Protein AF-0000000086746975 (afdb_homodimer)

Secondary structure (DSSP, 8-state):
--------TTS-HHHHHHHHH-SS-EEEEETTS-EEEE-HHHHHHTT--TT---TT--GGGSSSGGGGGHHHHHHHHHHHHHH-S-EEEEEEEEETTTTEEEEEEEEEEEEE-TTS-EEEEEEEEEE-EEB-TTHHHH-PPPEE-B-S-S-SSS-HHHHHHHHHHTTT--HHHHHHHHT--HHHHHHHHHHHHHHTT--TTS-HHHHHHHTTGGGB--GGG---EEEE--/--------TTS-HHHHHHHHH-SS-EEEEETTS-EEEE-HHHHHHTT--TT---TT--GGGSSSGGGGGHHHHHHHHHHHHHH-S-EEEEEEEEETTTTEEEEEEEEEEEEE-TTS-EEEEEEEEEE-EEB-TTHHHH-PPPEE-B-S-S-SSS-HHHHHHHHHHTTT--HHHHHHHHT--HHHHHHHHHHHHHHTT--TTS-HHHHHHHTTGGGB--GGG---EEEE--

Radius of gyration: 24.3 Å; Cα contacts (8 Å, |Δi|>4): 832; chains: 2; bounding box: 51×66×54 Å

InterPro domains:
  IPR000792 Transcription regulator LuxR, C-terminal [PF00196] (152-206)
  IPR013656 PAS fold 4 [PF08448] (19-130)
  IPR016032 Signal transduction response regulator, C-terminal effector [SSF46894] (146-208)
  IPR035965 PAS domain superfamily [SSF55785] (20-122)
  IPR036388 Winged helix-like DNA-binding domain superfamily [G3DSA:1.10.10.10] (149-213)

pLDDT: mean 91.15, std 11.17, range [26.03, 98.06]

Nearest PDB structures (foldseek):
  6ide-assembly1_B  TM=7.538E-01  e=2.450E-17  Vibrio cholerae
  6kju-assembly1_A  TM=5.391E-01  e=7.128E-18  Vibrio cholerae
  6kju-assembly1_B  TM=5.358E-01  e=2.304E-17  Vibrio cholerae
  9ce0-assembly1_B  TM=5.472E-01  e=8.676E-05  Escherichia coli
  9ce0-assembly1_A  TM=4.756E-01  e=4.399E-05  Escherichia coli

Organism: NCBI:txid471575

Solvent-accessible surface area (backbone atoms only — not comparable to full-atom values): 25030 Å² total; per-residue (Å²): 136,74,78,81,61,83,67,46,93,63,63,56,56,24,59,49,48,38,38,56,59,27,86,44,25,27,36,28,26,32,80,81,50,22,26,50,44,66,23,66,34,34,32,49,42,54,52,48,62,88,82,60,78,59,60,71,35,41,54,60,72,46,92,43,78,67,21,79,43,34,67,62,51,41,52,51,49,48,48,14,58,73,67,42,35,73,29,38,29,44,39,24,41,61,35,35,90,78,44,46,59,40,60,30,36,35,43,31,34,43,28,33,22,77,84,55,48,76,52,19,33,32,37,42,40,45,77,41,52,35,35,44,73,60,32,52,76,71,66,53,76,61,42,67,59,34,58,57,78,92,60,83,82,60,52,72,67,43,48,46,51,48,52,41,47,70,68,70,47,50,58,66,56,48,12,61,76,68,72,49,50,51,66,54,49,54,51,41,53,51,49,51,34,58,74,69,68,47,62,90,84,58,59,63,60,60,57,26,55,77,68,53,55,69,42,44,49,55,69,89,49,61,71,75,46,78,44,74,68,97,134,74,80,82,61,82,65,47,91,63,64,58,55,24,60,49,48,38,37,58,60,28,83,44,26,26,36,28,25,32,80,82,51,22,26,48,46,67,22,67,34,34,32,48,42,53,53,47,61,90,82,59,79,57,62,71,36,41,53,59,72,44,92,43,79,65,19,81,43,34,69,62,51,42,53,50,51,48,49,13,57,72,67,42,34,72,29,39,30,43,38,24,43,62,35,36,88,78,44,46,60,41,61,30,35,36,43,32,35,43,31,32,22,76,86,56,48,75,53,18,33,32,38,43,40,46,78,41,51,34,33,45,73,60,32,52,75,70,67,55,74,60,43,66,58,34,60,56,78,91,60,82,80,60,52,72,65,43,47,48,51,48,52,40,46,70,69,70,48,51,59,65,56,48,13,61,77,69,71,49,50,53,66,54,48,53,50,42,53,52,48,50,32,58,73,69,69,48,62,89,83,57,58,64,60,61,56,25,55,76,68,53,55,68,41,45,48,54,69,88,48,60,70,74,47,77,43,74,68,99

Structure (mmCIF, N/CA/C/O backbone):
data_AF-0000000086746975-model_v1
#
loop_
_entity.id
_entity.type
_entity.pdbx_description
1 polymer 'LuxR family transcriptional regulator'
#
loop_
_atom_site.group_PDB
_atom_site.id
_atom_site.type_symbol
_atom_site.label_atom_id
_atom_site.label_alt_id
_atom_site.label_comp_id
_atom_site.label_asym_id
_atom_site.label_entity_id
_atom_site.label_seq_id
_atom_site.pdbx_PDB_ins_code
_atom_site.Cartn_x
_atom_site.Cartn_y
_atom_site.Cartn_z
_atom_site.occupancy
_atom_site.B_iso_or_equiv
_atom_site.auth_seq_id
_atom_site.auth_comp_id
_atom_site.auth_asym_id
_atom_site.auth_atom_id
_atom_site.pdbx_PDB_model_num
ATOM 1 N N . MET A 1 1 ? -17.625 30.766 -1.623 1 26.3 1 MET A N 1
ATOM 2 C CA . MET A 1 1 ? -16.625 30.734 -0.556 1 26.3 1 MET A CA 1
ATOM 3 C C . MET A 1 1 ? -17.266 30.297 0.761 1 26.3 1 MET A C 1
ATOM 5 O O . MET A 1 1 ? -17.844 31.109 1.484 1 26.3 1 MET A O 1
ATOM 9 N N . LYS A 1 2 ? -17.984 29.156 0.628 1 32.47 2 LYS A N 1
ATOM 10 C CA . LYS A 1 2 ? -19.047 28.703 1.527 1 32.47 2 LYS A CA 1
ATOM 11 C C . LYS A 1 2 ? -18.562 28.688 2.977 1 32.47 2 LYS A C 1
ATOM 13 O O . LYS A 1 2 ? -17.359 28.656 3.234 1 32.47 2 LYS A O 1
ATOM 18 N N . ASN A 1 3 ? -19.422 28.797 3.986 1 31.81 3 ASN A N 1
ATOM 19 C CA . ASN A 1 3 ? -19.391 28.812 5.445 1 31.81 3 ASN A CA 1
ATOM 20 C C . ASN A 1 3 ? -18.531 27.688 6.008 1 31.81 3 ASN A C 1
ATOM 22 O O . ASN A 1 3 ? -18.891 26.516 5.895 1 31.81 3 ASN A O 1
ATOM 26 N N . ILE A 1 4 ? -17.234 27.75 5.727 1 40.19 4 ILE A N 1
ATOM 27 C CA . ILE A 1 4 ? -16.359 26.859 6.488 1 40.19 4 ILE A CA 1
ATOM 28 C C . ILE A 1 4 ? -16.844 26.781 7.934 1 40.19 4 ILE A C 1
ATOM 30 O O . ILE A 1 4 ? -16.516 27.656 8.75 1 40.19 4 ILE A O 1
ATOM 34 N N . ARG A 1 5 ? -18.094 26.594 8.102 1 37.19 5 ARG A N 1
ATOM 35 C CA . ARG A 1 5 ? -18.922 26.656 9.305 1 37.19 5 ARG A CA 1
ATOM 36 C C . ARG A 1 5 ? -18.141 26.125 10.516 1 37.19 5 ARG A C 1
ATOM 38 O O . ARG A 1 5 ? -18.031 26.812 11.531 1 37.19 5 ARG A O 1
ATOM 45 N N . ASN A 1 6 ? -18.391 24.797 11.078 1 37.97 6 ASN A N 1
ATOM 46 C CA . ASN A 1 6 ? -18.031 24.391 12.43 1 37.97 6 ASN A CA 1
ATOM 47 C C . ASN A 1 6 ? -16.547 24.078 12.547 1 37.97 6 ASN A C 1
ATOM 49 O O . ASN A 1 6 ? -16.078 23.047 12.062 1 37.97 6 ASN A O 1
ATOM 53 N N . LYS A 1 7 ? -15.633 25.094 12.336 1 48.47 7 LYS A N 1
ATOM 54 C CA . LYS A 1 7 ? -14.219 25.016 12.664 1 48.47 7 LYS A CA 1
ATOM 55 C C . LYS A 1 7 ? -13.992 24.297 13.992 1 48.47 7 LYS A C 1
ATOM 57 O O . LYS A 1 7 ? -14.359 24.812 15.047 1 48.47 7 LYS A O 1
ATOM 62 N N . PRO A 1 8 ? -13.992 22.969 13.898 1 54.09 8 PRO A N 1
ATOM 63 C CA . PRO A 1 8 ? -13.656 22.438 15.227 1 54.09 8 PRO A CA 1
ATOM 64 C C . PRO A 1 8 ? -12.438 23.125 15.836 1 54.09 8 PRO A C 1
ATOM 66 O O . PRO A 1 8 ? -11.516 23.516 15.117 1 54.09 8 PRO A O 1
ATOM 69 N N . ASN A 1 9 ? -12.523 23.75 16.984 1 58.53 9 ASN A N 1
ATOM 70 C CA . ASN A 1 9 ? -11.742 24.719 17.75 1 58.53 9 ASN A CA 1
ATOM 71 C C . ASN A 1 9 ? -10.258 24.344 17.781 1 58.53 9 ASN A C 1
ATOM 73 O O . ASN A 1 9 ? -9.398 25.203 17.953 1 58.53 9 ASN A O 1
ATOM 77 N N . ASN A 1 10 ? -9.875 23.062 17.281 1 80 10 ASN A N 1
ATOM 78 C CA . ASN A 1 10 ? -8.461 22.844 17.562 1 80 10 ASN A CA 1
ATOM 79 C C . ASN A 1 10 ? -7.707 22.344 16.328 1 80 10 ASN A C 1
ATOM 81 O O . ASN A 1 10 ? -6.535 21.969 16.422 1 80 10 ASN A O 1
ATOM 85 N N . ILE A 1 11 ? -8.43 22.391 15.125 1 84.44 11 ILE A N 1
ATOM 86 C CA . ILE A 1 11 ? -7.754 22.047 13.875 1 84.44 11 ILE A CA 1
ATOM 87 C C . ILE A 1 11 ? -7.453 23.328 13.086 1 84.44 11 ILE A C 1
ATOM 89 O O . ILE A 1 11 ? -8.352 24.141 12.852 1 84.44 11 ILE A O 1
ATOM 93 N N . THR A 1 12 ? -6.316 23.453 12.609 1 84.88 12 THR A N 1
ATOM 94 C CA . THR A 1 12 ? -5.914 24.656 11.891 1 84.88 12 THR A CA 1
ATOM 95 C C . THR A 1 12 ? -6.551 24.703 10.508 1 84.88 12 THR A C 1
ATOM 97 O O . THR A 1 12 ? -6.75 23.656 9.875 1 84.88 12 THR A O 1
ATOM 100 N N . PRO A 1 13 ? -6.809 25.906 10 1 85.56 13 PRO A N 1
ATOM 101 C CA . PRO A 1 13 ? -7.328 26.031 8.641 1 85.56 13 PRO A CA 1
ATOM 102 C C . PRO A 1 13 ? -6.422 25.375 7.598 1 85.56 13 PRO A C 1
ATOM 104 O O . PRO A 1 13 ? -6.906 24.906 6.562 1 85.56 13 PRO A O 1
ATOM 107 N N . GLN A 1 14 ? -5.223 25.359 7.887 1 85.75 14 GLN A N 1
ATOM 108 C CA . GLN A 1 14 ? -4.254 24.766 6.961 1 85.75 14 GLN A CA 1
ATOM 109 C C . GLN A 1 14 ? -4.582 23.312 6.672 1 85.75 14 GLN A C 1
ATOM 111 O O . GLN A 1 14 ? -4.578 22.891 5.512 1 85.75 14 GLN A O 1
ATOM 116 N N . LEU A 1 15 ? -4.852 22.547 7.66 1 88.31 15 LEU A N 1
ATOM 117 C CA . LEU A 1 15 ? -5.203 21.141 7.512 1 88.31 15 LEU A CA 1
ATOM 118 C C . LEU A 1 15 ? -6.535 20.984 6.793 1 88.31 15 LEU A C 1
ATOM 120 O O . LEU A 1 15 ? -6.664 20.172 5.879 1 88.31 15 LEU A O 1
ATOM 124 N N . ILE A 1 16 ? -7.418 21.828 7.141 1 89.81 16 ILE A N 1
ATOM 125 C CA . ILE A 1 16 ? -8.758 21.766 6.57 1 89.81 16 ILE A CA 1
ATOM 126 C C . ILE A 1 16 ? -8.695 22.047 5.07 1 89.81 16 ILE A C 1
ATOM 128 O O . ILE A 1 16 ? -9.312 21.344 4.273 1 89.81 16 ILE A O 1
ATOM 132 N N . TYR A 1 17 ? -7.969 23.016 4.691 1 88.75 17 TYR A N 1
ATOM 133 C CA . TYR A 1 17 ? -7.871 23.375 3.281 1 88.75 17 TYR A CA 1
ATOM 134 C C . TYR A 1 17 ? -7.262 22.234 2.467 1 88.75 17 TYR A C 1
ATOM 136 O O . TYR A 1 17 ? -7.668 22 1.329 1 88.75 17 TYR A O 1
ATOM 144 N N . THR A 1 18 ? -6.32 21.594 3.074 1 86.75 18 THR A N 1
ATOM 145 C CA . THR A 1 18 ? -5.672 20.469 2.395 1 86.75 18 THR A CA 1
ATOM 146 C C . THR A 1 18 ? -6.648 19.312 2.205 1 86.75 18 THR A C 1
ATOM 148 O O . THR A 1 18 ? -6.762 18.766 1.108 1 86.75 18 THR A O 1
ATOM 151 N N . TRP A 1 19 ? -7.418 19.031 3.217 1 92.31 19 TRP A N 1
ATOM 152 C CA . TRP A 1 19 ? -8.352 17.906 3.184 1 92.31 19 TRP A CA 1
ATOM 153 C C . TRP A 1 19 ? -9.508 18.188 2.238 1 92.31 19 TRP A C 1
ATOM 155 O O . TRP A 1 19 ? -9.953 17.297 1.51 1 92.31 19 TRP A O 1
ATOM 165 N N . GLU A 1 20 ? -9.953 19.375 2.215 1 92.12 20 GLU A N 1
ATOM 166 C CA . GLU A 1 20 ? -11.133 19.781 1.448 1 92.12 20 GLU A CA 1
ATOM 167 C C . GLU A 1 20 ? -10.898 19.609 -0.05 1 92.12 20 GLU A C 1
ATOM 169 O O . GLU A 1 20 ? -11.828 19.281 -0.794 1 92.12 20 GLU A O 1
ATOM 174 N N . ARG A 1 21 ? -9.75 19.75 -0.483 1 91.38 21 ARG A N 1
ATOM 175 C CA . ARG A 1 21 ? -9.438 19.734 -1.907 1 91.38 21 ARG A CA 1
ATOM 176 C C . ARG A 1 21 ? -9.102 18.328 -2.385 1 91.38 21 ARG A C 1
ATOM 178 O O . ARG A 1 21 ? -8.992 18.078 -3.588 1 91.38 21 ARG A O 1
ATOM 185 N N . SER A 1 22 ? -8.914 17.453 -1.477 1 95.12 22 SER A N 1
ATOM 186 C CA . SER A 1 22 ? -8.555 16.094 -1.831 1 95.12 22 SER A CA 1
ATOM 187 C C . SER A 1 22 ? -9.742 15.336 -2.414 1 95.12 22 SER A C 1
ATOM 189 O O . SER A 1 22 ? -10.867 15.445 -1.908 1 95.12 22 SER A O 1
ATOM 191 N N . ASP A 1 23 ? -9.477 14.539 -3.473 1 95.75 23 ASP A N 1
ATOM 192 C CA . ASP A 1 23 ? -10.5 13.648 -4.016 1 95.75 23 ASP A CA 1
ATOM 193 C C . ASP A 1 23 ? -10.602 12.367 -3.189 1 95.75 23 ASP A C 1
ATOM 195 O O . ASP A 1 23 ? -11.453 11.516 -3.457 1 95.75 23 ASP A O 1
ATOM 199 N N . GLU A 1 24 ? -9.781 12.25 -2.205 1 96.69 24 GLU A N 1
ATOM 200 C CA . GLU A 1 24 ? -9.781 11.086 -1.327 1 96.69 24 GLU A CA 1
ATOM 201 C C . GLU A 1 24 ? -10.312 11.438 0.058 1 96.69 24 GLU A C 1
ATOM 203 O O . GLU A 1 24 ? -10.18 12.578 0.51 1 96.69 24 GLU A O 1
ATOM 208 N N . PRO A 1 25 ? -10.977 10.539 0.696 1 97.31 25 PRO A N 1
ATOM 209 C CA . PRO A 1 25 ? -11.602 10.812 1.993 1 97.31 25 PRO A CA 1
ATOM 210 C C . PRO A 1 25 ? -10.578 11.109 3.088 1 97.31 25 PRO A C 1
ATOM 212 O O . PRO A 1 25 ? -9.617 10.359 3.264 1 97.31 25 PRO A O 1
ATOM 215 N N . TRP A 1 26 ? -10.82 12.172 3.75 1 97.44 26 TRP A N 1
ATOM 216 C CA . TRP A 1 26 ? -10.117 12.578 4.961 1 97.44 26 TRP A CA 1
ATOM 217 C C . TRP A 1 26 ? -11.102 12.875 6.09 1 97.44 26 TRP A C 1
ATOM 219 O O . TRP A 1 26 ? -12.219 13.336 5.844 1 97.44 26 TRP A O 1
ATOM 229 N N . GLY A 1 27 ? -10.664 12.703 7.281 1 96.75 27 GLY A N 1
ATOM 230 C CA . GLY A 1 27 ? -11.422 13.109 8.453 1 96.75 27 GLY A CA 1
ATOM 231 C C . GLY A 1 27 ? -10.586 13.195 9.711 1 96.75 27 GLY A C 1
ATOM 232 O O . GLY A 1 27 ? -9.375 12.945 9.672 1 96.75 27 GLY A O 1
ATOM 233 N N . ALA A 1 28 ? -11.188 13.633 10.734 1 97 28 ALA A N 1
ATOM 234 C CA . ALA A 1 28 ? -10.562 13.742 12.055 1 97 28 ALA A CA 1
ATOM 235 C C . ALA A 1 28 ? -11.547 13.391 13.164 1 97 28 ALA A C 1
ATOM 237 O O . ALA A 1 28 ? -12.742 13.672 13.047 1 97 28 ALA A O 1
ATOM 238 N N . LYS A 1 29 ? -11.062 12.781 14.125 1 97.25 29 LYS A N 1
ATOM 239 C CA . LYS A 1 29 ? -11.828 12.438 15.312 1 97.25 29 LYS A CA 1
ATOM 240 C C . LYS A 1 29 ? -11.117 12.883 16.578 1 97.25 29 LYS A C 1
ATOM 242 O O . LYS A 1 29 ? -9.883 12.992 16.609 1 97.25 29 LYS A O 1
ATOM 247 N N . ASP A 1 30 ? -11.883 13.078 17.594 1 96.69 30 ASP A N 1
ATOM 248 C CA . ASP A 1 30 ? -11.312 13.539 18.859 1 96.69 30 ASP A CA 1
ATOM 249 C C . ASP A 1 30 ? -10.82 12.367 19.703 1 96.69 30 ASP A C 1
ATOM 251 O O . ASP A 1 30 ? -10.734 11.234 19.203 1 96.69 30 ASP A O 1
ATOM 255 N N . LEU A 1 31 ? -10.43 12.633 20.969 1 96.94 31 LEU A N 1
ATOM 256 C CA . LEU A 1 31 ? -9.828 11.641 21.859 1 96.94 31 LEU A CA 1
ATOM 257 C C . LEU A 1 31 ? -10.82 10.547 22.203 1 96.94 31 LEU A C 1
ATOM 259 O O . LEU A 1 31 ? -10.438 9.469 22.656 1 96.94 31 LEU A O 1
ATOM 263 N N . GLN A 1 32 ? -12.086 10.812 22.031 1 96.44 32 GLN A N 1
ATOM 264 C CA . GLN A 1 32 ? -13.133 9.844 22.328 1 96.44 32 GLN A CA 1
ATOM 265 C C . GLN A 1 32 ? -13.641 9.188 21.047 1 96.44 32 GLN A C 1
ATOM 267 O O . GLN A 1 32 ? -14.688 8.523 21.062 1 96.44 32 GLN A O 1
ATOM 272 N N . SER A 1 33 ? -12.922 9.344 19.953 1 97 33 SER A N 1
ATOM 273 C CA . SER A 1 33 ? -13.234 8.75 18.656 1 97 33 SER A CA 1
ATOM 274 C C . SER A 1 33 ? -14.539 9.305 18.094 1 97 33 SER A C 1
ATOM 276 O O . SER A 1 33 ? -15.32 8.57 17.484 1 97 33 SER A O 1
ATOM 278 N N . ARG A 1 34 ? -14.828 10.555 18.406 1 97.31 34 ARG A N 1
ATOM 279 C CA . ARG A 1 34 ? -15.945 11.266 17.781 1 97.31 34 ARG A CA 1
ATOM 280 C C . ARG A 1 34 ? -15.461 12.203 16.688 1 97.31 34 ARG A C 1
ATOM 282 O O . ARG A 1 34 ? -14.422 12.852 16.828 1 97.31 34 ARG A O 1
ATOM 289 N N . PHE A 1 35 ? -16.234 12.32 15.672 1 97.25 35 PHE A N 1
ATOM 290 C CA . PHE A 1 35 ? -15.805 13.07 14.5 1 97.25 35 PHE A CA 1
ATOM 291 C C . PHE A 1 35 ? -15.695 14.555 14.812 1 97.25 35 PHE A C 1
ATOM 293 O O . PHE A 1 35 ? -16.594 15.133 15.438 1 97.25 35 PHE A O 1
ATOM 300 N N . ILE A 1 36 ? -14.625 15.133 14.375 1 95.5 36 ILE A N 1
ATOM 301 C CA . ILE A 1 36 ? -14.375 16.562 14.43 1 95.5 36 ILE A CA 1
ATOM 302 C C . ILE A 1 36 ? -14.586 17.172 13.047 1 95.5 36 ILE A C 1
ATOM 304 O O . ILE A 1 36 ? -15.047 18.312 12.93 1 95.5 36 ILE A O 1
ATOM 308 N N . TYR A 1 37 ? -14.211 16.406 12.086 1 94.88 37 TYR A N 1
ATOM 309 C CA . TYR A 1 37 ? -14.227 16.875 10.703 1 94.88 37 TYR A CA 1
ATOM 310 C C . TYR A 1 37 ? -14.242 15.688 9.734 1 94.88 37 TYR A C 1
ATOM 312 O O . TYR A 1 37 ? -13.703 14.625 10.039 1 94.88 37 TYR A O 1
ATOM 320 N N . ALA A 1 38 ? -14.852 15.914 8.578 1 96.62 38 ALA A N 1
ATOM 321 C CA . ALA A 1 38 ? -14.711 15.039 7.414 1 96.62 38 ALA A CA 1
ATOM 322 C C . ALA A 1 38 ? -14.883 15.82 6.113 1 96.62 38 ALA A C 1
ATOM 324 O O . ALA A 1 38 ? -15.703 16.734 6.035 1 96.62 38 ALA A O 1
ATOM 325 N N . ASN A 1 39 ? -14.133 15.469 5.102 1 95.69 39 ASN A N 1
ATOM 326 C CA . ASN A 1 39 ? -14.227 16.203 3.848 1 95.69 39 ASN A CA 1
ATOM 327 C C . ASN A 1 39 ? -15.32 15.641 2.943 1 95.69 39 ASN A C 1
ATOM 329 O O . ASN A 1 39 ? -15.883 14.586 3.229 1 95.69 39 ASN A O 1
ATOM 333 N N . PRO A 1 40 ? -15.617 16.328 1.83 1 95.44 40 PRO A N 1
ATOM 334 C CA . PRO A 1 40 ? -16.672 15.875 0.926 1 95.44 40 PRO A CA 1
ATOM 335 C C . PRO A 1 40 ? -16.438 14.469 0.381 1 95.44 40 PRO A C 1
ATOM 337 O O . PRO A 1 40 ? -17.391 13.703 0.219 1 95.44 40 PRO A O 1
ATOM 340 N N . ALA A 1 41 ? -15.234 14.133 0.117 1 96.38 41 ALA A N 1
ATOM 341 C CA . ALA A 1 41 ? -14.93 12.805 -0.408 1 96.38 41 ALA A CA 1
ATOM 342 C C . ALA A 1 41 ? -15.352 11.719 0.573 1 96.38 41 ALA A C 1
ATOM 344 O O . ALA A 1 41 ? -15.805 10.641 0.163 1 96.38 41 ALA A O 1
ATOM 345 N N . PHE A 1 42 ? -15.211 11.945 1.88 1 97.38 42 PHE A N 1
ATOM 346 C CA . PHE A 1 42 ? -15.648 10.992 2.895 1 97.38 42 PHE A CA 1
ATOM 347 C C . PHE A 1 42 ? -17.156 10.836 2.877 1 97.38 42 PHE A C 1
ATOM 349 O O . PHE A 1 42 ? -17.672 9.727 3.006 1 97.38 42 PHE A O 1
ATOM 356 N N . TYR A 1 43 ? -17.812 11.93 2.697 1 96.19 43 TYR A N 1
ATOM 357 C CA . TYR A 1 43 ? -19.266 11.891 2.59 1 96.19 43 TYR A CA 1
ATOM 358 C C . TYR A 1 43 ? -19.703 11.047 1.399 1 96.19 43 TYR A C 1
ATOM 360 O O . TYR A 1 43 ? -20.609 10.227 1.517 1 96.19 43 TYR A O 1
ATOM 368 N N . ARG A 1 44 ? -19.062 11.219 0.317 1 94.94 44 ARG A N 1
ATOM 369 C CA . ARG A 1 44 ? -19.375 10.445 -0.878 1 94.94 44 ARG A CA 1
ATOM 370 C C . ARG A 1 44 ? -19.109 8.961 -0.662 1 94.94 44 ARG A C 1
ATOM 372 O O . ARG A 1 44 ? -19.891 8.109 -1.07 1 94.94 44 ARG A O 1
ATOM 379 N N . LEU A 1 45 ? -17.984 8.727 0.007 1 95.62 45 LEU A N 1
ATOM 380 C CA . LEU A 1 45 ? -17.609 7.34 0.265 1 95.62 45 LEU A CA 1
ATOM 381 C C . LEU A 1 45 ? -18.688 6.617 1.055 1 95.62 45 LEU A C 1
ATOM 383 O O . LEU A 1 45 ? -19.047 5.48 0.736 1 95.62 45 LEU A O 1
ATOM 387 N N . LEU A 1 46 ? -19.25 7.258 2.035 1 95.31 46 LEU A N 1
ATOM 388 C CA . LEU A 1 46 ? -20.234 6.633 2.912 1 95.31 46 LEU A CA 1
ATOM 389 C C . LEU A 1 46 ? -21.656 6.914 2.428 1 95.31 46 LEU A C 1
ATOM 391 O O . LEU A 1 46 ? -22.625 6.523 3.078 1 95.31 46 LEU A O 1
ATOM 395 N N . ASN A 1 47 ? -21.734 7.613 1.293 1 94.06 47 ASN A N 1
ATOM 396 C CA . ASN A 1 47 ? -23.031 8 0.747 1 94.06 47 ASN A CA 1
ATOM 397 C C . ASN A 1 47 ? -23.875 8.766 1.772 1 94.06 47 ASN A C 1
ATOM 399 O O . ASN A 1 47 ? -25.047 8.461 1.965 1 94.06 47 ASN A O 1
ATOM 403 N N . LEU A 1 48 ? -23.25 9.68 2.451 1 94.31 48 LEU A N 1
ATOM 404 C CA . LEU A 1 48 ? -23.938 10.555 3.393 1 94.31 48 LEU A CA 1
ATOM 405 C C . LEU A 1 48 ? -24.531 11.758 2.676 1 94.31 48 LEU A C 1
ATOM 407 O O . LEU A 1 48 ? -23.938 12.281 1.729 1 94.31 48 LEU A O 1
ATOM 411 N N . PRO A 1 49 ? -25.688 12.242 3.201 1 91.75 49 PRO A N 1
ATOM 412 C CA . PRO A 1 49 ? -26.203 13.492 2.637 1 91.75 49 PRO A CA 1
ATOM 413 C C . PRO A 1 49 ? -25.234 14.664 2.836 1 91.75 49 PRO A C 1
ATOM 415 O O . PRO A 1 49 ? -24.562 14.742 3.859 1 91.75 49 PRO A O 1
ATOM 418 N N . GLU A 1 50 ? -25.25 15.578 1.89 1 87.5 50 GLU A N 1
ATOM 419 C CA . GLU A 1 50 ? -24.344 16.719 1.942 1 87.5 50 GLU A CA 1
ATOM 420 C C . GLU A 1 50 ? -24.609 17.578 3.174 1 87.5 50 GLU A C 1
ATOM 422 O O . GLU A 1 50 ? -23.688 18.172 3.729 1 87.5 50 GLU A O 1
ATOM 427 N N . ASP A 1 51 ? -25.812 17.594 3.619 1 91.19 51 ASP A N 1
ATOM 428 C CA . ASP A 1 51 ? -26.172 18.453 4.742 1 91.19 51 ASP A CA 1
ATOM 429 C C . ASP A 1 51 ? -26.094 17.688 6.062 1 91.19 51 ASP A C 1
ATOM 431 O O . ASP A 1 51 ? -26.438 18.234 7.121 1 91.19 51 ASP A O 1
ATOM 435 N N . PHE A 1 52 ? -25.672 16.516 5.992 1 94.62 52 PHE A N 1
ATOM 436 C CA . PHE A 1 52 ? -25.5 15.711 7.199 1 94.62 52 PHE A CA 1
ATOM 437 C C . PHE A 1 52 ? -24.391 16.281 8.07 1 94.62 52 PHE A C 1
ATOM 439 O O . PHE A 1 52 ? -23.266 16.516 7.598 1 94.62 52 PHE A O 1
ATOM 446 N N . ASP A 1 53 ? -24.656 16.562 9.344 1 95.75 53 ASP A N 1
ATOM 447 C CA . ASP A 1 53 ? -23.625 17.078 10.242 1 95.75 53 ASP A CA 1
ATOM 448 C C . ASP A 1 53 ? -22.969 15.93 11.023 1 95.75 53 ASP A C 1
ATOM 450 O O . ASP A 1 53 ? -23.547 15.414 11.984 1 95.75 53 ASP A O 1
ATOM 454 N N . ILE A 1 54 ? -21.797 15.617 10.695 1 96 54 ILE A N 1
ATOM 455 C CA . ILE A 1 54 ? -21.094 14.453 11.234 1 96 54 ILE A CA 1
ATOM 456 C C . ILE A 1 54 ? -20.406 14.82 12.539 1 96 54 ILE A C 1
ATOM 458 O O . ILE A 1 54 ? -20.016 13.945 13.312 1 96 54 ILE A O 1
ATOM 462 N N . THR A 1 55 ? -20.266 16.125 12.82 1 95.62 55 THR A N 1
ATOM 463 C CA . THR A 1 55 ? -19.469 16.609 13.945 1 95.62 55 THR A CA 1
ATOM 464 C C . THR A 1 55 ? -20.062 16.141 15.266 1 95.62 55 THR A C 1
ATOM 466 O O . THR A 1 55 ? -21.266 16.297 15.5 1 95.62 55 THR A O 1
ATOM 469 N N . GLY A 1 56 ? -19.219 15.547 16.094 1 96.06 56 GLY A N 1
ATOM 470 C CA . GLY A 1 56 ? -19.641 15.109 17.406 1 96.06 56 GLY A CA 1
ATOM 471 C C . GLY A 1 56 ? -20.156 13.688 17.438 1 96.06 56 GLY A C 1
ATOM 472 O O . GLY A 1 56 ? -20.375 13.117 18.5 1 96.06 56 GLY A O 1
ATOM 473 N N . LEU A 1 57 ? -20.281 13.062 16.312 1 96.94 57 LEU A N 1
ATOM 474 C CA . LEU A 1 57 ? -20.859 11.727 16.234 1 96.94 57 LEU A CA 1
ATOM 475 C C . LEU A 1 57 ? -19.766 10.656 16.297 1 96.94 57 LEU A C 1
ATOM 477 O O . LEU A 1 57 ? -18.641 10.906 15.891 1 96.94 57 LEU A O 1
ATOM 481 N N . SER A 1 58 ? -20.172 9.5 16.859 1 96.75 58 SER A N 1
ATOM 482 C CA . SER A 1 58 ? -19.359 8.297 16.703 1 96.75 58 SER A CA 1
ATOM 483 C C . SER A 1 58 ? -19.703 7.543 15.43 1 96.75 58 SER A C 1
ATOM 485 O O . SER A 1 58 ? -20.734 7.82 14.797 1 96.75 58 SER A O 1
ATOM 487 N N . VAL A 1 59 ? -18.828 6.637 15.133 1 96.12 59 VAL A N 1
ATOM 488 C CA . VAL A 1 59 ? -19.047 5.871 13.906 1 96.12 59 VAL A CA 1
ATOM 489 C C . VAL A 1 59 ? -20.359 5.109 14.008 1 96.12 59 VAL A C 1
ATOM 491 O O . VAL A 1 59 ? -21.078 4.945 13.016 1 96.12 59 VAL A O 1
ATOM 494 N N . SER A 1 60 ? -20.734 4.625 15.188 1 96.44 60 SER A N 1
ATOM 495 C CA . SER A 1 60 ? -21.938 3.824 15.391 1 96.44 60 SER A CA 1
ATOM 496 C C . SER A 1 60 ? -23.203 4.637 15.117 1 96.44 60 SER A C 1
ATOM 498 O O . SER A 1 60 ? -24.281 4.074 14.938 1 96.44 60 SER A O 1
ATOM 500 N N . GLU A 1 61 ? -23.047 5.914 15.078 1 97 61 GLU A N 1
ATOM 501 C CA . GLU A 1 61 ? -24.188 6.812 14.891 1 97 61 GLU A CA 1
ATOM 502 C C . GLU A 1 61 ? -24.344 7.195 13.422 1 97 61 GLU A C 1
ATOM 504 O O . GLU A 1 61 ? -25.281 7.91 13.055 1 97 61 GLU A O 1
ATOM 509 N N . LEU A 1 62 ? -23.469 6.805 12.57 1 96 62 LEU A N 1
ATOM 510 C CA . LEU A 1 62 ? -23.547 7.098 11.141 1 96 62 LEU A CA 1
ATOM 511 C C . LEU A 1 62 ? -24.547 6.18 10.453 1 96 62 LEU A C 1
ATOM 513 O O . LEU A 1 62 ? -24.656 4.996 10.797 1 96 62 LEU A O 1
ATOM 517 N N . PRO A 1 63 ? -25.281 6.68 9.5 1 93.31 63 PRO A N 1
ATOM 518 C CA . PRO A 1 63 ? -26.172 5.832 8.695 1 93.31 63 PRO A CA 1
ATOM 519 C C . PRO A 1 63 ? -25.422 5.059 7.617 1 93.31 63 PRO A C 1
ATOM 521 O O . PRO A 1 63 ? -25.656 5.27 6.422 1 93.31 63 PRO A O 1
ATOM 524 N N . SER A 1 64 ? -24.562 4.223 7.945 1 92.44 64 SER A N 1
ATOM 525 C CA . SER A 1 64 ? -23.688 3.438 7.074 1 92.44 64 SER A CA 1
ATOM 526 C C . SER A 1 64 ? -23.391 2.066 7.676 1 92.44 64 SER A C 1
ATOM 528 O O . SER A 1 64 ? -23.391 1.909 8.898 1 92.44 64 SER A O 1
ATOM 530 N N . PRO A 1 65 ? -23.109 1.104 6.844 1 90.81 65 PRO A N 1
ATOM 531 C CA . PRO A 1 65 ? -22.781 -0.23 7.344 1 90.81 65 PRO A CA 1
ATOM 532 C C . PRO A 1 65 ? -21.516 -0.235 8.203 1 90.81 65 PRO A C 1
ATOM 534 O O . PRO A 1 65 ? -21.328 -1.139 9.023 1 90.81 65 PRO A O 1
ATOM 537 N N . VAL A 1 66 ? -20.703 0.793 8.094 1 94.44 66 VAL A N 1
ATOM 538 C CA . VAL A 1 66 ? -19.469 0.827 8.852 1 94.44 66 VAL A CA 1
ATOM 539 C C . VAL A 1 66 ? -19.766 1.031 10.336 1 94.44 66 VAL A C 1
ATOM 541 O O . VAL A 1 66 ? -18.906 0.826 11.188 1 94.44 66 VAL A O 1
ATOM 544 N N . ALA A 1 67 ? -20.984 1.436 10.633 1 95.06 67 ALA A N 1
ATOM 545 C CA . ALA A 1 67 ? -21.406 1.682 12.008 1 95.06 67 ALA A CA 1
ATOM 546 C C . ALA A 1 67 ? -21.219 0.437 12.875 1 95.06 67 ALA A C 1
ATOM 548 O O . ALA A 1 67 ? -20.953 0.541 14.078 1 95.06 67 ALA A O 1
ATOM 549 N N . GLU A 1 68 ? -21.25 -0.72 12.227 1 94.81 68 GLU A N 1
ATOM 550 C CA . GLU A 1 68 ? -21.141 -1.993 12.93 1 94.81 68 GLU A CA 1
ATOM 551 C C . GLU A 1 68 ? -19.703 -2.238 13.406 1 94.81 68 GLU A C 1
ATOM 553 O O . GLU A 1 68 ? -19.453 -3.117 14.234 1 94.81 68 GLU A O 1
ATOM 558 N N . TYR A 1 69 ? -18.812 -1.444 13.008 1 95.56 69 TYR A N 1
ATOM 559 C CA . TYR A 1 69 ? -17.406 -1.702 13.297 1 95.56 69 TYR A CA 1
ATOM 560 C C . TYR A 1 69 ? -16.844 -0.645 14.234 1 95.56 69 TYR A C 1
ATOM 562 O O . TYR A 1 69 ? -15.633 -0.381 14.227 1 95.56 69 TYR A O 1
ATOM 570 N N . GLU A 1 70 ? -17.672 -0.031 14.992 1 95.69 70 GLU A N 1
ATOM 571 C CA . GLU A 1 70 ? -17.297 1.011 15.938 1 95.69 70 GLU A CA 1
ATOM 572 C C . GLU A 1 70 ? -16.219 0.511 16.906 1 95.69 70 GLU A C 1
ATOM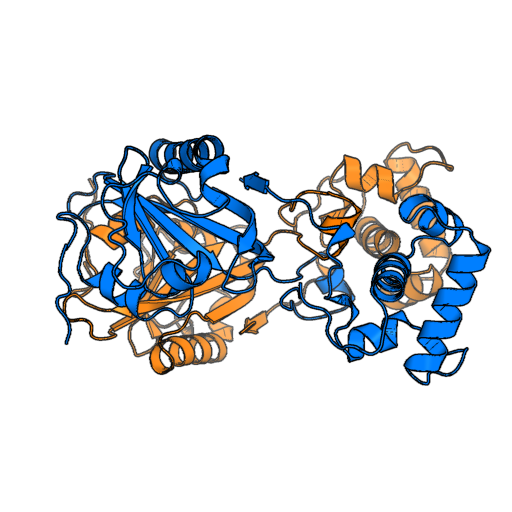 574 O O . GLU A 1 70 ? -15.258 1.226 17.203 1 95.69 70 GLU A O 1
ATOM 579 N N . ARG A 1 71 ? -16.406 -0.649 17.391 1 95.19 71 ARG A N 1
ATOM 580 C CA . ARG A 1 71 ? -15.461 -1.188 18.359 1 95.19 71 ARG A CA 1
ATOM 581 C C . ARG A 1 71 ? -14.062 -1.286 17.75 1 95.19 71 ARG A C 1
ATOM 583 O O . ARG A 1 71 ? -13.086 -0.852 18.359 1 95.19 71 ARG A O 1
ATOM 590 N N . GLU A 1 72 ? -13.945 -1.836 16.562 1 95.81 72 GLU A N 1
ATOM 591 C CA . GLU A 1 72 ? -12.664 -1.971 15.867 1 95.81 72 GLU A CA 1
ATOM 592 C C . GLU A 1 72 ? -12.047 -0.606 15.586 1 95.81 72 GLU A C 1
ATOM 594 O O . GLU A 1 72 ? -10.859 -0.393 15.852 1 95.81 72 GLU A O 1
ATOM 599 N N . PHE A 1 73 ? -12.867 0.296 15.141 1 96.88 73 PHE A N 1
ATOM 600 C CA . PHE A 1 73 ? -12.367 1.622 14.789 1 96.88 73 PHE A CA 1
ATOM 601 C C . PHE A 1 73 ? -11.883 2.361 16.031 1 96.88 73 PHE A C 1
ATOM 603 O O . PHE A 1 73 ? -10.844 3.025 16 1 96.88 73 PHE A O 1
ATOM 610 N N . ARG A 1 74 ? -12.625 2.217 17.047 1 97.06 74 ARG A N 1
ATOM 611 C CA . ARG A 1 74 ? -12.234 2.871 18.297 1 97.06 74 ARG A CA 1
ATOM 612 C C . ARG A 1 74 ? -10.922 2.311 18.828 1 97.06 74 ARG A C 1
ATOM 614 O O . ARG A 1 74 ? -10.062 3.064 19.281 1 97.06 74 ARG A O 1
ATOM 621 N N . ARG A 1 75 ? -10.781 1.05 18.797 1 97.62 75 ARG A N 1
ATOM 622 C CA . ARG A 1 75 ? -9.531 0.422 19.219 1 97.62 75 ARG A CA 1
ATOM 623 C C . ARG A 1 75 ? -8.352 0.951 18.422 1 97.62 75 ARG A C 1
ATOM 625 O O . ARG A 1 75 ? -7.305 1.27 18.969 1 97.62 75 ARG A O 1
ATOM 632 N N . GLN A 1 76 ? -8.5 1.017 17.125 1 97.81 76 GLN A N 1
ATOM 633 C CA . GLN A 1 76 ? -7.457 1.536 16.25 1 97.81 76 GLN A CA 1
ATOM 634 C C . GLN A 1 76 ? -7.145 2.994 16.578 1 97.81 76 GLN A C 1
ATOM 636 O O . GLN A 1 76 ? -5.973 3.379 16.641 1 97.81 76 GLN A O 1
ATOM 641 N N . ASP A 1 77 ? -8.234 3.781 16.734 1 98.06 77 ASP A N 1
ATOM 642 C CA . ASP A 1 77 ? -8.047 5.184 17.094 1 98.06 77 ASP A CA 1
ATOM 643 C C . ASP A 1 77 ? -7.242 5.316 18.375 1 98.06 77 ASP A C 1
ATOM 645 O O . ASP A 1 77 ? -6.293 6.102 18.453 1 98.06 77 ASP A O 1
ATOM 649 N N . GLN A 1 78 ? -7.625 4.547 19.344 1 97.81 78 GLN A N 1
ATOM 650 C CA . GLN A 1 78 ? -6.973 4.625 20.656 1 97.81 78 GLN A CA 1
ATOM 651 C C . GLN A 1 78 ? -5.516 4.176 20.562 1 97.81 78 GLN A C 1
ATOM 653 O O . GLN A 1 78 ? -4.656 4.715 21.266 1 97.81 78 GLN A O 1
ATOM 658 N N . LYS A 1 79 ? -5.281 3.223 19.812 1 97.94 79 LYS A N 1
ATOM 659 C CA . LYS A 1 79 ? -3.898 2.799 19.594 1 97.94 79 LYS A CA 1
ATOM 660 C C . LYS A 1 79 ? -3.051 3.938 19.047 1 97.94 79 LYS A C 1
ATOM 662 O O . LYS A 1 79 ? -1.925 4.16 19.484 1 97.94 79 LYS A O 1
ATOM 667 N N . VAL A 1 80 ? -3.574 4.668 18.062 1 98 80 VAL A N 1
ATOM 668 C CA . VAL A 1 80 ? -2.883 5.824 17.5 1 98 80 VAL A CA 1
ATOM 669 C C . VAL A 1 80 ? -2.623 6.855 18.594 1 98 80 VAL A C 1
ATOM 671 O O . VAL A 1 80 ? -1.506 7.359 18.734 1 98 80 VAL A O 1
ATOM 674 N N . ILE A 1 81 ? -3.631 7.125 19.359 1 96.88 81 ILE A N 1
ATOM 675 C CA . ILE A 1 81 ? -3.562 8.156 20.391 1 96.88 81 ILE A CA 1
ATOM 676 C C . ILE A 1 81 ? -2.525 7.762 21.438 1 96.88 81 ILE A C 1
ATOM 678 O O . ILE A 1 81 ? -1.725 8.594 21.875 1 96.88 81 ILE A O 1
ATOM 682 N N . GLN A 1 82 ? -2.484 6.52 21.812 1 96.56 82 GLN A N 1
ATOM 683 C CA . GLN A 1 82 ? -1.615 6.035 22.875 1 96.56 82 GLN A CA 1
ATOM 684 C C . GLN A 1 82 ? -0.17 5.922 22.406 1 96.56 82 GLN A C 1
ATOM 686 O O . GLN A 1 82 ? 0.76 6.246 23.141 1 96.56 82 GLN A O 1
ATOM 691 N N . THR A 1 83 ? 0.031 5.508 21.219 1 96.56 83 THR A N 1
ATOM 692 C CA . THR A 1 83 ? 1.381 5.23 20.734 1 96.56 83 THR A CA 1
ATOM 693 C C . THR A 1 83 ? 1.959 6.441 20.016 1 96.56 83 THR A C 1
ATOM 695 O O . THR A 1 83 ? 3.17 6.527 19.812 1 96.56 83 THR A O 1
ATOM 698 N N . MET A 1 84 ? 1.038 7.32 19.562 1 95.5 84 MET A N 1
ATOM 699 C CA . MET A 1 84 ? 1.396 8.477 18.75 1 95.5 84 MET A CA 1
ATOM 700 C C . MET A 1 84 ? 2.049 8.039 17.438 1 95.5 84 MET A C 1
ATOM 702 O O . MET A 1 84 ? 2.896 8.758 16.906 1 95.5 84 MET A O 1
ATOM 706 N N . GLN A 1 85 ? 1.709 6.789 16.984 1 96.25 85 GLN A N 1
ATOM 707 C CA . GLN A 1 85 ? 2.199 6.246 15.727 1 96.25 85 GLN A CA 1
ATOM 708 C C . GLN A 1 85 ? 1.045 5.938 14.781 1 96.25 85 GLN A C 1
ATOM 710 O O . GLN A 1 85 ? -0.094 5.758 15.219 1 96.25 85 GLN A O 1
ATOM 715 N N . ARG A 1 86 ? 1.354 5.852 13.492 1 96.06 86 ARG A N 1
ATOM 716 C CA . ARG A 1 86 ? 0.375 5.535 12.453 1 96.06 86 ARG A CA 1
ATOM 717 C C . ARG A 1 86 ? -0.18 4.125 12.641 1 96.06 86 ARG A C 1
ATOM 719 O O . ARG A 1 86 ? 0.569 3.193 12.938 1 96.06 86 ARG A O 1
ATOM 726 N N . VAL A 1 87 ? -1.415 4 12.484 1 96.94 87 VAL A N 1
ATOM 727 C CA . VAL A 1 87 ? -2.082 2.707 12.367 1 96.94 87 VAL A CA 1
ATOM 728 C C . VAL A 1 87 ? -2.764 2.596 11.008 1 96.94 87 VAL A C 1
ATOM 730 O O . VAL A 1 87 ? -3.455 3.52 10.578 1 96.94 87 VAL A O 1
ATOM 733 N N . THR A 1 88 ? -2.512 1.589 10.32 1 95.19 88 THR A N 1
ATOM 734 C CA . THR A 1 88 ? -3.131 1.31 9.031 1 95.19 88 THR A CA 1
ATOM 735 C C . THR A 1 88 ? -4.109 0.144 9.141 1 95.19 88 THR A C 1
ATOM 737 O O . THR A 1 88 ? -3.82 -0.854 9.805 1 95.19 88 THR A O 1
ATOM 740 N N . SER A 1 89 ? -5.223 0.242 8.531 1 95.06 89 SER A N 1
ATOM 741 C CA . SER A 1 89 ? -6.195 -0.848 8.484 1 95.06 89 SER A CA 1
ATOM 742 C C . SER A 1 89 ? -6.691 -1.092 7.062 1 95.06 89 SER A C 1
ATOM 744 O O . SER A 1 89 ? -6.648 -0.191 6.223 1 95.06 89 SER A O 1
ATOM 746 N N . LEU A 1 90 ? -7.027 -2.258 6.789 1 92.94 90 LEU A N 1
ATOM 747 C CA . LEU A 1 90 ? -7.758 -2.66 5.594 1 92.94 90 LEU A CA 1
ATOM 748 C C . LEU A 1 90 ? -9.266 -2.605 5.832 1 92.94 90 LEU A C 1
ATOM 750 O O . LEU A 1 90 ? -9.773 -3.27 6.738 1 92.94 90 LEU A O 1
ATOM 754 N N . GLU A 1 91 ? -9.906 -1.808 5.094 1 94 91 GLU A N 1
ATOM 755 C CA . GLU A 1 91 ? -11.336 -1.599 5.27 1 94 91 GLU A CA 1
ATOM 756 C C . GLU A 1 91 ? -12.125 -2.148 4.086 1 94 91 GLU A C 1
ATOM 758 O O . GLU A 1 91 ? -12.031 -1.627 2.973 1 94 91 GLU A O 1
ATOM 763 N N . THR A 1 92 ? -12.844 -3.211 4.305 1 94.06 92 THR A N 1
ATOM 764 C CA . THR A 1 92 ? -13.695 -3.799 3.281 1 94.06 92 THR A CA 1
ATOM 765 C C . THR A 1 92 ? -15.172 -3.674 3.67 1 94.06 92 THR A C 1
ATOM 767 O O . THR A 1 92 ? -15.617 -4.309 4.625 1 94.06 92 THR A O 1
ATOM 770 N N . HIS A 1 93 ? -15.875 -2.836 2.969 1 93.56 93 HIS A N 1
ATOM 771 C CA . HIS A 1 93 ? -17.266 -2.529 3.262 1 93.56 93 HIS A CA 1
ATOM 772 C C . HIS A 1 93 ? -18.047 -2.229 1.985 1 93.56 93 HIS A C 1
ATOM 774 O O . HIS A 1 93 ? -17.453 -1.931 0.946 1 93.56 93 HIS A O 1
ATOM 780 N N . PRO A 1 94 ? -19.375 -2.471 2.084 1 92.38 94 PRO A N 1
ATOM 781 C CA . PRO A 1 94 ? -20.188 -1.907 0.996 1 92.38 94 PRO A CA 1
ATOM 782 C C . PRO A 1 94 ? -20.188 -0.381 0.996 1 92.38 94 PRO A C 1
ATOM 784 O O . PRO A 1 94 ? -20.75 0.238 1.903 1 92.38 94 PRO A O 1
ATOM 787 N N . LEU A 1 95 ? -19.609 0.21 0.093 1 89.81 95 LEU A N 1
ATOM 788 C CA . LEU A 1 95 ? -19.406 1.654 0.104 1 89.81 95 LEU A CA 1
ATOM 789 C C . LEU A 1 95 ? -19.938 2.285 -1.18 1 89.81 95 LEU A C 1
ATOM 791 O O . LEU A 1 95 ? -20.125 1.594 -2.18 1 89.81 95 LEU A O 1
ATOM 795 N N . GLY A 1 96 ? -20.078 3.615 -1.116 1 86.62 96 GLY A N 1
ATOM 796 C CA . GLY A 1 96 ? -20.516 4.367 -2.279 1 86.62 96 GLY A CA 1
ATOM 797 C C . GLY A 1 96 ? -22.016 4.277 -2.523 1 86.62 96 GLY A C 1
ATOM 798 O O . GLY A 1 96 ? -22.75 3.686 -1.724 1 86.62 96 GLY A O 1
ATOM 799 N N . GLU A 1 97 ? -22.375 4.855 -3.666 1 84.06 97 GLU A N 1
ATOM 800 C CA . GLU A 1 97 ? -23.797 4.902 -4.016 1 84.06 97 GLU A CA 1
ATOM 801 C C . GLU A 1 97 ? -24.328 3.512 -4.332 1 84.06 97 GLU A C 1
ATOM 803 O O . GLU A 1 97 ? -25.453 3.172 -3.957 1 84.06 97 GLU A O 1
ATOM 808 N N . ASN A 1 98 ? -23.469 2.732 -4.891 1 85.56 98 ASN A N 1
ATOM 809 C CA . ASN A 1 98 ? -23.922 1.421 -5.336 1 85.56 98 ASN A CA 1
ATOM 810 C C . ASN A 1 98 ? -23.625 0.342 -4.301 1 85.56 98 ASN A C 1
ATOM 812 O O . ASN A 1 98 ? -23.906 -0.837 -4.527 1 85.56 98 ASN A O 1
ATOM 816 N N . ARG A 1 99 ? -23.078 0.737 -3.232 1 87.06 99 ARG A N 1
ATOM 817 C CA . ARG A 1 99 ? -22.797 -0.162 -2.119 1 87.06 99 ARG A CA 1
ATOM 818 C C . ARG A 1 99 ? -22 -1.382 -2.588 1 87.06 99 ARG A C 1
ATOM 820 O O . ARG A 1 99 ? -22.328 -2.516 -2.234 1 87.06 99 ARG A O 1
ATOM 827 N N . VAL A 1 100 ? -21.078 -1.129 -3.443 1 89.56 100 VAL A N 1
ATOM 828 C CA . VAL A 1 100 ? -20.172 -2.189 -3.893 1 89.56 100 VAL A CA 1
ATOM 829 C C . VAL A 1 100 ? -19.172 -2.512 -2.793 1 89.56 100 VAL A C 1
ATOM 831 O O . VAL A 1 100 ? -18.625 -1.606 -2.154 1 89.56 100 VAL A O 1
ATOM 834 N N . LYS A 1 101 ? -19.047 -3.818 -2.561 1 92.25 101 LYS A N 1
ATOM 835 C CA . LYS A 1 101 ? -17.984 -4.199 -1.628 1 92.25 101 LYS A CA 1
ATOM 836 C C . LYS A 1 101 ? -16.609 -3.871 -2.195 1 92.25 101 LYS A C 1
ATOM 838 O O . LYS A 1 101 ? -16.25 -4.336 -3.279 1 92.25 101 LYS A O 1
ATOM 843 N N . GLN A 1 102 ? -15.945 -3.039 -1.488 1 91.75 102 GLN A N 1
ATOM 844 C CA . GLN A 1 102 ? -14.609 -2.617 -1.916 1 91.75 102 GLN A CA 1
ATOM 845 C C . GLN A 1 102 ? -13.641 -2.574 -0.738 1 91.75 102 GLN A C 1
ATOM 847 O O . GLN A 1 102 ? -14.062 -2.43 0.412 1 91.75 102 GLN A O 1
ATOM 852 N N . THR A 1 103 ? -12.477 -2.744 -1.073 1 93.19 103 THR A N 1
ATOM 853 C CA . THR A 1 103 ? -11.422 -2.682 -0.067 1 93.19 103 THR A CA 1
ATOM 854 C C . THR A 1 103 ? -10.633 -1.384 -0.196 1 93.19 103 THR A C 1
ATOM 856 O O . THR A 1 103 ? -10.18 -1.034 -1.287 1 93.19 103 THR A O 1
ATOM 859 N N . TYR A 1 104 ? -10.508 -0.668 0.855 1 94.19 104 TYR A N 1
ATOM 860 C CA . TYR A 1 104 ? -9.695 0.534 0.966 1 94.19 104 TYR A CA 1
ATOM 861 C C . TYR A 1 104 ? -8.641 0.382 2.061 1 94.19 104 TYR A C 1
ATOM 863 O O . TYR A 1 104 ? -8.766 -0.481 2.934 1 94.19 104 TYR A O 1
ATOM 871 N N . LEU A 1 105 ? -7.617 1.15 1.972 1 94.12 105 LEU A N 1
ATOM 872 C CA . LEU A 1 105 ? -6.695 1.336 3.084 1 94.12 105 LEU A CA 1
ATOM 873 C C . LEU A 1 105 ? -7.027 2.604 3.863 1 94.12 105 LEU A C 1
ATOM 875 O O . LEU A 1 105 ? -7.395 3.621 3.273 1 94.12 105 LEU A O 1
ATOM 879 N N . CYS A 1 106 ? -6.906 2.523 5.109 1 96.88 106 CYS A N 1
ATOM 880 C CA . CYS A 1 106 ? -7.082 3.68 5.98 1 96.88 106 CYS A CA 1
ATOM 881 C C . CYS A 1 106 ? -5.844 3.904 6.84 1 96.88 106 CYS A C 1
ATOM 883 O O . CYS A 1 106 ? -5.492 3.053 7.66 1 96.88 106 CYS A O 1
ATOM 885 N N . ASN A 1 107 ? -5.199 5.023 6.629 1 96.69 107 ASN A N 1
ATOM 886 C CA . ASN A 1 107 ? -4.113 5.457 7.504 1 96.69 107 ASN A CA 1
ATOM 887 C C . ASN A 1 107 ? -4.605 6.43 8.57 1 96.69 107 ASN A C 1
ATOM 889 O O . ASN A 1 107 ? -5.266 7.422 8.25 1 96.69 107 ASN A O 1
ATOM 893 N N . LYS A 1 108 ? -4.32 6.066 9.789 1 97.75 108 LYS A N 1
ATOM 894 C CA . LYS A 1 108 ? -4.66 6.934 10.914 1 97.75 108 LYS A CA 1
ATOM 895 C C . LYS A 1 108 ? -3.406 7.516 11.555 1 97.75 108 LYS A C 1
ATOM 897 O O . LYS A 1 108 ? -2.43 6.797 11.789 1 97.75 108 LYS A O 1
ATOM 902 N N . TYR A 1 109 ? -3.428 8.797 11.758 1 96.75 109 TYR A N 1
ATOM 903 C CA . TYR A 1 109 ? -2.305 9.523 12.328 1 96.75 109 TYR A CA 1
ATOM 904 C C . TYR A 1 109 ? -2.73 10.289 13.578 1 96.75 109 TYR A C 1
ATOM 906 O O . TYR A 1 109 ? -3.879 10.719 13.688 1 96.75 109 TYR A O 1
ATOM 914 N N . PRO A 1 110 ? -1.776 10.445 14.523 1 96.38 110 PRO A N 1
ATOM 915 C CA . PRO A 1 110 ? -2.105 11.344 15.625 1 96.38 110 PRO A CA 1
ATOM 916 C C . PRO A 1 110 ? -2.316 12.789 15.172 1 96.38 110 PRO A C 1
ATOM 918 O O . PRO A 1 110 ? -1.68 13.234 14.211 1 96.38 110 PRO A O 1
ATOM 921 N N . LEU A 1 111 ? -3.189 13.406 15.758 1 94.5 111 LEU A N 1
ATOM 922 C CA . LEU A 1 111 ? -3.469 14.812 15.516 1 94.5 111 LEU A CA 1
ATOM 923 C C . LEU A 1 111 ? -3.174 15.648 16.75 1 94.5 111 LEU A C 1
ATOM 925 O O . LEU A 1 111 ? -3.766 15.43 17.812 1 94.5 111 LEU A O 1
ATOM 929 N N . CYS A 1 112 ? -2.279 16.594 16.641 1 92.44 112 CYS A N 1
ATOM 930 C CA . CYS A 1 112 ? -1.922 17.484 17.75 1 92.44 112 CYS A CA 1
ATOM 931 C C . CYS A 1 112 ? -2.514 18.875 17.547 1 92.44 112 CYS A C 1
ATOM 933 O O . CYS A 1 112 ? -2.969 19.203 16.453 1 92.44 112 CYS A O 1
ATOM 935 N N . ASP A 1 113 ? -2.557 19.594 18.609 1 88.88 113 ASP A N 1
ATOM 936 C CA . ASP A 1 113 ? -2.904 21 18.5 1 88.88 113 ASP A CA 1
ATOM 937 C C . ASP A 1 113 ? -1.652 21.875 18.453 1 88.88 113 ASP A C 1
ATOM 939 O O . ASP A 1 113 ? -0.545 21.375 18.25 1 88.88 113 ASP A O 1
ATOM 943 N N . GLU A 1 114 ? -1.833 23.219 18.469 1 85.88 114 GLU A N 1
ATOM 944 C CA . GLU A 1 114 ? -0.737 24.156 18.281 1 85.88 114 GLU A CA 1
ATOM 945 C C . GLU A 1 114 ? 0.223 24.141 19.469 1 85.88 114 GLU A C 1
ATOM 947 O O . GLU A 1 114 ? 1.338 24.656 19.375 1 85.88 114 GLU A O 1
ATOM 952 N N . ASN A 1 115 ? -0.193 23.516 20.578 1 87.56 115 ASN A N 1
ATOM 953 C CA . ASN A 1 115 ? 0.659 23.406 21.766 1 87.56 115 ASN A CA 1
ATOM 954 C C . ASN A 1 115 ? 1.362 22.047 21.812 1 87.56 115 ASN A C 1
ATOM 956 O O . ASN A 1 115 ? 2.17 21.797 22.703 1 87.56 115 ASN A O 1
ATOM 960 N N . GLY A 1 116 ? 1.029 21.172 20.906 1 88.44 116 GLY A N 1
ATOM 961 C CA . GLY A 1 116 ? 1.671 19.875 20.844 1 88.44 116 GLY A CA 1
ATOM 962 C C . GLY A 1 116 ? 0.891 18.797 21.562 1 88.44 116 GLY A C 1
ATOM 963 O O . GLY A 1 116 ? 1.319 17.641 21.609 1 88.44 116 GLY A O 1
ATOM 964 N N . ASP A 1 117 ? -0.23 19.156 22.125 1 92.31 117 ASP A N 1
ATOM 965 C CA . ASP A 1 117 ? -1.059 18.156 22.797 1 92.31 117 ASP A CA 1
ATOM 966 C C . ASP A 1 117 ? -1.862 17.344 21.781 1 92.31 117 ASP A C 1
ATOM 968 O O . ASP A 1 117 ? -2.381 17.891 20.812 1 92.31 117 ASP A O 1
ATOM 972 N N . CYS A 1 118 ? -1.902 16.062 22.078 1 94.56 118 CYS A N 1
ATOM 973 C CA . CYS A 1 118 ? -2.725 15.211 21.234 1 94.56 118 CYS A CA 1
ATOM 974 C C . CYS A 1 118 ? -4.207 15.508 21.422 1 94.56 118 CYS A C 1
ATOM 976 O O . CYS A 1 118 ? -4.695 15.5 22.562 1 94.56 118 CYS A O 1
ATOM 978 N N . ILE A 1 119 ? -4.922 15.75 20.359 1 94.25 119 ILE A N 1
ATOM 979 C CA . ILE A 1 119 ? -6.34 16.078 20.469 1 94.25 119 ILE A CA 1
ATOM 980 C C . ILE A 1 119 ? -7.176 14.992 19.781 1 94.25 119 ILE A C 1
ATOM 982 O O . ILE A 1 119 ? -8.406 15.086 19.734 1 94.25 119 ILE A O 1
ATOM 986 N N . GLY A 1 120 ? -6.543 13.984 19.203 1 96.5 120 GLY A N 1
ATOM 987 C CA . GLY A 1 120 ? -7.223 12.891 18.531 1 96.5 120 GLY A CA 1
ATOM 988 C C . GLY A 1 120 ? -6.434 12.328 17.359 1 96.5 120 GLY A C 1
ATOM 989 O O . GLY A 1 120 ? -5.215 12.156 17.453 1 96.5 120 GLY A O 1
ATOM 990 N N . ILE A 1 121 ? -7.191 11.961 16.328 1 97.12 121 ILE A N 1
ATOM 991 C CA . ILE A 1 121 ? -6.535 11.359 15.164 1 97.12 121 ILE A CA 1
ATOM 992 C C . ILE A 1 121 ? -7.074 11.992 13.883 1 97.12 121 ILE A C 1
ATOM 994 O O . ILE A 1 121 ? -8.156 12.57 13.883 1 97.12 121 ILE A O 1
ATOM 998 N N . THR A 1 122 ? -6.301 12.016 12.852 1 96.88 122 THR A N 1
ATOM 999 C CA . THR A 1 122 ? -6.75 12.211 11.477 1 96.88 122 THR A CA 1
ATOM 1000 C C . THR A 1 122 ? -6.594 10.922 10.68 1 96.88 122 THR A C 1
ATOM 1002 O O . THR A 1 122 ? -5.812 10.039 11.047 1 96.88 122 THR A O 1
ATOM 1005 N N . PHE A 1 123 ? -7.441 10.773 9.688 1 97.75 123 PHE A N 1
ATOM 1006 C CA . PHE A 1 123 ? -7.34 9.562 8.883 1 97.75 123 PHE A CA 1
ATOM 1007 C C . PHE A 1 123 ? -7.48 9.883 7.398 1 97.75 123 PHE A C 1
ATOM 1009 O O . PHE A 1 123 ? -8.102 10.883 7.027 1 97.75 123 PHE A O 1
ATOM 1016 N N . HIS A 1 124 ? -6.832 9.109 6.582 1 97.81 124 HIS A N 1
ATOM 1017 C CA . HIS A 1 124 ? -6.832 9.172 5.125 1 97.81 124 HIS A CA 1
ATOM 1018 C C . HIS A 1 124 ? -7.172 7.82 4.512 1 97.81 124 HIS A C 1
ATOM 1020 O O . HIS A 1 124 ? -6.543 6.812 4.84 1 97.81 124 HIS A O 1
ATOM 1026 N N . ILE A 1 125 ? -8.18 7.793 3.705 1 97 125 ILE A N 1
ATOM 1027 C CA . ILE A 1 125 ? -8.633 6.566 3.055 1 97 125 ILE A CA 1
ATOM 1028 C C . ILE A 1 125 ? -8.32 6.633 1.561 1 97 125 ILE A C 1
ATOM 1030 O O . ILE A 1 125 ? -8.523 7.668 0.922 1 97 125 ILE A O 1
ATOM 1034 N N . TYR A 1 126 ? -7.785 5.578 1.036 1 94.25 126 TYR A N 1
ATOM 1035 C CA . TYR A 1 126 ? -7.473 5.551 -0.389 1 94.25 126 TYR A CA 1
ATOM 1036 C C . TYR A 1 126 ? -7.57 4.133 -0.939 1 94.25 126 TYR A C 1
ATOM 1038 O O . TYR A 1 126 ? -7.602 3.164 -0.175 1 94.25 126 TYR A O 1
ATOM 1046 N N . LYS A 1 127 ? -7.633 4.008 -2.225 1 91.5 127 LYS A N 1
ATOM 1047 C CA . LYS A 1 127 ? -7.84 2.729 -2.895 1 91.5 127 LYS A CA 1
ATOM 1048 C C . LYS A 1 127 ? -6.602 1.845 -2.785 1 91.5 127 LYS A C 1
ATOM 1050 O O . LYS A 1 127 ? -5.473 2.338 -2.854 1 91.5 127 LYS A O 1
ATOM 1055 N N . THR A 1 128 ? -6.832 0.595 -2.674 1 88.12 128 THR A N 1
ATOM 1056 C CA . THR A 1 128 ? -5.754 -0.382 -2.568 1 88.12 128 THR A CA 1
ATOM 1057 C C . THR A 1 128 ? -5.148 -0.668 -3.939 1 88.12 128 THR A C 1
ATOM 1059 O O . THR A 1 128 ? -5.863 -0.72 -4.941 1 88.12 128 THR A O 1
ATOM 1062 N N . GLN A 1 129 ? -3.889 -0.833 -3.9 1 86.31 129 GLN A N 1
ATOM 1063 C CA . GLN A 1 129 ? -3.174 -1.188 -5.121 1 86.31 129 GLN A CA 1
ATOM 1064 C C . GLN A 1 129 ? -2.529 -2.566 -5 1 86.31 129 GLN A C 1
ATOM 1066 O O . GLN A 1 129 ? -2.135 -2.979 -3.908 1 86.31 129 GLN A O 1
ATOM 1071 N N . ASP A 1 130 ? -2.441 -3.242 -6.148 1 86.69 130 ASP A N 1
ATOM 1072 C CA . ASP A 1 130 ? -1.752 -4.527 -6.23 1 86.69 130 ASP A CA 1
ATOM 1073 C C . ASP A 1 130 ? -0.238 -4.34 -6.176 1 86.69 130 ASP A C 1
ATOM 1075 O O . ASP A 1 130 ? 0.353 -3.732 -7.07 1 86.69 130 ASP A O 1
ATOM 1079 N N . PHE A 1 131 ? 0.358 -4.703 -5.039 1 83.88 131 PHE A N 1
ATOM 1080 C CA . PHE A 1 131 ? 1.812 -4.656 -4.93 1 83.88 131 PHE A CA 1
ATOM 1081 C C . PHE A 1 131 ? 2.33 -5.84 -4.121 1 83.88 131 PHE A C 1
ATOM 1083 O O . PHE A 1 131 ? 2.062 -5.945 -2.922 1 83.88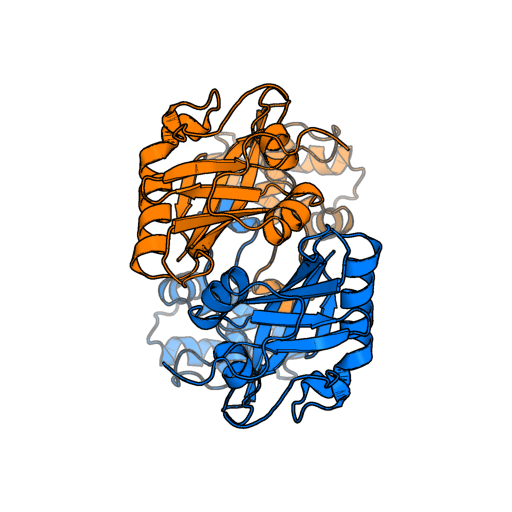 131 PHE A O 1
ATOM 1090 N N . SER A 1 132 ? 3.086 -6.602 -4.855 1 82.56 132 SER A N 1
ATOM 1091 C CA . SER A 1 132 ? 3.596 -7.801 -4.203 1 82.56 132 SER A CA 1
ATOM 1092 C C . SER A 1 132 ? 5.043 -8.078 -4.602 1 82.56 132 SER A C 1
ATOM 1094 O O . SER A 1 132 ? 5.637 -7.309 -5.359 1 82.56 132 SER A O 1
ATOM 1096 N N . VAL A 1 133 ? 5.543 -9.086 -4 1 84.25 133 VAL A N 1
ATOM 1097 C CA . VAL A 1 133 ? 6.898 -9.57 -4.242 1 84.25 133 VAL A CA 1
ATOM 1098 C C . VAL A 1 133 ? 7.094 -9.836 -5.734 1 84.25 133 VAL A C 1
ATOM 1100 O O . VAL A 1 133 ? 8.188 -9.656 -6.266 1 84.25 133 VAL A O 1
ATOM 1103 N N . SER A 1 134 ? 5.973 -10.203 -6.391 1 81.25 134 SER A N 1
ATOM 1104 C CA . SER A 1 134 ? 6.059 -10.539 -7.809 1 81.25 134 SER A CA 1
ATOM 1105 C C . SER A 1 134 ? 6.516 -9.336 -8.633 1 81.25 134 SER A C 1
ATOM 1107 O O . SER A 1 134 ? 7.043 -9.5 -9.734 1 81.25 134 SER A O 1
ATOM 1109 N N . TYR A 1 135 ? 6.395 -8.125 -8.148 1 86.25 135 TYR A N 1
ATOM 1110 C CA . TYR A 1 135 ? 6.875 -6.914 -8.805 1 86.25 135 TYR A CA 1
ATOM 1111 C C . TYR A 1 135 ? 8.359 -7.02 -9.133 1 86.25 135 TYR A C 1
ATOM 1113 O O . TYR A 1 135 ? 8.805 -6.562 -10.188 1 86.25 135 TYR A O 1
ATOM 1121 N N . TYR A 1 136 ? 9.078 -7.633 -8.344 1 89.94 136 TYR A N 1
ATOM 1122 C CA . TYR A 1 136 ? 10.531 -7.605 -8.438 1 89.94 136 TYR A CA 1
ATOM 1123 C C . TYR A 1 136 ? 11.031 -8.594 -9.484 1 89.94 136 TYR A C 1
ATOM 1125 O O . TYR A 1 136 ? 12.18 -8.516 -9.922 1 89.94 136 TYR A O 1
ATOM 1133 N N . TYR A 1 137 ? 10.141 -9.5 -9.812 1 87.81 137 TYR A N 1
ATOM 1134 C CA . TYR A 1 137 ? 10.5 -10.422 -10.883 1 87.81 137 TYR A CA 1
ATOM 1135 C C . TYR A 1 137 ? 9.789 -10.055 -12.18 1 87.81 137 TYR A C 1
ATOM 1137 O O . TYR A 1 137 ? 10.414 -9.984 -13.242 1 87.81 137 TYR A O 1
ATOM 1145 N N . GLU A 1 138 ? 8.477 -9.75 -12.094 1 84.38 138 GLU A N 1
ATOM 1146 C CA . GLU A 1 138 ? 7.641 -9.539 -13.273 1 84.38 138 GLU A CA 1
ATOM 1147 C C . GLU A 1 138 ? 7.719 -8.102 -13.758 1 84.38 138 GLU A C 1
ATOM 1149 O O . GLU A 1 138 ? 7.352 -7.801 -14.898 1 84.38 138 GLU A O 1
ATOM 1154 N N . LYS A 1 139 ? 8.141 -7.176 -12.883 1 83 139 LYS A N 1
ATOM 1155 C CA . LYS A 1 139 ? 8.289 -5.758 -13.18 1 83 139 LYS A CA 1
ATOM 1156 C C . LYS A 1 139 ? 6.965 -5.137 -13.602 1 83 139 LYS A C 1
ATOM 1158 O O . LYS A 1 139 ? 6.93 -4.242 -14.453 1 83 139 LYS A O 1
ATOM 1163 N N . THR A 1 140 ? 5.926 -5.742 -13.086 1 81.56 140 THR A N 1
ATOM 1164 C CA . THR A 1 140 ? 4.605 -5.164 -13.312 1 81.56 140 THR A CA 1
ATOM 1165 C C . THR A 1 140 ? 4.305 -4.078 -12.281 1 81.56 140 THR A C 1
ATOM 1167 O O . THR A 1 140 ? 4.375 -4.324 -11.078 1 81.56 140 THR A O 1
ATOM 1170 N N . LEU A 1 141 ? 3.941 -2.957 -12.789 1 83.19 141 LEU A N 1
ATOM 1171 C CA . LEU A 1 141 ? 3.684 -1.834 -11.891 1 83.19 141 LEU A CA 1
ATOM 1172 C C . LEU A 1 141 ? 2.418 -2.07 -11.07 1 83.19 141 LEU A C 1
ATOM 1174 O O . LEU A 1 141 ? 1.479 -2.713 -11.547 1 83.19 141 LEU A O 1
ATOM 1178 N N . PRO A 1 142 ? 2.441 -1.536 -9.805 1 84.75 142 PRO A N 1
ATOM 1179 C CA . PRO A 1 142 ? 1.228 -1.629 -8.984 1 84.75 142 PRO A CA 1
ATOM 1180 C C . PRO A 1 142 ? 0.016 -0.988 -9.664 1 84.75 142 PRO A C 1
ATOM 1182 O O . PRO A 1 142 ? 0.143 0.055 -10.305 1 84.75 142 PRO A O 1
ATOM 1185 N N . GLU A 1 143 ? -1.111 -1.676 -9.586 1 87.38 143 GLU A N 1
ATOM 1186 C CA . GLU A 1 143 ? -2.365 -1.173 -10.133 1 87.38 143 GLU A CA 1
ATOM 1187 C C . GLU A 1 143 ? -3.504 -1.302 -9.125 1 87.38 143 GLU A C 1
ATOM 1189 O O . GLU A 1 143 ? -3.469 -2.168 -8.25 1 87.38 143 GLU A O 1
ATOM 1194 N N . THR A 1 144 ? -4.453 -0.433 -9.289 1 90.06 144 THR A N 1
ATOM 1195 C CA . THR A 1 144 ? -5.598 -0.437 -8.383 1 90.06 144 THR A CA 1
ATOM 1196 C C . THR A 1 144 ? -6.449 -1.686 -8.594 1 90.06 144 THR A C 1
ATOM 1198 O O . THR A 1 144 ? -6.703 -2.086 -9.734 1 90.06 144 THR A O 1
ATOM 1201 N N . LEU A 1 145 ? -6.848 -2.285 -7.555 1 92.5 145 LEU A N 1
ATOM 1202 C CA . LEU A 1 145 ? -7.734 -3.439 -7.629 1 92.5 145 LEU A CA 1
ATOM 1203 C C . LEU A 1 145 ? -9.133 -3.02 -8.062 1 92.5 145 LEU A C 1
ATOM 1205 O O . LEU A 1 145 ? -9.578 -1.908 -7.758 1 92.5 145 LEU A O 1
ATOM 1209 N N . LYS A 1 146 ? -9.789 -3.896 -8.75 1 93.44 146 LYS A N 1
ATOM 1210 C CA . LYS A 1 146 ? -11.125 -3.629 -9.266 1 93.44 146 LYS A CA 1
ATOM 1211 C C . LYS A 1 146 ? -12.164 -4.527 -8.594 1 93.44 146 LYS A C 1
ATOM 1213 O O . LYS A 1 146 ? -11.953 -5.734 -8.469 1 93.44 146 LYS A O 1
ATOM 1218 N N . PHE A 1 147 ? -13.258 -3.914 -8.227 1 93.75 147 PHE A N 1
ATOM 1219 C CA . PHE A 1 147 ? -14.266 -4.664 -7.477 1 93.75 147 PHE A CA 1
ATOM 1220 C C . PHE A 1 147 ? -15.586 -4.707 -8.242 1 93.75 147 PHE A C 1
ATOM 1222 O O . PHE A 1 147 ? -16.594 -5.195 -7.719 1 93.75 147 PHE A O 1
ATOM 1229 N N . ILE A 1 148 ? -15.586 -4.098 -9.375 1 92.12 148 ILE A N 1
ATOM 1230 C CA . ILE A 1 148 ? -16.672 -4.188 -10.344 1 92.12 148 ILE A CA 1
ATOM 1231 C C . ILE A 1 148 ? -16.203 -4.926 -11.594 1 92.12 148 ILE A C 1
ATOM 1233 O O . ILE A 1 148 ? -15.086 -4.703 -12.062 1 92.12 148 ILE A O 1
ATOM 1237 N N . PRO A 1 149 ? -17.062 -5.844 -12.047 1 93.81 149 PRO A N 1
ATOM 1238 C CA . PRO A 1 149 ? -16.625 -6.559 -13.25 1 93.81 149 PRO A CA 1
ATOM 1239 C C . PRO A 1 149 ? -16.172 -5.621 -14.359 1 93.81 149 PRO A C 1
ATOM 1241 O O . PRO A 1 149 ? -16.828 -4.602 -14.617 1 93.81 149 PRO A O 1
ATOM 1244 N N . PRO A 1 150 ? -15.094 -5.988 -14.969 1 93.19 150 PRO A N 1
ATOM 1245 C CA . PRO A 1 150 ? -14.539 -5.117 -16 1 93.19 150 PRO A CA 1
ATOM 1246 C C . PRO A 1 150 ? -15.469 -4.973 -17.219 1 93.19 150 PRO A C 1
ATOM 1248 O O . PRO A 1 150 ? -15.391 -3.98 -17.938 1 93.19 150 PRO A O 1
ATOM 1251 N N . ASN A 1 151 ? -16.172 -5.992 -17.484 1 91.75 151 ASN A N 1
ATOM 1252 C CA . ASN A 1 151 ? -17.141 -5.98 -18.562 1 91.75 151 ASN A CA 1
ATOM 1253 C C . ASN A 1 151 ? -18.281 -6.969 -18.297 1 91.75 151 ASN A C 1
ATOM 1255 O O . ASN A 1 151 ? -18.281 -7.664 -17.281 1 91.75 151 ASN A O 1
ATOM 1259 N N . ASP A 1 152 ? -19.219 -6.93 -19.25 1 93.5 152 ASP A N 1
ATOM 1260 C CA . ASP A 1 152 ? -20.375 -7.809 -19.062 1 93.5 152 ASP A CA 1
ATOM 1261 C C . ASP A 1 152 ? -20.297 -9.016 -20 1 93.5 152 ASP A C 1
ATOM 1263 O O . ASP A 1 152 ? -21.312 -9.625 -20.312 1 93.5 152 ASP A O 1
ATOM 1267 N N . ILE A 1 153 ? -19.203 -9.297 -20.391 1 96.31 153 ILE A N 1
ATOM 1268 C CA . ILE A 1 153 ? -19.016 -10.391 -21.344 1 96.31 153 ILE A CA 1
ATOM 1269 C C . ILE A 1 153 ? -19.141 -11.727 -20.609 1 96.31 153 ILE A C 1
ATOM 1271 O O . ILE A 1 153 ? -19.844 -12.625 -21.062 1 96.31 153 ILE A O 1
ATOM 1275 N N . LEU A 1 154 ? -18.438 -11.836 -19.5 1 97.06 154 LEU A N 1
ATOM 1276 C CA . LEU A 1 154 ? -18.469 -13.062 -18.703 1 97.06 154 LEU A CA 1
ATOM 1277 C C . LEU A 1 154 ? -19.578 -13.008 -17.656 1 97.06 154 LEU A C 1
ATOM 1279 O O . LEU A 1 154 ? -19.922 -11.93 -17.172 1 97.06 154 LEU A O 1
ATOM 1283 N N . THR A 1 155 ? -20.141 -14.156 -17.359 1 96.25 155 THR A N 1
ATOM 1284 C CA . THR A 1 155 ? -21.078 -14.273 -16.25 1 96.25 155 THR A CA 1
ATOM 1285 C C . THR A 1 155 ? -20.344 -14.219 -14.922 1 96.25 155 THR A C 1
ATOM 1287 O O . THR A 1 155 ? -19.109 -14.289 -14.883 1 96.25 155 THR A O 1
ATOM 1290 N N . GLN A 1 156 ? -21.109 -14.109 -13.898 1 95.44 156 GLN A N 1
ATOM 1291 C CA . GLN A 1 156 ? -20.547 -14.062 -12.562 1 95.44 156 GLN A CA 1
ATOM 1292 C C . GLN A 1 156 ? -19.703 -15.305 -12.281 1 95.44 156 GLN A C 1
ATOM 1294 O O . GLN A 1 156 ? -18.562 -15.195 -11.812 1 95.44 156 GLN A O 1
ATOM 1299 N N . THR A 1 157 ? -20.234 -16.438 -12.586 1 96.5 157 THR A N 1
ATOM 1300 C CA . THR A 1 157 ? -19.547 -17.703 -12.32 1 96.5 157 THR A CA 1
ATOM 1301 C C . THR A 1 157 ? -18.266 -17.797 -13.156 1 96.5 157 THR A C 1
ATOM 1303 O O . THR A 1 157 ? -17.25 -18.281 -12.672 1 96.5 157 THR A O 1
ATOM 1306 N N . GLU A 1 158 ? -18.328 -17.359 -14.359 1 97.25 158 GLU A N 1
ATOM 1307 C CA . GLU A 1 158 ? -17.156 -17.391 -15.227 1 97.25 158 GLU A CA 1
ATOM 1308 C C . GLU A 1 158 ? -16.047 -16.484 -14.688 1 97.25 158 GLU A C 1
ATOM 1310 O O . GLU A 1 158 ? -14.867 -16.844 -14.758 1 97.25 158 GLU A O 1
ATOM 1315 N N . TRP A 1 159 ? -16.422 -15.359 -14.141 1 97.06 159 TRP A N 1
ATOM 1316 C CA . TRP A 1 159 ? -15.422 -14.492 -13.516 1 97.06 159 TRP A CA 1
ATOM 1317 C C . TRP A 1 159 ? -14.789 -15.172 -12.305 1 97.06 159 TRP A C 1
ATOM 1319 O O . TRP A 1 159 ? -13.594 -15.031 -12.062 1 97.06 159 TRP A O 1
ATOM 1329 N N . GLU A 1 160 ? -15.594 -15.859 -11.578 1 97.19 160 GLU A N 1
ATOM 1330 C CA . GLU A 1 160 ? -15.102 -16.562 -10.398 1 97.19 160 GLU A CA 1
ATOM 1331 C C . GLU A 1 160 ? -14.156 -17.703 -10.797 1 97.19 160 GLU A C 1
ATOM 1333 O O . GLU A 1 160 ? -13.102 -17.875 -10.18 1 97.19 160 GLU A O 1
ATOM 1338 N N . VAL A 1 161 ? -14.531 -18.422 -11.844 1 97.44 161 VAL A N 1
ATOM 1339 C CA . VAL A 1 161 ? -13.672 -19.484 -12.367 1 97.44 161 VAL A CA 1
ATOM 1340 C C . VAL A 1 161 ? -12.359 -18.891 -12.867 1 97.44 161 VAL A C 1
ATOM 1342 O O . VAL A 1 161 ? -11.281 -19.406 -12.57 1 97.44 161 VAL A O 1
ATOM 1345 N N . LEU A 1 162 ? -12.461 -17.828 -13.609 1 96.38 162 LEU A N 1
ATOM 1346 C CA . LEU A 1 162 ? -11.289 -17.156 -14.156 1 96.38 162 LEU A CA 1
ATOM 1347 C C . LEU A 1 162 ? -10.375 -16.672 -13.031 1 96.38 162 LEU A C 1
ATOM 1349 O O . LEU A 1 162 ? -9.156 -16.844 -13.102 1 96.38 162 LEU A O 1
ATOM 1353 N N . PHE A 1 163 ? -10.953 -16.047 -12.016 1 96.62 163 PHE A N 1
ATOM 1354 C CA . PHE A 1 163 ? -10.219 -15.547 -10.859 1 96.62 163 PHE A CA 1
ATOM 1355 C C . PHE A 1 163 ? -9.375 -16.656 -10.242 1 96.62 163 PHE A C 1
ATOM 1357 O O . PHE A 1 163 ? -8.18 -16.453 -9.984 1 96.62 163 PHE A O 1
ATOM 1364 N N . LEU A 1 164 ? -9.93 -17.812 -10.047 1 95.62 164 LEU A N 1
ATOM 1365 C CA . LEU A 1 164 ? -9.234 -18.953 -9.438 1 95.62 164 LEU A CA 1
ATOM 1366 C C . LEU A 1 164 ? -8.211 -19.547 -10.391 1 95.62 164 LEU A C 1
ATOM 1368 O O . LEU A 1 164 ? -7.102 -19.891 -9.977 1 95.62 164 LEU A O 1
ATOM 1372 N N . THR A 1 165 ? -8.562 -19.609 -11.648 1 94.06 165 THR A N 1
ATOM 1373 C CA . THR A 1 165 ? -7.66 -20.141 -12.664 1 94.06 165 THR A CA 1
ATOM 1374 C C . THR A 1 165 ? -6.383 -19.312 -12.75 1 94.06 165 THR A C 1
ATOM 1376 O O . THR A 1 165 ? -5.285 -19.859 -12.852 1 94.06 165 THR A O 1
ATOM 1379 N N . LEU A 1 166 ? -6.523 -18.031 -12.672 1 91.88 166 LEU A N 1
ATOM 1380 C CA . LEU A 1 166 ? -5.391 -17.109 -12.781 1 91.88 166 LEU A CA 1
ATOM 1381 C C . LEU A 1 166 ? -4.465 -17.25 -11.57 1 91.88 166 LEU A C 1
ATOM 1383 O O . LEU A 1 166 ? -3.33 -16.766 -11.602 1 91.88 166 LEU A O 1
ATOM 1387 N N . ARG A 1 167 ? -4.895 -17.875 -10.555 1 87.88 167 ARG A N 1
ATOM 1388 C CA . ARG A 1 167 ? -4.102 -18.109 -9.359 1 87.88 167 ARG A CA 1
ATOM 1389 C C . ARG A 1 167 ? -3.611 -19.547 -9.297 1 87.88 167 ARG A C 1
ATOM 1391 O O . ARG A 1 167 ? -3.258 -20.047 -8.227 1 87.88 167 ARG A O 1
ATOM 1398 N N . SER A 1 168 ? -3.75 -20.266 -10.375 1 86.5 168 SER A N 1
ATOM 1399 C CA . SER A 1 168 ? -3.225 -21.609 -10.594 1 86.5 168 SER A CA 1
ATOM 1400 C C . SER A 1 168 ? -3.938 -22.625 -9.711 1 86.5 168 SER A C 1
ATOM 1402 O O . SER A 1 168 ? -3.332 -23.609 -9.273 1 86.5 168 SER A O 1
ATOM 1404 N N . VAL A 1 169 ? -5.121 -22.328 -9.352 1 89.81 169 VAL A N 1
ATOM 1405 C CA . VAL A 1 169 ? -5.926 -23.328 -8.656 1 89.81 169 VAL A CA 1
ATOM 1406 C C . VAL A 1 169 ? -6.363 -24.406 -9.648 1 89.81 169 VAL A C 1
ATOM 1408 O O . VAL A 1 169 ? -6.812 -24.109 -10.75 1 89.81 169 VAL A O 1
ATOM 1411 N N . ASP A 1 170 ? -6.172 -25.625 -9.266 1 93.12 170 ASP A N 1
ATOM 1412 C CA . ASP A 1 170 ? -6.516 -26.688 -10.211 1 93.12 170 ASP A CA 1
ATOM 1413 C C . ASP A 1 170 ? -8.023 -26.891 -10.281 1 93.12 170 ASP A C 1
ATOM 1415 O O . ASP A 1 170 ? -8.766 -26.406 -9.422 1 93.12 170 ASP A O 1
ATOM 1419 N N . LYS A 1 171 ? -8.43 -27.625 -11.352 1 95.06 171 LYS A N 1
ATOM 1420 C CA . LYS A 1 171 ? -9.844 -27.766 -11.672 1 95.06 171 LYS A CA 1
ATOM 1421 C C . LYS A 1 171 ? -10.594 -28.469 -10.539 1 95.06 171 LYS A C 1
ATOM 1423 O O . LYS A 1 171 ? -11.758 -28.156 -10.273 1 95.06 171 LYS A O 1
ATOM 1428 N N . GLU A 1 172 ? -9.953 -29.375 -9.898 1 95.75 172 GLU A N 1
ATOM 1429 C CA . GLU A 1 172 ? -10.594 -30.094 -8.789 1 95.75 172 GLU A CA 1
ATOM 1430 C C . GLU A 1 172 ? -10.891 -29.156 -7.625 1 95.75 172 GLU A C 1
ATOM 1432 O O . GLU A 1 172 ? -11.992 -29.172 -7.082 1 95.75 172 GLU A O 1
ATOM 1437 N N . HIS A 1 173 ? -9.961 -28.359 -7.277 1 95.38 173 HIS A N 1
ATOM 1438 C CA . HIS A 1 173 ? -10.133 -27.438 -6.172 1 95.38 173 HIS A CA 1
ATOM 1439 C C . HIS A 1 173 ? -11.117 -26.328 -6.535 1 95.38 173 HIS A C 1
ATOM 1441 O O . HIS A 1 173 ? -11.867 -25.844 -5.684 1 95.38 173 HIS A O 1
ATOM 1447 N N . ILE A 1 174 ? -11.094 -25.875 -7.754 1 97.12 174 ILE A N 1
ATOM 1448 C CA . ILE A 1 174 ? -12.055 -24.875 -8.203 1 97.12 174 ILE A CA 1
ATOM 1449 C C . ILE A 1 174 ? -13.477 -25.422 -8.031 1 97.12 174 ILE A C 1
ATOM 1451 O O . ILE A 1 174 ? -14.359 -24.719 -7.535 1 97.12 174 ILE A O 1
ATOM 1455 N N . SER A 1 175 ? -13.641 -26.688 -8.523 1 97.5 175 SER A N 1
ATOM 1456 C CA . SER A 1 175 ? -14.961 -27.297 -8.414 1 97.5 175 SER A CA 1
ATOM 1457 C C . SER A 1 175 ? -15.438 -27.344 -6.969 1 97.5 175 SER A C 1
ATOM 1459 O O . SER A 1 175 ? -16.609 -27.109 -6.691 1 97.5 175 SER A O 1
ATOM 1461 N N . GLU A 1 176 ? -14.555 -27.609 -6.027 1 96.56 176 GLU A N 1
ATOM 1462 C CA . GLU A 1 176 ? -14.883 -27.625 -4.605 1 96.56 176 GLU A CA 1
ATOM 1463 C C . GLU A 1 176 ? -15.219 -26.234 -4.086 1 96.56 176 GLU A C 1
ATOM 1465 O O . GLU A 1 176 ? -16.219 -26.047 -3.396 1 96.56 176 GLU A O 1
ATOM 1470 N N . GLU A 1 177 ? -14.414 -25.266 -4.453 1 94.75 177 GLU A N 1
ATOM 1471 C CA . GLU A 1 177 ? -14.57 -23.891 -3.988 1 94.75 177 GLU A CA 1
ATOM 1472 C C . GLU A 1 177 ? -15.906 -23.297 -4.445 1 94.75 177 GLU A C 1
ATOM 1474 O O . GLU A 1 177 ? -16.547 -22.562 -3.701 1 94.75 177 GLU A O 1
ATOM 1479 N N . LEU A 1 178 ? -16.281 -23.656 -5.652 1 96.88 178 LEU A N 1
ATOM 1480 C CA . LEU A 1 178 ? -17.469 -23.047 -6.238 1 96.88 178 LEU A CA 1
ATOM 1481 C C . LEU A 1 178 ? -18.672 -23.984 -6.121 1 96.88 178 LEU A C 1
ATOM 1483 O O . LEU A 1 178 ? -19.781 -23.641 -6.531 1 96.88 178 LEU A O 1
ATOM 1487 N N . MET A 1 179 ? -18.406 -25.219 -5.621 1 96.38 179 MET A N 1
ATOM 1488 C CA . MET A 1 179 ? -19.453 -26.203 -5.426 1 96.38 179 MET A CA 1
ATOM 1489 C C . MET A 1 179 ? -20.125 -26.562 -6.75 1 96.38 179 MET A C 1
ATOM 1491 O O . MET A 1 179 ? -21.359 -26.516 -6.863 1 96.38 179 MET A O 1
ATOM 1495 N N . ILE A 1 180 ? -19.344 -26.797 -7.746 1 96.94 180 ILE A N 1
ATOM 1496 C CA . ILE A 1 180 ? -19.75 -27.297 -9.047 1 96.94 180 ILE A CA 1
ATOM 1497 C C . ILE A 1 180 ? -18.906 -28.5 -9.438 1 96.94 180 ILE A C 1
ATOM 1499 O O . ILE A 1 180 ? -17.938 -28.844 -8.742 1 96.94 180 ILE A O 1
ATOM 1503 N N . SER A 1 181 ? -19.234 -29.172 -10.539 1 96.56 181 SER A N 1
ATOM 1504 C CA . SER A 1 181 ? -18.469 -30.328 -10.969 1 96.56 181 SER A CA 1
ATOM 1505 C C . SER A 1 181 ? -17.219 -29.922 -11.719 1 96.56 181 SER A C 1
ATOM 1507 O O . SER A 1 181 ? -17.141 -28.812 -12.258 1 96.56 181 SER A O 1
ATOM 1509 N N . THR A 1 182 ? -16.266 -30.828 -11.758 1 97.06 182 THR A N 1
ATOM 1510 C CA . THR A 1 182 ? -15.062 -30.578 -12.531 1 97.06 182 THR A CA 1
ATOM 1511 C C . THR A 1 182 ? -15.391 -30.391 -14.008 1 97.06 182 THR A C 1
ATOM 1513 O O . THR A 1 182 ? -14.734 -29.609 -14.703 1 97.06 182 THR A O 1
ATOM 1516 N N . GLU A 1 183 ? -16.375 -31.094 -14.414 1 97.25 183 GLU A N 1
ATOM 1517 C CA . GLU A 1 183 ? -16.844 -30.953 -15.797 1 97.25 183 GLU A CA 1
ATOM 1518 C C . GLU A 1 183 ? -17.359 -29.531 -16.047 1 97.25 183 GLU A C 1
ATOM 1520 O O . GLU A 1 183 ? -17.094 -28.953 -17.094 1 97.25 183 GLU A O 1
ATOM 1525 N N . ASP A 1 184 ? -18.078 -29.016 -15.156 1 97.81 184 ASP A N 1
ATOM 1526 C CA . ASP A 1 184 ? -18.594 -27.656 -15.25 1 97.81 184 ASP A CA 1
ATOM 1527 C C . ASP A 1 184 ? -17.438 -26.641 -15.328 1 97.81 184 ASP A C 1
ATOM 1529 O O . ASP A 1 184 ? -17.531 -25.656 -16.078 1 97.81 184 ASP A O 1
ATOM 1533 N N . VAL A 1 185 ? -16.422 -26.859 -14.547 1 97.88 185 VAL A N 1
ATOM 1534 C CA . VAL A 1 185 ? -15.273 -25.969 -14.586 1 97.88 185 VAL A CA 1
ATOM 1535 C C . VAL A 1 185 ? -14.688 -25.922 -15.992 1 97.88 185 VAL A C 1
ATOM 1537 O O . VAL A 1 185 ? -14.422 -24.844 -16.531 1 97.88 185 VAL A O 1
ATOM 1540 N N . VAL A 1 186 ? -14.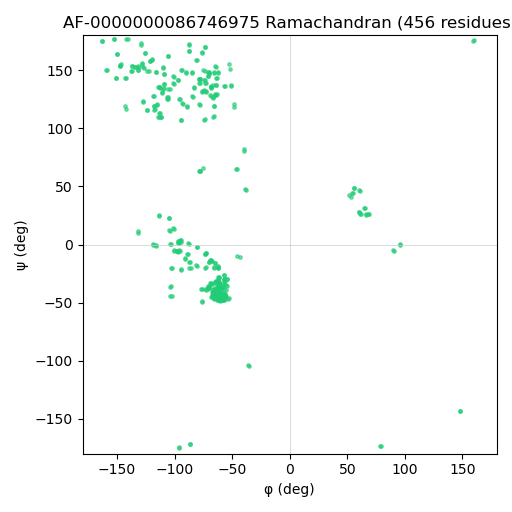523 -27.109 -16.578 1 96.69 186 VAL A N 1
ATOM 1541 C CA . VAL A 1 186 ? -13.969 -27.219 -17.922 1 96.69 186 VAL A CA 1
ATOM 1542 C C . VAL A 1 186 ? -14.867 -26.469 -18.922 1 96.69 186 VAL A C 1
ATOM 1544 O O . VAL A 1 186 ? -14.383 -25.734 -19.766 1 96.69 186 VAL A O 1
ATOM 1547 N N . ASN A 1 187 ? -16.094 -26.656 -18.766 1 97.31 187 ASN A N 1
ATOM 1548 C CA . ASN A 1 187 ? -17.062 -26 -19.641 1 97.31 187 ASN A CA 1
ATOM 1549 C C . ASN A 1 187 ? -16.984 -24.484 -19.531 1 97.31 187 ASN A C 1
ATOM 1551 O O . ASN A 1 187 ? -17.062 -23.766 -20.531 1 97.31 187 ASN A O 1
ATOM 1555 N N . HIS A 1 188 ? -16.812 -23.984 -18.297 1 97.62 188 HIS A N 1
ATOM 1556 C CA . HIS A 1 188 ? -16.719 -22.547 -18.109 1 97.62 188 HIS A CA 1
ATOM 1557 C C . HIS A 1 188 ? -15.438 -21.984 -18.719 1 97.62 188 HIS A C 1
ATOM 1559 O O . HIS A 1 188 ? -15.445 -20.906 -19.312 1 97.62 188 HIS A O 1
ATOM 1565 N N . ILE A 1 189 ? -14.398 -22.703 -18.594 1 96.38 189 ILE A N 1
ATOM 1566 C CA . ILE A 1 189 ? -13.133 -22.281 -19.188 1 96.38 189 ILE A CA 1
ATOM 1567 C C . ILE A 1 189 ? -13.266 -22.203 -20.703 1 96.38 189 ILE A C 1
ATOM 1569 O O . ILE A 1 189 ? -12.82 -21.234 -21.328 1 96.38 189 ILE A O 1
ATOM 1573 N N . GLN A 1 190 ? -13.906 -23.188 -21.25 1 96.06 190 GLN A N 1
ATOM 1574 C CA . GLN A 1 190 ? -14.141 -23.172 -22.703 1 96.06 190 GLN A CA 1
ATOM 1575 C C . GLN A 1 190 ? -15.016 -22 -23.109 1 96.06 190 GLN A C 1
ATOM 1577 O O . GLN A 1 190 ? -14.758 -21.359 -24.125 1 96.06 190 GLN A O 1
ATOM 1582 N N . SER A 1 191 ? -16.031 -21.797 -22.359 1 96.94 191 SER A N 1
ATOM 1583 C CA . SER A 1 191 ? -16.922 -20.656 -22.609 1 96.94 191 SER A CA 1
ATOM 1584 C C . SER A 1 191 ? -16.156 -19.344 -22.578 1 96.94 191 SER A C 1
ATOM 1586 O O . SER A 1 191 ? -16.406 -18.453 -23.391 1 96.94 191 SER A O 1
ATOM 1588 N N . ILE A 1 192 ? -15.211 -19.156 -21.609 1 96.88 192 ILE A N 1
ATOM 1589 C CA . ILE A 1 192 ? -14.398 -17.953 -21.469 1 96.88 192 ILE A CA 1
ATOM 1590 C C . ILE A 1 192 ? -13.57 -17.75 -22.734 1 96.88 192 ILE A C 1
ATOM 1592 O O . ILE A 1 192 ? -13.539 -16.641 -23.281 1 96.88 192 ILE A O 1
ATOM 1596 N N . TYR A 1 193 ? -12.969 -18.828 -23.203 1 96.62 193 TYR A N 1
ATOM 1597 C CA . TYR A 1 193 ? -12.18 -18.734 -24.422 1 96.62 193 TYR A CA 1
ATOM 1598 C C . TYR A 1 193 ? -13.047 -18.297 -25.594 1 96.62 193 TYR A C 1
ATOM 1600 O O . TYR A 1 193 ? -12.648 -17.422 -26.375 1 96.62 193 TYR A O 1
ATOM 1608 N N . GLN A 1 194 ? -14.172 -18.828 -25.703 1 96.5 194 GLN A N 1
ATOM 1609 C CA . GLN A 1 194 ? -15.086 -18.516 -26.797 1 96.5 194 GLN A CA 1
ATOM 1610 C C . GLN A 1 194 ? -15.562 -17.062 -26.719 1 96.5 194 GLN A C 1
ATOM 1612 O O . GLN A 1 194 ? -15.516 -16.344 -27.719 1 96.5 194 GLN A O 1
ATOM 1617 N N . LYS A 1 195 ? -15.93 -16.688 -25.578 1 96.62 195 LYS A N 1
ATOM 1618 C CA . LYS A 1 195 ? -16.5 -15.359 -25.406 1 96.62 195 LYS A CA 1
ATOM 1619 C C . LYS A 1 195 ? -15.453 -14.273 -25.625 1 96.62 195 LYS A C 1
ATOM 1621 O O . LYS A 1 195 ? -15.773 -13.188 -26.109 1 96.62 195 LYS A O 1
ATOM 1626 N N . PHE A 1 196 ? -14.211 -14.523 -25.25 1 95.62 196 PHE A N 1
ATOM 1627 C CA . PHE A 1 196 ? -13.133 -13.57 -25.484 1 95.62 196 PHE A CA 1
ATOM 1628 C C . PHE A 1 196 ? -12.5 -13.781 -26.859 1 95.62 196 PHE A C 1
ATOM 1630 O O . PHE A 1 196 ? -11.539 -13.102 -27.219 1 95.62 196 PHE A O 1
ATOM 1637 N N . ASN A 1 197 ? -13.008 -14.727 -27.562 1 95.38 197 ASN A N 1
ATOM 1638 C CA . ASN A 1 197 ? -12.508 -15.062 -28.891 1 95.38 197 ASN A CA 1
ATOM 1639 C C . ASN A 1 197 ? -11.016 -15.383 -28.875 1 95.38 197 ASN A C 1
ATOM 1641 O O . ASN A 1 197 ? -10.25 -14.82 -29.656 1 95.38 197 ASN A O 1
ATOM 1645 N N . LEU A 1 198 ? -10.664 -16.219 -27.969 1 95.06 198 LEU A N 1
ATOM 1646 C CA . LEU A 1 198 ? -9.266 -16.594 -27.828 1 95.06 198 LEU A CA 1
ATOM 1647 C C . LEU A 1 198 ? -9.008 -17.969 -28.453 1 95.06 198 LEU A C 1
ATOM 1649 O O . LEU A 1 198 ? -9.836 -18.875 -28.344 1 95.06 198 LEU A O 1
ATOM 1653 N N . PRO A 1 199 ? -7.902 -18.094 -29.141 1 92.62 199 PRO A N 1
ATOM 1654 C CA . PRO A 1 199 ? -7.523 -19.438 -29.562 1 92.62 199 PRO A CA 1
ATOM 1655 C C . PRO A 1 199 ? -7.211 -20.359 -28.391 1 92.62 199 PRO A C 1
ATOM 1657 O O . PRO A 1 199 ? -6.77 -19.906 -27.328 1 92.62 199 PRO A O 1
ATOM 1660 N N . LYS A 1 200 ? -7.371 -21.625 -28.531 1 84.69 200 LYS A N 1
ATOM 1661 C CA . LYS A 1 200 ? -7.242 -22.609 -27.469 1 84.69 200 LYS A CA 1
ATOM 1662 C C . LYS A 1 200 ? -5.832 -22.609 -26.875 1 84.69 200 LYS A C 1
ATOM 1664 O O . LYS A 1 200 ? -5.641 -22.922 -25.703 1 84.69 200 LYS A O 1
ATOM 1669 N N . HIS A 1 201 ? -4.844 -22.25 -27.641 1 83.69 201 HIS A N 1
ATOM 1670 C CA . HIS A 1 201 ? -3.463 -22.344 -27.188 1 83.69 201 HIS A CA 1
ATOM 1671 C C . HIS A 1 201 ? -3.033 -21.062 -26.469 1 83.69 201 HIS A C 1
ATOM 1673 O O . HIS A 1 201 ? -1.97 -21.016 -25.844 1 83.69 201 HIS A O 1
ATOM 1679 N N . LYS A 1 202 ? -3.91 -20.078 -26.547 1 85.75 202 LYS A N 1
ATOM 1680 C CA . LYS A 1 202 ? -3.553 -18.828 -25.891 1 85.75 202 LYS A CA 1
ATOM 1681 C C . LYS A 1 202 ? -3.525 -18.969 -24.375 1 85.75 202 LYS A C 1
ATOM 1683 O O . LYS A 1 202 ? -4.414 -19.594 -23.797 1 85.75 202 LYS A O 1
ATOM 1688 N N . GLU A 1 203 ? -2.516 -18.406 -23.781 1 88.44 203 GLU A N 1
ATOM 1689 C CA . GLU A 1 203 ? -2.451 -18.438 -22.328 1 88.44 203 GLU A CA 1
ATOM 1690 C C . GLU A 1 203 ? -3.395 -17.406 -21.703 1 88.44 203 GLU A C 1
ATOM 1692 O O . GLU A 1 203 ? -3.248 -16.203 -21.938 1 88.44 203 GLU A O 1
ATOM 1697 N N . LEU A 1 204 ? -4.301 -17.828 -20.938 1 91.06 204 LEU A N 1
ATOM 1698 C CA . LEU A 1 204 ? -5.312 -16.984 -20.312 1 91.06 204 LEU A CA 1
ATOM 1699 C C . LEU A 1 204 ? -4.664 -15.93 -19.422 1 91.06 204 LEU A C 1
ATOM 1701 O O . LEU A 1 204 ? -5.121 -14.781 -19.391 1 91.06 204 LEU A O 1
ATOM 1705 N N . THR A 1 205 ? -3.619 -16.266 -18.75 1 88.75 205 THR A N 1
ATOM 1706 C CA . THR A 1 205 ? -2.941 -15.367 -17.828 1 88.75 205 THR A CA 1
ATOM 1707 C C . THR A 1 205 ? -2.406 -14.141 -18.547 1 88.75 205 THR A C 1
ATOM 1709 O O . THR A 1 205 ? -2.619 -13.008 -18.109 1 88.75 205 THR A O 1
ATOM 1712 N N . ASP A 1 206 ? -1.754 -14.359 -19.641 1 88.06 206 ASP A N 1
ATOM 1713 C CA . ASP A 1 206 ? -1.187 -13.258 -20.406 1 88.06 206 ASP A CA 1
ATOM 1714 C C . ASP A 1 206 ? -2.283 -12.328 -20.922 1 88.06 206 ASP A C 1
ATOM 1716 O O . ASP A 1 206 ? -2.158 -11.109 -20.828 1 88.06 206 ASP A O 1
ATOM 1720 N N . PHE A 1 207 ? -3.268 -12.961 -21.484 1 92.75 207 PHE A N 1
ATOM 1721 C CA . PHE A 1 207 ? -4.398 -12.195 -22 1 92.75 207 PHE A CA 1
ATOM 1722 C C . PHE A 1 207 ? -5.016 -11.328 -20.906 1 92.75 207 PHE A C 1
ATOM 1724 O O . PHE A 1 207 ? -5.309 -10.156 -21.141 1 92.75 207 PHE A O 1
ATOM 1731 N N . CYS A 1 208 ? -5.195 -11.875 -19.719 1 93.12 208 CYS A N 1
ATOM 1732 C CA . CYS A 1 208 ? -5.859 -11.172 -18.625 1 93.12 208 CYS A CA 1
ATOM 1733 C C . CYS A 1 208 ? -4.98 -10.055 -18.078 1 93.12 208 CYS A C 1
ATOM 1735 O O . CYS A 1 208 ? -5.484 -9 -17.672 1 93.12 208 CYS A O 1
ATOM 1737 N N . LYS A 1 209 ? -3.74 -10.273 -18.047 1 89 209 LYS A N 1
ATOM 1738 C CA . LYS A 1 209 ? -2.818 -9.227 -17.625 1 89 209 LYS A CA 1
ATOM 1739 C C . LYS A 1 209 ? -2.838 -8.047 -18.578 1 89 209 LYS A C 1
ATOM 1741 O O . LYS A 1 209 ? -2.881 -6.891 -18.156 1 89 209 LYS A O 1
ATOM 1746 N N . GLU A 1 210 ? -2.832 -8.336 -19.859 1 89.12 210 GLU A N 1
ATOM 1747 C CA . GLU A 1 210 ? -2.854 -7.305 -20.891 1 89.12 210 GLU A CA 1
ATOM 1748 C C . GLU A 1 210 ? -4.117 -6.453 -20.797 1 89.12 210 GLU A C 1
ATOM 1750 O O . GLU A 1 210 ? -4.086 -5.258 -21.078 1 89.12 210 GLU A O 1
ATOM 1755 N N . ASN A 1 211 ? -5.148 -7.082 -20.375 1 92.31 211 ASN A N 1
ATOM 1756 C CA . ASN A 1 211 ? -6.434 -6.391 -20.312 1 92.31 211 ASN A CA 1
ATOM 1757 C C . ASN A 1 211 ? -6.793 -6.008 -18.891 1 92.31 211 ASN A C 1
ATOM 1759 O O . ASN A 1 211 ? -7.891 -5.504 -18.625 1 92.31 211 ASN A O 1
ATOM 1763 N N . LYS A 1 212 ? -5.957 -6.301 -17.922 1 90.81 212 LYS A N 1
ATOM 1764 C CA . LYS A 1 212 ? -6.086 -5.98 -16.5 1 90.81 212 LYS A CA 1
ATOM 1765 C C . LYS A 1 212 ? -7.258 -6.723 -15.875 1 90.81 212 LYS A C 1
ATOM 1767 O O . LYS A 1 212 ? -7.914 -6.203 -14.969 1 90.81 212 LYS A O 1
ATOM 1772 N N . PHE A 1 213 ? -7.621 -7.859 -16.453 1 93.88 213 PHE A N 1
ATOM 1773 C CA . PHE A 1 213 ? -8.688 -8.68 -15.891 1 93.88 213 PHE A CA 1
ATOM 1774 C C . PHE A 1 213 ? -8.211 -9.391 -14.633 1 93.88 213 PHE A C 1
ATOM 1776 O O . PHE A 1 213 ? -9.023 -9.844 -13.828 1 93.88 213 PHE A O 1
ATOM 1783 N N . ASP A 1 214 ? -6.891 -9.484 -14.523 1 91.62 214 ASP A N 1
ATOM 1784 C CA . ASP A 1 214 ? -6.309 -10.188 -13.383 1 91.62 214 ASP A CA 1
ATOM 1785 C C . ASP A 1 214 ? -6.449 -9.367 -12.102 1 91.62 214 ASP A C 1
ATOM 1787 O O . ASP A 1 214 ? -6.238 -9.883 -11 1 91.62 214 ASP A O 1
ATOM 1791 N N . LEU A 1 215 ? -6.922 -8.117 -12.203 1 92.44 215 LEU A N 1
ATOM 1792 C CA . LEU A 1 215 ? -7.023 -7.215 -11.062 1 92.44 215 LEU A CA 1
ATOM 1793 C C . LEU A 1 215 ? -8.438 -7.207 -10.492 1 92.44 215 LEU A C 1
ATOM 1795 O O . LEU A 1 215 ? -8.695 -6.602 -9.445 1 92.44 215 LEU A O 1
ATOM 1799 N N . TYR A 1 216 ? -9.367 -7.895 -11.156 1 95 216 TYR A N 1
ATOM 1800 C CA . TYR A 1 216 ? -10.75 -7.93 -10.703 1 95 216 TYR A CA 1
ATOM 1801 C C . TYR A 1 216 ? -10.945 -8.984 -9.617 1 95 216 TYR A C 1
ATOM 1803 O O . TYR A 1 216 ? -10.461 -10.109 -9.742 1 95 216 TYR A O 1
ATOM 1811 N N . ILE A 1 217 ? -11.656 -8.609 -8.586 1 94.75 217 ILE A N 1
ATOM 1812 C CA . ILE A 1 217 ? -11.992 -9.5 -7.48 1 94.75 217 ILE A CA 1
ATOM 1813 C C . ILE A 1 217 ? -13.492 -9.758 -7.461 1 94.75 217 ILE A C 1
ATOM 1815 O O . ILE A 1 217 ? -14.281 -8.859 -7.164 1 94.75 217 ILE A O 1
ATOM 1819 N N . PRO A 1 218 ? -13.891 -10.984 -7.727 1 95 218 PRO A N 1
ATOM 1820 C CA . PRO A 1 218 ? -15.32 -11.297 -7.633 1 95 218 PRO A CA 1
ATOM 1821 C C . PRO A 1 218 ? -15.859 -11.188 -6.207 1 95 218 PRO A C 1
ATOM 1823 O O . PRO A 1 218 ? -15.164 -11.547 -5.254 1 95 218 PRO A O 1
ATOM 1826 N N . GLU A 1 219 ? -17.078 -10.812 -6.086 1 92.94 219 GLU A N 1
ATOM 1827 C CA . GLU A 1 219 ? -17.719 -10.523 -4.809 1 92.94 219 GLU A CA 1
ATOM 1828 C C . GLU A 1 219 ? -17.656 -11.727 -3.873 1 92.94 219 GLU A C 1
ATOM 1830 O O . GLU A 1 219 ? -17.531 -11.57 -2.656 1 92.94 219 GLU A O 1
ATOM 1835 N N . ARG A 1 220 ? -17.719 -12.875 -4.41 1 92.81 220 ARG A N 1
ATOM 1836 C CA . ARG A 1 220 ? -17.734 -14.109 -3.629 1 92.81 220 ARG A CA 1
ATOM 1837 C C . ARG A 1 220 ? -16.516 -14.203 -2.725 1 92.81 220 ARG A C 1
ATOM 1839 O O . ARG A 1 220 ? -16.578 -14.805 -1.649 1 92.81 220 ARG A O 1
ATOM 1846 N N . PHE A 1 221 ? -15.461 -13.656 -3.154 1 94.25 221 PHE A N 1
ATOM 1847 C CA . PHE A 1 221 ? -14.203 -13.836 -2.439 1 94.25 221 PHE A CA 1
ATOM 1848 C C . PHE A 1 221 ? -13.93 -12.656 -1.519 1 94.25 22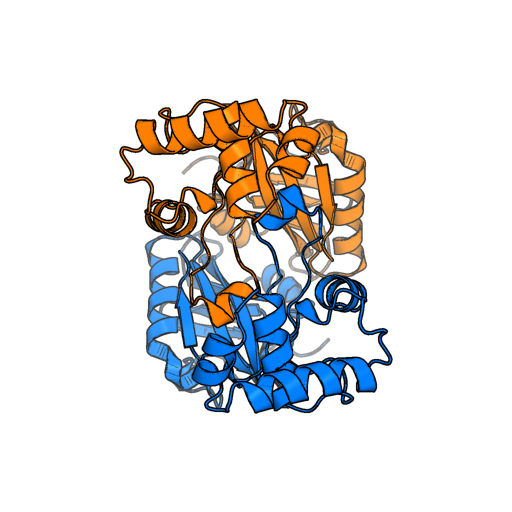1 PHE A C 1
ATOM 1850 O O . PHE A 1 221 ? -12.883 -12.594 -0.874 1 94.25 221 PHE A O 1
ATOM 1857 N N . ILE A 1 222 ? -14.805 -11.711 -1.475 1 93 222 ILE A N 1
ATOM 1858 C CA . ILE A 1 222 ? -14.633 -10.5 -0.688 1 93 222 ILE A CA 1
ATOM 1859 C C . ILE A 1 222 ? -15.266 -10.68 0.688 1 93 222 ILE A C 1
ATOM 1861 O O . ILE A 1 222 ? -16.453 -10.984 0.792 1 93 222 ILE A O 1
ATOM 1865 N N . THR A 1 223 ? -14.516 -10.547 1.729 1 89.19 223 THR A N 1
ATOM 1866 C CA . THR A 1 223 ? -15 -10.617 3.104 1 89.19 223 THR A CA 1
ATOM 1867 C C . THR A 1 223 ? -15.039 -9.234 3.734 1 89.19 223 THR A C 1
ATOM 1869 O O . THR A 1 223 ? -14.031 -8.523 3.748 1 89.19 223 THR A O 1
ATOM 1872 N N . ILE A 1 224 ? -16.188 -8.891 4.234 1 90.94 224 ILE A N 1
ATOM 1873 C CA . ILE A 1 224 ? -16.375 -7.582 4.848 1 90.94 224 ILE A CA 1
ATOM 1874 C C . ILE A 1 224 ? -15.703 -7.543 6.215 1 90.94 224 ILE A C 1
ATOM 1876 O O . ILE A 1 224 ? -15.758 -8.516 6.969 1 90.94 224 ILE A O 1
ATOM 1880 N N . GLY A 1 225 ? -15.094 -6.391 6.508 1 90.31 225 GLY A N 1
ATOM 1881 C CA . GLY A 1 225 ? -14.5 -6.242 7.824 1 90.31 225 GLY A CA 1
ATOM 1882 C C . GLY A 1 225 ? -13.453 -5.145 7.883 1 90.31 225 GLY A C 1
ATOM 1883 O O . GLY A 1 225 ? -13.25 -4.418 6.906 1 90.31 225 GLY A O 1
ATOM 1884 N N . SER A 1 226 ? -12.938 -4.898 9.062 1 90.06 226 SER A N 1
ATOM 1885 C CA . SER A 1 226 ? -11.828 -3.998 9.359 1 90.06 226 SER A CA 1
ATOM 1886 C C . SER A 1 226 ? -10.648 -4.754 9.953 1 90.06 226 SER A C 1
ATOM 1888 O O . SER A 1 226 ? -10.758 -5.324 11.047 1 90.06 226 SER A O 1
ATOM 1890 N N . ILE A 1 227 ? -9.578 -4.754 9.25 1 89 227 ILE A N 1
ATOM 1891 C CA . ILE A 1 227 ? -8.398 -5.488 9.695 1 89 227 ILE A CA 1
ATOM 1892 C C . ILE A 1 227 ? -7.246 -4.52 9.93 1 89 227 ILE A C 1
ATOM 1894 O O . ILE A 1 227 ? -6.805 -3.838 9 1 89 227 ILE A O 1
ATOM 1898 N N . GLU A 1 228 ? -6.758 -4.457 11.117 1 91.31 228 GLU A N 1
ATOM 1899 C CA . GLU A 1 228 ? -5.598 -3.643 11.453 1 91.31 228 GLU A CA 1
ATOM 1900 C C . GLU A 1 228 ? -4.305 -4.297 10.977 1 91.31 228 GLU A C 1
ATOM 1902 O O . GLU A 1 228 ? -4.078 -5.484 11.211 1 91.31 228 GLU A O 1
ATOM 1907 N N . LEU A 1 229 ? -3.443 -3.566 10.32 1 88.25 229 LEU A N 1
ATOM 1908 C CA . LEU A 1 229 ? -2.266 -4.152 9.688 1 88.25 229 LEU A CA 1
ATOM 1909 C C . LEU A 1 229 ? -1.015 -3.889 10.523 1 88.25 229 LEU A C 1
ATOM 1911 O O . LEU A 1 229 ? 0.031 -4.5 10.289 1 88.25 229 LEU A O 1
ATOM 1915 N N . ASN A 1 230 ? -0.986 -2.93 11.398 1 85.25 230 ASN A N 1
ATOM 1916 C CA . ASN A 1 230 ? 0.15 -2.635 12.266 1 85.25 230 ASN A CA 1
ATOM 1917 C C . ASN A 1 230 ? -0.303 -2.084 13.617 1 85.25 230 ASN A C 1
ATOM 1919 O O . ASN A 1 230 ? -1.421 -1.581 13.742 1 85.25 230 ASN A O 1
ATOM 1923 N N . MET B 1 1 ? 13.305 20.484 25.578 1 26.03 1 MET B N 1
ATOM 1924 C CA . MET B 1 1 ? 12.242 21.109 24.781 1 26.03 1 MET B CA 1
ATOM 1925 C C . MET B 1 1 ? 12.82 21.922 23.625 1 26.03 1 MET B C 1
ATOM 1927 O O . MET B 1 1 ? 13.227 23.078 23.828 1 26.03 1 MET B O 1
ATOM 1931 N N . LYS B 1 2 ? 13.695 21.234 22.859 1 32.81 2 LYS B N 1
ATOM 1932 C CA . LYS B 1 2 ? 14.727 21.781 22 1 32.81 2 LYS B CA 1
ATOM 1933 C C . LYS B 1 2 ? 14.148 22.828 21.047 1 32.81 2 LYS B C 1
ATOM 1935 O O . LYS B 1 2 ? 12.945 22.828 20.781 1 32.81 2 LYS B O 1
ATOM 1940 N N . ASN B 1 3 ? 14.906 23.828 20.609 1 31.77 3 ASN B N 1
ATOM 1941 C CA . ASN B 1 3 ? 14.773 24.984 19.703 1 31.77 3 ASN B CA 1
ATOM 1942 C C . ASN B 1 3 ? 14.094 24.578 18.391 1 31.77 3 ASN B C 1
ATOM 1944 O O . ASN B 1 3 ? 14.664 23.844 17.594 1 31.77 3 ASN B O 1
ATOM 1948 N N . ILE B 1 4 ? 12.836 24.188 18.516 1 40.25 4 ILE B N 1
ATOM 1949 C CA . ILE B 1 4 ? 12.086 24.094 17.266 1 40.25 4 ILE B CA 1
ATOM 1950 C C . ILE B 1 4 ? 12.469 25.25 16.344 1 40.25 4 ILE B C 1
ATOM 1952 O O . ILE B 1 4 ? 11.938 26.359 16.469 1 40.25 4 ILE B O 1
ATOM 1956 N N . ARG B 1 5 ? 13.734 25.469 16.188 1 36.59 5 ARG B N 1
ATOM 1957 C CA . ARG B 1 5 ? 14.438 26.562 15.531 1 36.59 5 ARG B CA 1
ATOM 1958 C C . ARG B 1 5 ? 13.664 27.047 14.305 1 36.59 5 ARG B C 1
ATOM 1960 O O . ARG B 1 5 ? 13.352 28.234 14.188 1 36.59 5 ARG B O 1
ATOM 1967 N N . ASN B 1 6 ? 14.086 26.719 12.961 1 37.91 6 ASN B N 1
ATOM 1968 C CA . ASN B 1 6 ? 13.695 27.469 11.773 1 37.91 6 ASN B CA 1
ATOM 1969 C C . ASN B 1 6 ? 12.258 27.172 11.367 1 37.91 6 ASN B C 1
ATOM 1971 O O . ASN B 1 6 ? 11.961 26.094 10.867 1 37.91 6 ASN B O 1
ATOM 1975 N N . LYS B 1 7 ? 11.242 27.547 12.188 1 48.38 7 LYS B N 1
ATOM 1976 C CA . LYS B 1 7 ? 9.82 27.562 11.844 1 48.38 7 LYS B CA 1
ATOM 1977 C C . LYS B 1 7 ? 9.617 28.062 10.414 1 48.38 7 LYS B C 1
ATOM 1979 O O . LYS B 1 7 ? 9.844 29.234 10.109 1 48.38 7 LYS B O 1
ATOM 1984 N N . PRO B 1 8 ? 9.836 27.141 9.484 1 53.78 8 PRO B N 1
ATOM 1985 C CA . PRO B 1 8 ? 9.492 27.75 8.195 1 53.78 8 PRO B CA 1
ATOM 1986 C C . PRO B 1 8 ? 8.141 28.453 8.227 1 53.78 8 PRO B C 1
ATOM 1988 O O . PRO B 1 8 ? 7.223 28.016 8.93 1 53.78 8 PRO B O 1
ATOM 1991 N N . ASN B 1 9 ? 8.07 29.75 8.008 1 58.56 9 ASN B N 1
ATOM 1992 C CA . ASN B 1 9 ? 7.109 30.828 8.211 1 58.56 9 ASN B CA 1
ATOM 1993 C C . ASN B 1 9 ? 5.695 30.406 7.828 1 58.56 9 ASN B C 1
ATOM 1995 O O . ASN B 1 9 ? 4.719 30.922 8.375 1 58.56 9 ASN B O 1
ATOM 1999 N N . ASN B 1 10 ? 5.516 29.172 7.121 1 79.44 10 ASN B N 1
ATOM 2000 C CA . ASN B 1 10 ? 4.121 29.062 6.703 1 79.44 10 ASN B CA 1
ATOM 2001 C C . ASN B 1 10 ? 3.531 27.703 7.055 1 79.44 10 ASN B C 1
ATOM 2003 O O . ASN B 1 10 ? 2.43 27.375 6.621 1 79.44 10 ASN B O 1
ATOM 2007 N N . ILE B 1 11 ? 4.316 26.906 7.93 1 84.56 11 ILE B N 1
ATOM 2008 C CA . ILE B 1 11 ? 3.777 25.641 8.414 1 84.56 11 ILE B CA 1
ATOM 2009 C C . ILE B 1 11 ? 3.361 25.781 9.875 1 84.56 11 ILE B C 1
ATOM 2011 O O . ILE B 1 11 ? 4.148 26.234 10.711 1 84.56 11 ILE B O 1
ATOM 2015 N N . THR B 1 12 ? 2.254 25.328 10.211 1 85.12 12 THR B N 1
ATOM 2016 C CA . THR B 1 12 ? 1.743 25.484 11.57 1 85.12 12 THR B CA 1
ATOM 2017 C C . THR B 1 12 ? 2.453 24.531 12.523 1 85.12 12 THR B C 1
ATOM 2019 O O . THR B 1 12 ? 2.836 23.422 12.133 1 85.12 12 THR B O 1
ATOM 2022 N N . PRO B 1 13 ? 2.572 24.922 13.797 1 85.56 13 PRO B N 1
ATOM 2023 C CA . PRO B 1 13 ? 3.154 24.031 14.797 1 85.56 13 PRO B CA 1
ATOM 2024 C C . PRO B 1 13 ? 2.416 22.688 14.891 1 85.56 13 PRO B C 1
ATOM 2026 O O . PRO B 1 13 ? 3.023 21.672 15.219 1 85.56 13 PRO B O 1
ATOM 2029 N N . GLN B 1 14 ? 1.21 22.734 14.609 1 85.88 14 GLN B N 1
ATOM 2030 C CA . GLN B 1 14 ? 0.393 21.531 14.68 1 85.88 14 GLN B CA 1
ATOM 2031 C C . GLN B 1 14 ? 0.939 20.438 13.766 1 85.88 14 GLN B C 1
ATOM 2033 O O . GLN B 1 14 ? 1.07 19.281 14.18 1 85.88 14 GLN B O 1
ATOM 2038 N N . LEU B 1 15 ? 1.237 20.766 12.57 1 88.25 15 LEU B N 1
ATOM 2039 C CA . LEU B 1 15 ? 1.786 19.812 11.602 1 88.25 15 LEU B CA 1
ATOM 2040 C C . LEU B 1 15 ? 3.174 19.344 12.031 1 88.25 15 LEU B C 1
ATOM 2042 O O . LEU B 1 15 ? 3.471 18.156 11.984 1 88.25 15 LEU B O 1
ATOM 2046 N N . ILE B 1 16 ? 3.914 20.266 12.516 1 89.81 16 ILE B N 1
ATOM 2047 C CA . ILE B 1 16 ? 5.285 19.969 12.914 1 89.81 16 ILE B CA 1
ATOM 2048 C C . ILE B 1 16 ? 5.285 18.984 14.078 1 89.81 16 ILE B C 1
ATOM 2050 O O . ILE B 1 16 ? 6.043 18.016 14.078 1 89.81 16 ILE B O 1
ATOM 2054 N N . TYR B 1 17 ? 4.461 19.188 15.023 1 88.81 17 TYR B N 1
ATOM 2055 C CA . TYR B 1 17 ? 4.406 18.312 16.188 1 88.81 17 TYR B CA 1
ATOM 2056 C C . TYR B 1 17 ? 4.008 16.891 15.797 1 88.81 17 TYR B C 1
ATOM 2058 O O . TYR B 1 17 ? 4.516 15.922 16.359 1 88.81 17 TYR B O 1
ATOM 2066 N N . THR B 1 18 ? 3.129 16.828 14.844 1 86.69 18 THR B N 1
ATOM 2067 C CA . THR B 1 18 ? 2.684 15.523 14.367 1 86.69 18 THR B CA 1
ATOM 2068 C C . THR B 1 18 ? 3.82 14.789 13.664 1 86.69 18 THR B C 1
ATOM 2070 O O . THR B 1 18 ? 4.078 13.609 13.945 1 86.69 18 THR B O 1
ATOM 2073 N N . TRP B 1 19 ? 4.559 15.492 12.844 1 92.31 19 TRP B N 1
ATOM 2074 C CA . TRP B 1 19 ? 5.633 14.891 12.062 1 92.31 19 TRP B CA 1
ATOM 2075 C C . TRP B 1 19 ? 6.805 14.5 12.953 1 92.31 19 TRP B C 1
ATOM 2077 O O . TRP B 1 19 ? 7.414 13.445 12.766 1 92.31 19 TRP B O 1
ATOM 2087 N N . GLU B 1 20 ? 7.078 15.289 13.922 1 92.06 20 GLU B N 1
ATOM 2088 C CA . GLU B 1 20 ? 8.234 15.109 14.789 1 92.06 20 GLU B CA 1
ATOM 2089 C C . GLU B 1 20 ? 8.133 13.812 15.594 1 92.06 20 GLU B C 1
ATOM 2091 O O . GLU B 1 20 ? 9.148 13.18 15.883 1 92.06 20 GLU B O 1
ATOM 2096 N N . ARG B 1 21 ? 7.016 13.406 15.906 1 91.5 21 ARG B N 1
ATOM 2097 C CA . ARG B 1 21 ? 6.801 12.266 16.781 1 91.5 21 ARG B CA 1
ATOM 2098 C C . ARG B 1 21 ? 6.695 10.969 15.984 1 91.5 21 ARG B C 1
ATOM 2100 O O . ARG B 1 21 ? 6.695 9.875 16.547 1 91.5 21 ARG B O 1
ATOM 2107 N N . SER B 1 22 ? 6.562 11.102 14.719 1 95.12 22 SER B N 1
ATOM 2108 C CA . SER B 1 22 ? 6.418 9.93 13.867 1 95.12 22 SER B CA 1
ATOM 2109 C C . SER B 1 22 ? 7.734 9.172 13.734 1 95.12 22 SER B C 1
ATOM 2111 O O . SER B 1 22 ? 8.797 9.781 13.578 1 95.12 22 SER B O 1
ATOM 2113 N N . ASP B 1 23 ? 7.652 7.828 13.781 1 95.75 23 ASP B N 1
ATOM 2114 C CA . ASP B 1 23 ? 8.82 6.992 13.5 1 95.75 23 ASP B CA 1
ATOM 2115 C C . ASP B 1 23 ? 9.047 6.844 12 1 95.75 23 ASP B C 1
ATOM 2117 O O . ASP B 1 23 ? 10.016 6.223 11.57 1 95.75 23 ASP B O 1
ATOM 2121 N N . GLU B 1 24 ? 8.18 7.422 11.234 1 96.69 24 GLU B N 1
ATOM 2122 C CA . GLU B 1 24 ? 8.289 7.371 9.781 1 96.69 24 GLU B CA 1
ATOM 2123 C C . GLU B 1 24 ? 8.672 8.734 9.203 1 96.69 24 GLU B C 1
ATOM 2125 O O . GLU B 1 24 ? 8.352 9.773 9.781 1 96.69 24 GLU B O 1
ATOM 2130 N N . PRO B 1 25 ? 9.414 8.758 8.148 1 97.38 25 PRO B N 1
ATOM 2131 C CA . PRO B 1 25 ? 9.914 10.008 7.57 1 97.38 25 PRO B CA 1
ATOM 2132 C C . PRO B 1 25 ? 8.797 10.898 7.035 1 97.38 25 PRO B C 1
ATOM 2134 O O . PRO B 1 25 ? 7.941 10.43 6.277 1 97.38 25 PRO B O 1
ATOM 2137 N N . TRP B 1 26 ? 8.836 12.086 7.457 1 97.44 26 TRP B N 1
ATOM 2138 C CA . TRP B 1 26 ? 8.008 13.172 6.953 1 97.44 26 TRP B CA 1
ATOM 2139 C C . TRP B 1 26 ? 8.867 14.359 6.531 1 97.44 26 TRP B C 1
ATOM 2141 O O . TRP B 1 26 ? 9.922 14.609 7.117 1 97.44 26 TRP B O 1
ATOM 2151 N N . GLY B 1 27 ? 8.383 15.102 5.609 1 96.75 27 GLY B N 1
ATOM 2152 C CA . GLY B 1 27 ? 9.008 16.359 5.227 1 96.75 27 GLY B CA 1
ATOM 2153 C C . GLY B 1 27 ? 8.078 17.266 4.438 1 96.75 27 GLY B C 1
ATOM 2154 O O . GLY B 1 27 ? 6.922 16.922 4.195 1 96.75 27 GLY B O 1
ATOM 2155 N N . ALA B 1 28 ? 8.547 18.422 4.16 1 96.94 28 ALA B N 1
ATOM 2156 C CA . ALA B 1 28 ? 7.828 19.406 3.369 1 96.94 28 ALA B CA 1
ATOM 2157 C C . ALA B 1 28 ? 8.781 20.188 2.463 1 96.94 28 ALA B C 1
ATOM 2159 O O . ALA B 1 28 ? 9.93 20.438 2.832 1 96.94 28 ALA B O 1
ATOM 2160 N N . LYS B 1 29 ? 8.32 20.469 1.349 1 97.25 29 LYS B N 1
ATOM 2161 C CA . LYS B 1 29 ? 9.055 21.281 0.378 1 97.25 29 LYS B CA 1
ATOM 2162 C C . LYS B 1 29 ? 8.195 22.438 -0.125 1 97.25 29 LYS B C 1
ATOM 2164 O O . LYS B 1 29 ? 6.969 22.359 -0.13 1 97.25 29 LYS B O 1
ATOM 2169 N N . ASP B 1 30 ? 8.852 23.453 -0.575 1 96.62 30 ASP B N 1
ATOM 2170 C CA . ASP B 1 30 ? 8.141 24.625 -1.062 1 96.62 30 ASP B CA 1
ATOM 2171 C C . ASP B 1 30 ? 7.766 24.469 -2.533 1 96.62 30 ASP B C 1
ATOM 2173 O O . ASP B 1 30 ? 7.871 23.375 -3.094 1 96.62 30 ASP B O 1
ATOM 2177 N N . LEU B 1 31 ? 7.254 25.562 -3.154 1 96.94 31 LEU B N 1
ATOM 2178 C CA . LEU B 1 31 ? 6.738 25.547 -4.52 1 96.94 31 LEU B CA 1
ATOM 2179 C C . LEU B 1 31 ? 7.852 25.266 -5.52 1 96.94 31 LEU B C 1
ATOM 2181 O O . LEU B 1 31 ? 7.586 24.891 -6.664 1 96.94 31 LEU B O 1
ATOM 2185 N N . GLN B 1 32 ? 9.078 25.484 -5.133 1 96.44 32 GLN B N 1
ATOM 2186 C CA . GLN B 1 32 ? 10.227 25.234 -5.996 1 96.44 32 GLN B CA 1
ATOM 2187 C C . GLN B 1 32 ? 10.906 23.922 -5.66 1 96.44 32 GLN B C 1
ATOM 2189 O O . GLN B 1 32 ? 12.031 23.656 -6.098 1 96.44 32 GLN B O 1
ATOM 2194 N N . SER B 1 33 ? 10.234 23.078 -4.867 1 97.06 33 SER B N 1
ATOM 2195 C CA . SER B 1 33 ? 10.711 21.75 -4.473 1 97.06 33 SER B CA 1
ATOM 2196 C C . SER B 1 33 ? 11.969 21.844 -3.613 1 97.06 33 SER B C 1
ATOM 2198 O O . SER B 1 33 ? 12.875 21.016 -3.738 1 97.06 33 SER B O 1
ATOM 2200 N N . ARG B 1 34 ? 12.07 22.906 -2.842 1 97.31 34 ARG B N 1
ATOM 2201 C CA . ARG B 1 34 ? 13.117 23.031 -1.831 1 97.31 34 ARG B CA 1
ATOM 2202 C C . ARG B 1 34 ? 12.578 22.703 -0.443 1 97.31 34 ARG B C 1
ATOM 2204 O O . ARG B 1 34 ? 11.453 23.078 -0.105 1 97.31 34 ARG B O 1
ATOM 2211 N N . PHE B 1 35 ? 13.398 22.094 0.348 1 97.25 35 PHE B N 1
ATOM 2212 C CA . PHE B 1 35 ? 12.945 21.594 1.643 1 97.25 35 PHE B CA 1
ATOM 2213 C C . PHE B 1 35 ? 12.609 22.766 2.576 1 97.25 35 PHE B C 1
ATOM 2215 O O . PHE B 1 35 ? 13.375 23.719 2.678 1 97.25 35 PHE B O 1
ATOM 2222 N N . ILE B 1 36 ? 11.508 22.625 3.23 1 95.44 36 ILE B N 1
ATOM 2223 C CA . ILE B 1 36 ? 11.055 23.531 4.285 1 95.44 36 ILE B CA 1
ATOM 2224 C C . ILE B 1 36 ? 11.273 22.875 5.648 1 95.44 36 ILE B C 1
ATOM 2226 O O . ILE B 1 36 ? 11.562 23.562 6.633 1 95.44 36 ILE B O 1
ATOM 2230 N N . TYR B 1 37 ? 11.062 21.609 5.637 1 94.88 37 TYR B N 1
ATOM 2231 C CA . TYR B 1 37 ? 11.102 20.828 6.875 1 94.88 37 TYR B CA 1
ATOM 2232 C C . TYR B 1 37 ? 11.344 19.359 6.586 1 94.88 37 TYR B C 1
ATOM 2234 O O . TYR B 1 37 ? 10.953 18.859 5.527 1 94.88 37 TYR B O 1
ATOM 2242 N N . ALA B 1 38 ? 11.992 18.688 7.535 1 96.69 38 ALA B N 1
ATOM 2243 C CA . ALA B 1 38 ? 12.055 17.234 7.594 1 96.69 38 ALA B CA 1
ATOM 2244 C C . ALA B 1 38 ? 12.195 16.75 9.031 1 96.69 38 ALA B C 1
ATOM 2246 O O . ALA B 1 38 ? 12.891 17.359 9.836 1 96.69 38 ALA B O 1
ATOM 2247 N N . ASN B 1 39 ? 11.57 15.648 9.352 1 95.75 39 ASN B N 1
ATOM 2248 C CA . ASN B 1 39 ? 11.641 15.156 10.719 1 95.75 39 ASN B CA 1
ATOM 2249 C C . ASN B 1 39 ? 12.859 14.258 10.93 1 95.75 39 ASN B C 1
ATOM 2251 O O . ASN B 1 39 ? 13.547 13.898 9.977 1 95.75 39 ASN B O 1
ATOM 2255 N N . PRO B 1 40 ? 13.133 13.859 12.172 1 95.5 40 PRO B N 1
ATOM 2256 C CA . PRO B 1 40 ? 14.305 13.031 12.477 1 95.5 40 PRO B CA 1
ATOM 2257 C C . PRO B 1 40 ? 14.297 11.703 11.719 1 95.5 40 PRO B C 1
ATOM 2259 O O . PRO B 1 40 ? 15.352 11.227 11.289 1 95.5 40 PRO B O 1
ATOM 2262 N N . ALA B 1 41 ? 13.164 11.125 11.562 1 96.5 41 ALA B N 1
ATOM 2263 C CA . ALA B 1 41 ? 13.078 9.852 10.852 1 96.5 41 ALA B CA 1
ATOM 2264 C C . ALA B 1 41 ? 13.586 9.984 9.414 1 96.5 41 ALA B C 1
ATOM 2266 O O . ALA B 1 41 ? 14.195 9.062 8.883 1 96.5 41 ALA B O 1
ATOM 2267 N N . PHE B 1 42 ? 13.328 11.117 8.766 1 97.38 42 PHE B N 1
ATOM 2268 C CA . PHE B 1 42 ? 13.82 11.359 7.414 1 97.38 42 PHE B CA 1
ATOM 2269 C C . PHE B 1 42 ? 15.344 11.461 7.402 1 97.38 42 PHE B C 1
ATOM 2271 O O . PHE B 1 42 ? 16 10.938 6.5 1 97.38 42 PHE B O 1
ATOM 2278 N N . TYR B 1 43 ? 15.852 12.094 8.391 1 96.25 43 TYR B N 1
ATOM 2279 C CA . TYR B 1 43 ? 17.297 12.188 8.531 1 96.25 43 TYR B CA 1
ATOM 2280 C C . TYR B 1 43 ? 17.922 10.805 8.664 1 96.25 43 TYR B C 1
ATOM 2282 O O . TYR B 1 43 ? 18.938 10.508 8.023 1 96.25 43 TYR B O 1
ATOM 2290 N N . ARG B 1 44 ? 17.328 9.992 9.445 1 95 44 ARG B N 1
ATOM 2291 C CA . ARG B 1 44 ? 17.828 8.633 9.633 1 95 44 ARG B CA 1
ATOM 2292 C C . ARG B 1 44 ? 17.75 7.832 8.336 1 95 44 ARG B C 1
ATOM 2294 O O . ARG B 1 44 ? 18.672 7.098 7.992 1 95 44 ARG B O 1
ATOM 2301 N N . LEU B 1 45 ? 16.641 8.039 7.652 1 95.62 45 LEU B N 1
ATOM 2302 C CA . LEU B 1 45 ? 16.438 7.324 6.395 1 95.62 45 LEU B CA 1
ATOM 2303 C C . LEU B 1 45 ? 17.562 7.629 5.414 1 95.62 45 LEU B C 1
ATOM 2305 O O . LEU B 1 45 ? 18.094 6.719 4.766 1 95.62 45 LEU B O 1
ATOM 2309 N N . LEU B 1 46 ? 17.969 8.859 5.324 1 95.38 46 LEU B N 1
ATOM 2310 C CA . LEU B 1 46 ? 18.969 9.273 4.348 1 95.38 46 LEU B CA 1
ATOM 2311 C C . LEU B 1 46 ? 20.359 9.273 4.969 1 95.38 46 LEU B C 1
ATOM 2313 O O . LEU B 1 46 ? 21.344 9.656 4.316 1 95.38 46 LEU B O 1
ATOM 2317 N N . ASN B 1 47 ? 20.438 8.844 6.23 1 94.12 47 ASN B N 1
ATOM 2318 C CA . ASN B 1 47 ? 21.688 8.852 6.965 1 94.12 47 ASN B CA 1
ATOM 2319 C C . ASN B 1 47 ? 22.344 10.227 6.957 1 94.12 47 ASN B C 1
ATOM 2321 O O . ASN B 1 47 ? 23.547 10.352 6.684 1 94.12 47 ASN B O 1
ATOM 2325 N N . LEU B 1 48 ? 21.562 11.242 7.176 1 94.44 48 LEU B N 1
ATOM 2326 C CA . LEU B 1 48 ? 22.062 12.602 7.301 1 94.44 48 LEU B CA 1
ATOM 2327 C C . LEU B 1 48 ? 22.516 12.891 8.727 1 94.44 48 LEU B C 1
ATOM 2329 O O . LEU B 1 48 ? 21.922 12.406 9.688 1 94.44 48 LEU B O 1
ATOM 2333 N N . PRO B 1 49 ? 23.547 13.766 8.844 1 91.75 49 PRO B N 1
ATOM 2334 C CA . PRO B 1 49 ? 23.922 14.18 10.195 1 91.75 49 PRO B CA 1
ATOM 2335 C C . PRO B 1 49 ? 22.797 14.93 10.906 1 91.75 49 PRO B C 1
ATOM 2337 O O . PRO B 1 49 ? 22.031 15.672 10.266 1 91.75 49 PRO B O 1
ATOM 2340 N N . GLU B 1 50 ? 22.734 14.766 12.211 1 87.81 50 GLU B N 1
ATOM 2341 C CA . GLU B 1 50 ? 21.656 15.391 12.984 1 87.81 50 GLU B CA 1
ATOM 2342 C C . GLU B 1 50 ? 21.719 16.906 12.891 1 87.81 50 GLU B C 1
ATOM 2344 O O . GLU B 1 50 ? 20.688 17.578 12.93 1 87.81 50 GLU B O 1
ATOM 2349 N N . ASP B 1 51 ? 22.875 17.422 12.695 1 91.38 51 ASP B N 1
ATOM 2350 C CA . ASP B 1 51 ? 23.047 18.875 12.664 1 91.38 51 ASP B CA 1
ATOM 2351 C C . ASP B 1 51 ? 23 19.406 11.234 1 91.38 51 ASP B C 1
ATOM 2353 O O . ASP B 1 51 ? 23.188 20.609 11 1 91.38 51 ASP B O 1
ATOM 2357 N N . PHE B 1 52 ? 22.75 18.562 10.344 1 94.69 52 PHE B N 1
ATOM 2358 C CA . PHE B 1 52 ? 22.625 18.984 8.953 1 94.69 52 PHE B CA 1
ATOM 2359 C C . PHE B 1 52 ? 21.406 19.859 8.758 1 94.69 52 PHE B C 1
ATOM 2361 O O . PHE B 1 52 ? 20.297 19.484 9.141 1 94.69 52 PHE B O 1
ATOM 2368 N N . ASP B 1 53 ? 21.547 21.047 8.18 1 95.75 53 ASP B N 1
ATOM 2369 C CA . ASP B 1 53 ? 20.406 21.922 7.922 1 95.75 53 ASP B CA 1
ATOM 2370 C C . ASP B 1 53 ? 19.875 21.719 6.508 1 95.75 53 ASP B C 1
ATOM 2372 O O . ASP B 1 53 ? 20.453 22.203 5.539 1 95.75 53 ASP B O 1
ATOM 2376 N N . ILE B 1 54 ? 18.766 21.109 6.406 1 96 54 ILE B N 1
ATOM 2377 C CA . ILE B 1 54 ? 18.203 20.688 5.125 1 96 54 ILE B CA 1
ATOM 2378 C C . ILE B 1 54 ? 17.375 21.828 4.535 1 96 54 ILE B C 1
ATOM 2380 O O . ILE B 1 54 ? 17.062 21.828 3.342 1 96 54 ILE B O 1
ATOM 2384 N N . THR B 1 55 ? 17.031 22.828 5.344 1 95.62 55 THR B N 1
ATOM 2385 C CA . THR B 1 55 ? 16.109 23.891 4.945 1 95.62 55 THR B CA 1
ATOM 2386 C C . THR B 1 55 ? 16.688 24.703 3.787 1 95.62 55 THR B C 1
ATOM 2388 O O . THR B 1 55 ? 17.828 25.141 3.84 1 95.62 55 THR B O 1
ATOM 2391 N N . GLY B 1 56 ? 15.859 24.844 2.764 1 96 56 GLY B N 1
ATOM 2392 C CA . GLY B 1 56 ? 16.25 25.656 1.615 1 96 56 GLY B CA 1
ATOM 2393 C C . GLY B 1 56 ? 16.969 24.859 0.543 1 96 56 GLY B C 1
ATOM 2394 O O . GLY B 1 56 ? 17.188 25.344 -0.562 1 96 56 GLY B O 1
ATOM 2395 N N . LEU B 1 57 ? 17.25 23.609 0.773 1 96.94 57 LEU B N 1
ATOM 2396 C CA . LEU B 1 57 ? 18.016 22.797 -0.168 1 96.94 57 LEU B CA 1
ATOM 2397 C C . LEU B 1 57 ? 17.078 22.016 -1.096 1 96.94 57 LEU B C 1
ATOM 2399 O O . LEU B 1 57 ? 15.953 21.703 -0.724 1 96.94 57 LEU B O 1
ATOM 2403 N N . SER B 1 58 ? 17.594 21.781 -2.312 1 96.75 58 SER B N 1
ATOM 2404 C CA . SER B 1 58 ? 16.969 20.812 -3.199 1 96.75 58 SER B CA 1
ATOM 2405 C C . SER B 1 58 ? 17.5 19.406 -2.949 1 96.75 58 SER B C 1
ATOM 2407 O O . SER B 1 58 ? 18.516 19.234 -2.266 1 96.75 58 SER B O 1
ATOM 2409 N N . VAL B 1 59 ? 16.781 18.484 -3.506 1 96.06 59 VAL B N 1
ATOM 2410 C CA . VAL B 1 59 ? 17.172 17.109 -3.303 1 96.06 59 VAL B CA 1
ATOM 2411 C C . VAL B 1 59 ? 18.578 16.891 -3.867 1 96.06 59 VAL B C 1
ATOM 2413 O O . VAL B 1 59 ? 19.359 16.109 -3.312 1 96.06 59 VAL B O 1
ATOM 2416 N N . SER B 1 60 ? 18.938 17.547 -4.973 1 96.44 60 SER B N 1
ATOM 2417 C CA . SER B 1 60 ? 20.219 17.359 -5.637 1 96.44 60 SER B CA 1
ATOM 2418 C C . SER B 1 60 ? 21.375 17.828 -4.754 1 96.44 60 SER B C 1
ATOM 2420 O O . SER B 1 60 ? 22.531 17.484 -5.004 1 96.44 60 SER B O 1
ATOM 2422 N N . GLU B 1 61 ? 21.062 18.578 -3.762 1 96.94 61 GLU B N 1
ATOM 2423 C CA . GLU B 1 61 ? 22.062 19.141 -2.875 1 96.94 61 GLU B CA 1
ATOM 2424 C C . GLU B 1 61 ? 22.266 18.281 -1.637 1 96.94 61 GLU B C 1
ATOM 2426 O O . GLU B 1 61 ? 23.125 18.578 -0.795 1 96.94 61 GLU B O 1
ATOM 2431 N N . LEU B 1 62 ? 21.5 17.266 -1.452 1 96.06 62 LEU B N 1
ATOM 2432 C CA . LEU B 1 62 ? 21.641 16.359 -0.313 1 96.06 62 LEU B CA 1
ATOM 2433 C C . LEU B 1 62 ? 22.797 15.391 -0.519 1 96.06 62 LEU B C 1
ATOM 2435 O O . LEU B 1 62 ? 23.031 14.922 -1.636 1 96.06 62 LEU B O 1
ATOM 2439 N N . PRO B 1 63 ? 23.531 15.07 0.516 1 93.38 63 PRO B N 1
ATOM 2440 C CA . PRO B 1 63 ? 24.562 14.039 0.435 1 93.38 63 PRO B CA 1
ATOM 2441 C C . PRO B 1 63 ? 23.984 12.625 0.477 1 93.38 63 PRO B C 1
ATOM 2443 O O . PRO B 1 63 ? 24.281 11.867 1.41 1 93.38 63 PRO B O 1
ATOM 2446 N N . SER B 1 64 ? 23.234 12.242 -0.43 1 92.5 64 SER B N 1
ATOM 2447 C CA . SER B 1 64 ? 22.547 10.961 -0.539 1 92.5 64 SER B CA 1
ATOM 2448 C C . SER B 1 64 ? 22.406 10.531 -1.994 1 92.5 64 SER B C 1
ATOM 2450 O O . SER B 1 64 ? 22.344 11.367 -2.895 1 92.5 64 SER B O 1
ATOM 2452 N N . PRO B 1 65 ? 22.312 9.25 -2.227 1 90.75 65 PRO B N 1
ATOM 2453 C CA . PRO B 1 65 ? 22.125 8.758 -3.594 1 90.75 65 PRO B CA 1
ATOM 2454 C C . PRO B 1 65 ? 20.828 9.242 -4.23 1 90.75 65 PRO B C 1
ATOM 2456 O O . PRO B 1 65 ? 20.719 9.281 -5.461 1 90.75 65 PRO B O 1
ATOM 2459 N N . VAL B 1 66 ? 19.891 9.68 -3.418 1 94.44 66 VAL B N 1
ATOM 2460 C CA . VAL B 1 66 ? 18.609 10.117 -3.963 1 94.44 66 VAL B CA 1
ATOM 2461 C C . VAL B 1 66 ? 18.797 11.43 -4.723 1 94.44 66 VAL B C 1
ATOM 2463 O O . VAL B 1 66 ? 17.906 11.844 -5.48 1 94.44 66 VAL B O 1
ATOM 2466 N N . ALA B 1 67 ? 19.906 12.078 -4.516 1 95.12 67 ALA B N 1
ATOM 2467 C CA . ALA B 1 67 ? 20.203 13.352 -5.168 1 95.12 67 ALA B CA 1
ATOM 2468 C C . ALA B 1 67 ? 20.141 13.211 -6.688 1 95.12 67 ALA B C 1
ATOM 2470 O O . ALA B 1 67 ? 19.797 14.172 -7.387 1 95.12 67 ALA B O 1
ATOM 2471 N N . GLU B 1 68 ? 20.375 12 -7.176 1 94.81 68 GLU B N 1
ATOM 2472 C CA . GLU B 1 68 ? 20.391 11.734 -8.609 1 94.81 68 GLU B CA 1
ATOM 2473 C C . GLU B 1 68 ? 18.969 11.75 -9.195 1 94.81 68 GLU B C 1
ATOM 2475 O O . GLU B 1 68 ? 18.797 11.812 -10.414 1 94.81 68 GLU B O 1
ATOM 2480 N N . TYR B 1 69 ? 18 11.82 -8.375 1 95.56 69 TYR B N 1
ATOM 2481 C CA . TYR B 1 69 ? 16.625 11.688 -8.852 1 95.56 69 TYR B CA 1
ATOM 2482 C C . TYR B 1 69 ? 15.867 12.992 -8.672 1 95.56 69 TYR B C 1
ATOM 2484 O O . TYR B 1 69 ? 14.641 12.992 -8.539 1 95.56 69 TYR B O 1
ATOM 2492 N N . GLU B 1 70 ? 16.562 14.078 -8.641 1 95.69 70 GLU B N 1
ATOM 2493 C CA . GLU B 1 70 ? 15.977 15.406 -8.461 1 95.69 70 GLU B CA 1
ATOM 2494 C C . GLU B 1 70 ? 14.922 15.688 -9.531 1 95.69 70 GLU B C 1
ATOM 2496 O O . GLU B 1 70 ? 13.852 16.219 -9.234 1 95.69 70 GLU B O 1
ATOM 2501 N N . ARG B 1 71 ? 15.242 15.367 -10.727 1 95.19 71 ARG B N 1
ATOM 2502 C CA . ARG B 1 71 ? 14.312 15.641 -11.82 1 95.19 71 ARG B CA 1
ATOM 2503 C C . ARG B 1 71 ? 12.984 14.922 -11.602 1 95.19 71 ARG B C 1
ATOM 2505 O O . ARG B 1 71 ? 11.922 15.531 -11.727 1 95.19 71 ARG B O 1
ATOM 2512 N N . GLU B 1 72 ? 13.023 13.641 -11.266 1 95.75 72 GLU B N 1
ATOM 2513 C CA . GLU B 1 72 ? 11.828 12.852 -11.016 1 95.75 72 GLU B CA 1
ATOM 2514 C C . GLU B 1 72 ? 11.039 13.398 -9.828 1 95.75 72 GLU B C 1
ATOM 2516 O O . GLU B 1 72 ? 9.82 13.57 -9.914 1 95.75 72 GLU B O 1
ATOM 2521 N N . PHE B 1 73 ? 11.75 13.734 -8.797 1 96.88 73 PHE B N 1
ATOM 2522 C CA . PHE B 1 73 ? 11.094 14.219 -7.586 1 96.88 73 PHE B CA 1
ATOM 2523 C C . PHE B 1 73 ? 10.438 15.57 -7.836 1 96.88 73 PHE B C 1
ATOM 2525 O O . PHE B 1 73 ? 9.328 15.82 -7.379 1 96.88 73 PHE B O 1
ATOM 2532 N N . ARG B 1 74 ? 11.125 16.375 -8.539 1 97.06 74 ARG B N 1
ATOM 2533 C CA . ARG B 1 74 ? 10.57 17.688 -8.844 1 97.06 74 ARG B CA 1
ATOM 2534 C C . ARG B 1 74 ? 9.312 17.562 -9.703 1 97.06 74 ARG B C 1
ATOM 2536 O O . ARG B 1 74 ? 8.328 18.266 -9.477 1 97.06 74 ARG B O 1
ATOM 2543 N N . ARG B 1 75 ? 9.352 16.734 -10.672 1 97.62 75 ARG B N 1
ATOM 2544 C CA . ARG B 1 75 ? 8.18 16.5 -11.508 1 97.62 75 ARG B CA 1
ATOM 2545 C C . ARG B 1 75 ? 6.988 16.031 -10.664 1 97.62 75 ARG B C 1
ATOM 2547 O O . ARG B 1 75 ? 5.871 16.516 -10.844 1 97.62 75 ARG B O 1
ATOM 2554 N N . GLN B 1 76 ? 7.211 15.109 -9.781 1 97.75 76 GLN B N 1
ATOM 2555 C CA . GLN B 1 76 ? 6.164 14.609 -8.898 1 97.75 76 GLN B CA 1
ATOM 2556 C C . GLN B 1 76 ? 5.629 15.727 -8 1 97.75 76 GLN B C 1
ATOM 2558 O O . GLN B 1 76 ? 4.418 15.859 -7.828 1 97.75 76 GLN B O 1
ATOM 2563 N N . ASP B 1 77 ? 6.586 16.484 -7.43 1 98.06 77 ASP B N 1
ATOM 2564 C CA . ASP B 1 77 ? 6.184 17.609 -6.586 1 98.06 77 ASP B CA 1
ATOM 2565 C C . ASP B 1 77 ? 5.289 18.578 -7.355 1 98.06 77 ASP B C 1
ATOM 2567 O O . ASP B 1 77 ? 4.238 19 -6.859 1 98.06 77 ASP B O 1
ATOM 2571 N N . GLN B 1 78 ? 5.707 18.906 -8.539 1 97.81 78 GLN B N 1
ATOM 2572 C CA . GLN B 1 78 ? 4.965 19.859 -9.352 1 97.81 78 GLN B CA 1
ATOM 2573 C C . GLN B 1 78 ? 3.592 19.312 -9.734 1 97.81 78 GLN B C 1
ATOM 2575 O O . GLN B 1 78 ? 2.621 20.078 -9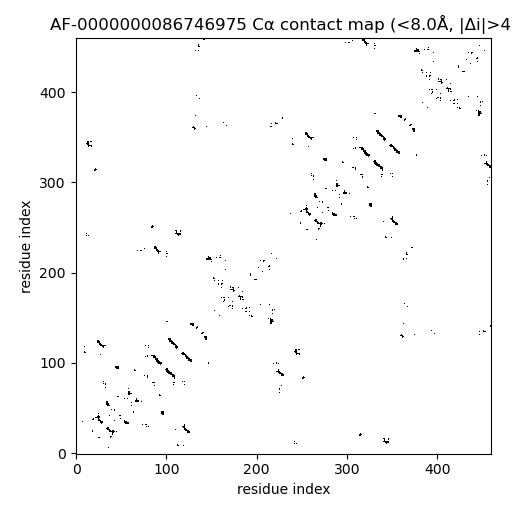.82 1 97.81 78 GLN B O 1
ATOM 2580 N N . LYS B 1 79 ? 3.537 18.109 -10 1 97.94 79 LYS B N 1
ATOM 2581 C CA . LYS B 1 79 ? 2.242 17.484 -10.281 1 97.94 79 LYS B CA 1
ATOM 2582 C C . LYS B 1 79 ? 1.287 17.656 -9.109 1 97.94 79 LYS B C 1
ATOM 2584 O O . LYS B 1 79 ? 0.113 17.984 -9.297 1 97.94 79 LYS B O 1
ATOM 2589 N N . VAL B 1 80 ? 1.77 17.438 -7.891 1 98 80 VAL B N 1
ATOM 2590 C CA . VAL B 1 80 ? 0.963 17.625 -6.691 1 98 80 VAL B CA 1
ATOM 2591 C C . VAL B 1 80 ? 0.493 19.078 -6.609 1 98 80 VAL B C 1
ATOM 2593 O O . VAL B 1 80 ? -0.689 19.344 -6.379 1 98 80 VAL B O 1
ATOM 2596 N N . ILE B 1 81 ? 1.409 19.969 -6.816 1 96.88 81 ILE B N 1
ATOM 2597 C CA . ILE B 1 81 ? 1.133 21.391 -6.684 1 96.88 81 ILE B CA 1
ATOM 2598 C C . ILE B 1 81 ? 0.093 21.812 -7.723 1 96.88 81 ILE B C 1
ATOM 2600 O O . ILE B 1 81 ? -0.837 22.562 -7.406 1 96.88 81 ILE B O 1
ATOM 2604 N N . GLN B 1 82 ? 0.194 21.312 -8.914 1 96.56 82 GLN B N 1
ATOM 2605 C CA . GLN B 1 82 ? -0.669 21.719 -10.016 1 96.56 82 GLN B CA 1
ATOM 2606 C C . GLN B 1 82 ? -2.051 21.078 -9.891 1 96.56 82 GLN B C 1
ATOM 2608 O O . GLN B 1 82 ? -3.064 21.719 -10.18 1 96.56 82 GLN B O 1
ATOM 2613 N N . THR B 1 83 ? -2.111 19.891 -9.477 1 96.56 83 THR B N 1
ATOM 2614 C CA . THR B 1 83 ? -3.375 19.156 -9.477 1 96.56 83 THR B CA 1
ATOM 2615 C C . THR B 1 83 ? -4.066 19.281 -8.117 1 96.56 83 THR B C 1
ATOM 2617 O O . THR B 1 83 ? -5.262 19.016 -8 1 96.56 83 THR B O 1
ATOM 2620 N N . MET B 1 84 ? -3.25 19.594 -7.105 1 95.44 84 MET B N 1
ATOM 2621 C CA . MET B 1 84 ? -3.707 19.641 -5.719 1 95.44 84 MET B CA 1
ATOM 2622 C C . MET B 1 84 ? -4.207 18.281 -5.266 1 95.44 84 MET B C 1
ATOM 2624 O O . MET B 1 84 ? -5.113 18.188 -4.434 1 95.44 84 MET B O 1
ATOM 2628 N N . GLN B 1 85 ? -3.666 17.203 -5.914 1 96.25 85 GLN B N 1
ATOM 2629 C CA . GLN B 1 85 ? -3.992 15.82 -5.562 1 96.25 85 GLN B CA 1
ATOM 2630 C C . GLN B 1 85 ? -2.746 15.055 -5.125 1 96.25 85 GLN B C 1
ATOM 2632 O O . GLN B 1 85 ? -1.624 15.438 -5.465 1 96.25 85 GLN B O 1
ATOM 2637 N N . ARG B 1 86 ? -2.963 13.969 -4.391 1 96.12 86 ARG B N 1
ATOM 2638 C CA . ARG B 1 86 ? -1.882 13.109 -3.914 1 96.12 86 ARG B CA 1
ATOM 2639 C C . ARG B 1 86 ? -1.154 12.453 -5.078 1 96.12 86 ARG B C 1
ATOM 2641 O O . ARG B 1 86 ? -1.786 11.992 -6.035 1 96.12 86 ARG B O 1
ATOM 2648 N N . VAL B 1 87 ? 0.1 12.422 -5.008 1 96.88 87 VAL B N 1
ATOM 2649 C CA . VAL B 1 87 ? 0.942 11.625 -5.887 1 96.88 87 VAL B CA 1
ATOM 2650 C C . VAL B 1 87 ? 1.722 10.594 -5.062 1 96.88 87 VAL B C 1
ATOM 2652 O O . VAL B 1 87 ? 2.309 10.938 -4.035 1 96.88 87 VAL B O 1
ATOM 2655 N N . THR B 1 88 ? 1.654 9.398 -5.422 1 95.19 88 THR B N 1
ATOM 2656 C CA . THR B 1 88 ? 2.391 8.32 -4.777 1 95.19 88 THR B CA 1
ATOM 2657 C C . THR B 1 88 ? 3.51 7.812 -5.68 1 95.19 88 THR B C 1
ATOM 2659 O O . THR B 1 88 ? 3.32 7.66 -6.887 1 95.19 88 THR B O 1
ATOM 2662 N N . SER B 1 89 ? 4.641 7.555 -5.145 1 94.94 89 SER B N 1
ATOM 2663 C CA . SER B 1 89 ? 5.754 6.973 -5.891 1 94.94 89 SER B CA 1
ATOM 2664 C C . SER B 1 89 ? 6.367 5.797 -5.145 1 94.94 89 SER B C 1
ATOM 2666 O O . SER B 1 89 ? 6.254 5.703 -3.92 1 94.94 89 SER B O 1
ATOM 2668 N N . LEU B 1 90 ? 6.879 4.902 -5.836 1 92.88 90 LEU B N 1
ATOM 2669 C CA . LEU B 1 90 ? 7.734 3.83 -5.34 1 92.88 90 LEU B CA 1
ATOM 2670 C C . LEU B 1 90 ? 9.195 4.254 -5.352 1 92.88 90 LEU B C 1
ATOM 2672 O O . LEU B 1 90 ? 9.742 4.602 -6.402 1 92.88 90 LEU B O 1
ATOM 2676 N N . GLU B 1 91 ? 9.766 4.273 -4.227 1 94 91 GLU B N 1
ATOM 2677 C CA . GLU B 1 91 ? 11.148 4.734 -4.082 1 94 91 GLU B CA 1
ATOM 2678 C C . GLU B 1 91 ? 12.078 3.586 -3.701 1 94 91 GLU B C 1
ATOM 2680 O O . GLU B 1 91 ? 11.977 3.037 -2.602 1 94 91 GLU B O 1
ATOM 2685 N N . THR B 1 92 ? 12.922 3.188 -4.605 1 94.06 92 THR B N 1
ATOM 2686 C CA . THR B 1 92 ? 13.914 2.15 -4.348 1 94.06 92 THR B CA 1
ATOM 2687 C C . THR B 1 92 ? 15.328 2.725 -4.406 1 94.06 92 THR B C 1
ATOM 2689 O O . THR B 1 92 ? 15.797 3.119 -5.473 1 94.06 92 THR B O 1
ATOM 2692 N N . HIS B 1 93 ? 15.953 2.811 -3.266 1 93.62 93 HIS B N 1
ATOM 2693 C CA . HIS B 1 93 ? 17.281 3.418 -3.125 1 93.62 93 HIS B CA 1
ATOM 2694 C C . HIS B 1 93 ? 18.078 2.727 -2.033 1 93.62 93 HIS B C 1
ATOM 2696 O O . HIS B 1 93 ? 17.531 2.029 -1.185 1 93.62 93 HIS B O 1
ATOM 2702 N N . PRO B 1 94 ? 19.422 2.844 -2.197 1 92.5 94 PRO B N 1
ATOM 2703 C CA . PRO B 1 94 ? 20.219 2.465 -1.021 1 92.5 94 PRO B CA 1
ATOM 2704 C C . PRO B 1 94 ? 20.016 3.418 0.154 1 92.5 94 PRO B C 1
ATOM 2706 O O . PRO B 1 94 ? 20.453 4.57 0.099 1 92.5 94 PRO B O 1
ATOM 2709 N N . LEU B 1 95 ? 19.406 3.012 1.143 1 90 95 LEU B N 1
ATOM 2710 C CA . LEU B 1 95 ? 19.016 3.898 2.234 1 90 95 LEU B CA 1
ATOM 2711 C C . LEU B 1 95 ? 19.516 3.373 3.57 1 90 95 LEU B C 1
ATOM 2713 O O . LEU B 1 95 ? 19.875 2.195 3.686 1 90 95 LEU B O 1
ATOM 2717 N N . GLY B 1 96 ? 19.484 4.27 4.57 1 86.56 96 GLY B N 1
ATOM 2718 C CA . GLY B 1 96 ? 19.891 3.9 5.918 1 86.56 96 GLY B CA 1
ATOM 2719 C C . GLY B 1 96 ? 21.391 3.863 6.105 1 86.56 96 GLY B C 1
ATOM 2720 O O . GLY B 1 96 ? 22.141 4.211 5.191 1 86.56 96 GLY B O 1
ATOM 2721 N N . GLU B 1 97 ? 21.734 3.391 7.293 1 84.44 97 GLU B N 1
ATOM 2722 C CA . GLU B 1 97 ? 23.156 3.352 7.648 1 84.44 97 GLU B CA 1
ATOM 2723 C C . GLU B 1 97 ? 23.906 2.314 6.812 1 84.44 97 GLU B C 1
ATOM 2725 O O . GLU B 1 97 ? 25.031 2.551 6.395 1 84.44 97 GLU B O 1
ATOM 2730 N N . ASN B 1 98 ? 23.203 1.278 6.504 1 85.62 98 ASN B N 1
ATOM 2731 C CA . ASN B 1 98 ? 23.875 0.184 5.805 1 85.62 98 ASN B CA 1
ATOM 2732 C C . ASN B 1 98 ? 23.656 0.272 4.297 1 85.62 98 ASN B C 1
ATOM 2734 O O . ASN B 1 98 ? 24.109 -0.596 3.551 1 85.62 98 ASN B O 1
ATOM 2738 N N . ARG B 1 99 ? 23 1.271 3.902 1 87.56 99 ARG B N 1
ATOM 2739 C CA . ARG B 1 99 ? 22.766 1.53 2.484 1 87.56 99 ARG B CA 1
ATOM 2740 C C . ARG B 1 99 ? 22.203 0.3 1.787 1 87.56 99 ARG B C 1
ATOM 2742 O O . ARG B 1 99 ? 22.672 -0.086 0.714 1 87.56 99 ARG B O 1
ATOM 2749 N N . VAL B 1 100 ? 21.281 -0.348 2.453 1 89.5 100 VAL B N 1
ATOM 2750 C CA . VAL B 1 100 ? 20.562 -1.477 1.858 1 89.5 100 VAL B CA 1
ATOM 2751 C C . VAL B 1 100 ? 19.547 -0.968 0.848 1 89.5 100 VAL B C 1
ATOM 2753 O O . VAL B 1 100 ? 18.844 0.011 1.107 1 89.5 100 VAL B O 1
ATOM 2756 N N . LYS B 1 101 ? 19.578 -1.622 -0.324 1 92.31 101 LYS B N 1
ATOM 2757 C CA . LYS B 1 101 ? 18.531 -1.283 -1.276 1 92.31 101 LYS B CA 1
ATOM 2758 C C . LYS B 1 101 ? 17.156 -1.7 -0.751 1 92.31 101 LYS B C 1
ATOM 2760 O O . LYS B 1 101 ? 16.938 -2.873 -0.444 1 92.31 101 LYS B O 1
ATOM 2765 N N . GLN B 1 102 ? 16.344 -0.721 -0.598 1 91.81 102 GLN B N 1
ATOM 2766 C CA . GLN B 1 102 ? 15 -0.968 -0.088 1 91.81 102 GLN B CA 1
ATOM 2767 C C . GLN B 1 102 ? 13.961 -0.17 -0.87 1 91.81 102 GLN B C 1
ATOM 2769 O O . GLN B 1 102 ? 14.281 0.862 -1.463 1 91.81 102 GLN B O 1
ATOM 2774 N N . THR B 1 103 ? 12.844 -0.706 -0.856 1 93.25 103 THR B N 1
ATOM 2775 C CA . THR B 1 103 ? 11.727 -0.037 -1.516 1 93.25 103 THR B CA 1
ATOM 2776 C C . THR B 1 103 ? 10.773 0.564 -0.487 1 93.25 103 THR B C 1
ATOM 2778 O O . THR B 1 103 ? 10.352 -0.117 0.45 1 93.25 103 THR B O 1
ATOM 2781 N N . TYR B 1 104 ? 10.484 1.808 -0.613 1 94.19 104 TYR B N 1
ATOM 2782 C CA . TYR B 1 104 ? 9.508 2.531 0.188 1 94.19 104 TYR B CA 1
ATOM 2783 C C . TYR B 1 104 ? 8.422 3.135 -0.694 1 94.19 104 TYR B C 1
ATOM 2785 O O . TYR B 1 104 ? 8.609 3.279 -1.905 1 94.19 104 TYR B O 1
ATOM 2793 N N . LEU B 1 105 ? 7.309 3.406 -0.112 1 94.19 105 LEU B N 1
ATOM 2794 C CA . LEU B 1 105 ? 6.297 4.25 -0.736 1 94.19 105 LEU B CA 1
ATOM 2795 C C . LEU B 1 105 ? 6.402 5.688 -0.234 1 94.19 105 LEU B C 1
ATOM 2797 O O . LEU B 1 105 ? 6.664 5.918 0.95 1 94.19 105 LEU B O 1
ATOM 2801 N N . CYS B 1 106 ? 6.211 6.574 -1.097 1 96.88 106 CYS B N 1
ATOM 2802 C CA . CYS B 1 106 ? 6.164 7.992 -0.747 1 96.88 106 CYS B CA 1
ATOM 2803 C C . CYS B 1 106 ? 4.859 8.625 -1.206 1 96.88 106 CYS B C 1
ATOM 2805 O O . CYS B 1 106 ? 4.574 8.68 -2.404 1 96.88 106 CYS B O 1
ATOM 2807 N N . ASN B 1 107 ? 4.078 9.07 -0.247 1 96.75 107 ASN B N 1
ATOM 2808 C CA . ASN B 1 107 ? 2.891 9.867 -0.543 1 96.75 107 ASN B CA 1
ATOM 2809 C C . ASN B 1 107 ? 3.176 11.359 -0.438 1 96.75 107 ASN B C 1
ATOM 2811 O O . ASN B 1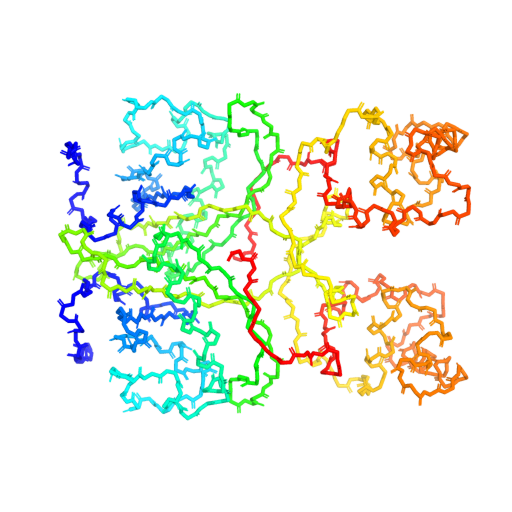 107 ? 3.703 11.828 0.574 1 96.75 107 ASN B O 1
ATOM 2815 N N . LYS B 1 108 ? 2.869 12.039 -1.513 1 97.75 108 LYS B N 1
ATOM 2816 C CA . LYS B 1 108 ? 3.012 13.492 -1.539 1 97.75 108 LYS B CA 1
ATOM 2817 C C . LYS B 1 108 ? 1.649 14.18 -1.581 1 97.75 108 LYS B C 1
ATOM 2819 O O . LYS B 1 108 ? 0.77 13.781 -2.346 1 97.75 108 LYS B O 1
ATOM 2824 N N . TYR B 1 109 ? 1.479 15.125 -0.71 1 96.75 109 TYR B N 1
ATOM 2825 C CA . TYR B 1 109 ? 0.229 15.867 -0.587 1 96.75 109 TYR B CA 1
ATOM 2826 C C . TYR B 1 109 ? 0.462 17.359 -0.769 1 96.75 109 TYR B C 1
ATOM 2828 O O . TYR B 1 109 ? 1.529 17.875 -0.427 1 96.75 109 TYR B O 1
ATOM 2836 N N . PRO B 1 110 ? -0.565 18.062 -1.313 1 96.44 110 PRO B N 1
ATOM 2837 C CA . PRO B 1 110 ? -0.437 19.516 -1.299 1 96.44 110 PRO B CA 1
ATOM 2838 C C . PRO B 1 110 ? -0.398 20.094 0.116 1 96.44 110 PRO B C 1
ATOM 2840 O O . PRO B 1 110 ? -1.028 19.547 1.025 1 96.44 110 PRO B O 1
ATOM 2843 N N . LEU B 1 111 ? 0.342 21.047 0.278 1 94.5 111 LEU B N 1
ATOM 2844 C CA . LEU B 1 111 ? 0.441 21.766 1.539 1 94.5 111 LEU B CA 1
ATOM 2845 C C . LEU B 1 111 ? -0.047 23.203 1.38 1 94.5 111 LEU B C 1
ATOM 2847 O O . LEU B 1 111 ? 0.498 23.969 0.575 1 94.5 111 LEU B O 1
ATOM 2851 N N . CYS B 1 112 ? -1.06 23.594 2.125 1 92.25 112 CYS B N 1
ATOM 2852 C CA . CYS B 1 112 ? -1.608 24.938 2.082 1 92.25 112 CYS B CA 1
ATOM 2853 C C . CYS B 1 112 ? -1.2 25.734 3.318 1 92.25 112 CYS B C 1
ATOM 2855 O O . CYS B 1 112 ? -0.715 25.156 4.297 1 92.25 112 CYS B O 1
ATOM 2857 N N . ASP B 1 113 ? -1.325 27 3.191 1 88.75 113 ASP B N 1
ATOM 2858 C CA . ASP B 1 113 ? -1.169 27.859 4.371 1 88.75 113 ASP B CA 1
ATOM 2859 C C . ASP B 1 113 ? -2.523 28.188 4.992 1 88.75 113 ASP B C 1
ATOM 2861 O O . ASP B 1 113 ? -3.535 27.562 4.656 1 88.75 113 ASP B O 1
ATOM 2865 N N . GLU B 1 114 ? -2.537 29.047 6.027 1 85.81 114 GLU B N 1
ATOM 2866 C CA . GLU B 1 114 ? -3.738 29.344 6.801 1 85.81 114 GLU B CA 1
ATOM 2867 C C . GLU B 1 114 ? -4.762 30.109 5.969 1 85.81 114 GLU B C 1
ATOM 2869 O O . GLU B 1 114 ? -5.93 30.219 6.352 1 85.81 114 GLU B O 1
ATOM 2874 N N . ASN B 1 115 ? -4.332 30.641 4.809 1 87.44 115 ASN B N 1
ATOM 2875 C CA . ASN B 1 115 ? -5.238 31.359 3.912 1 87.44 115 ASN B CA 1
ATOM 2876 C C . ASN B 1 115 ? -5.75 30.453 2.795 1 87.44 115 ASN B C 1
ATOM 2878 O O . ASN B 1 115 ? -6.57 30.875 1.978 1 87.44 115 ASN B O 1
ATOM 2882 N N . GLY B 1 116 ? -5.234 29.266 2.719 1 88.38 116 GLY B N 1
ATOM 2883 C CA . GLY B 1 116 ? -5.688 28.312 1.715 1 88.38 116 GLY B CA 1
ATOM 2884 C C . GLY B 1 116 ? -4.816 28.297 0.472 1 88.38 116 GLY B C 1
ATOM 2885 O O . GLY B 1 116 ? -5.082 27.562 -0.471 1 88.38 116 GLY B O 1
ATOM 2886 N N . ASP B 1 117 ? -3.801 29.125 0.464 1 92.25 117 ASP B N 1
ATOM 2887 C CA . ASP B 1 117 ? -2.889 29.125 -0.676 1 92.25 117 ASP B CA 1
ATOM 2888 C C . ASP B 1 117 ? -1.915 27.953 -0.61 1 92.25 117 ASP B C 1
ATOM 2890 O O . ASP B 1 117 ? -1.416 27.609 0.464 1 92.25 117 ASP B O 1
ATOM 2894 N N . CYS B 1 118 ? -1.716 27.391 -1.773 1 94.56 118 CYS B N 1
ATOM 2895 C CA . CYS B 1 118 ? -0.73 26.312 -1.835 1 94.56 118 CYS B CA 1
ATOM 2896 C C . CYS B 1 118 ? 0.68 26.859 -1.64 1 94.56 118 CYS B C 1
ATOM 2898 O O . CYS B 1 118 ? 1.09 27.797 -2.326 1 94.56 118 CYS B O 1
ATOM 2900 N N . ILE B 1 119 ? 1.434 26.281 -0.721 1 94.19 119 ILE B N 1
ATOM 2901 C CA . ILE B 1 119 ? 2.781 26.766 -0.449 1 94.19 119 ILE B CA 1
ATOM 2902 C C . ILE B 1 119 ? 3.801 25.688 -0.794 1 94.19 119 ILE B C 1
ATOM 2904 O O . ILE B 1 119 ? 5.004 25.875 -0.611 1 94.19 119 ILE B O 1
ATOM 2908 N N . GLY B 1 120 ? 3.35 24.531 -1.246 1 96.44 120 GLY B N 1
ATOM 2909 C CA . GLY B 1 120 ? 4.219 23.422 -1.612 1 96.44 120 GLY B CA 1
ATOM 2910 C C . GLY B 1 120 ? 3.592 22.062 -1.361 1 96.44 120 GLY B C 1
ATOM 2911 O O . GLY B 1 120 ? 2.406 21.859 -1.635 1 96.44 120 GLY B O 1
ATOM 2912 N N . ILE B 1 121 ? 4.465 21.141 -0.934 1 97.12 121 ILE B N 1
ATOM 2913 C CA . ILE B 1 121 ? 3.977 19.781 -0.706 1 97.12 121 ILE B CA 1
ATOM 2914 C C . ILE B 1 121 ? 4.504 19.266 0.63 1 97.12 121 ILE B C 1
ATOM 2916 O O . ILE B 1 121 ? 5.496 19.766 1.152 1 97.12 121 ILE B O 1
ATOM 2920 N N . THR B 1 122 ? 3.803 18.375 1.256 1 96.88 122 THR B N 1
ATOM 2921 C CA . THR B 1 122 ? 4.309 17.5 2.303 1 96.88 122 THR B CA 1
ATOM 2922 C C . THR B 1 122 ? 4.387 16.062 1.809 1 96.88 122 THR B C 1
ATOM 2924 O O . THR B 1 122 ? 3.713 15.688 0.842 1 96.88 122 THR B O 1
ATOM 2927 N N . PHE B 1 123 ? 5.301 15.312 2.387 1 97.81 123 PHE B N 1
ATOM 2928 C CA . PHE B 1 123 ? 5.418 13.922 1.953 1 97.81 123 PHE B CA 1
ATOM 2929 C C . PHE B 1 123 ? 5.609 13 3.148 1 97.81 123 PHE B C 1
ATOM 2931 O O . PHE B 1 123 ? 6.113 13.422 4.191 1 97.81 123 PHE B O 1
ATOM 2938 N N . HIS B 1 124 ? 5.125 11.797 3.033 1 97.81 124 HIS B N 1
ATOM 2939 C CA . HIS B 1 124 ? 5.211 10.719 4.008 1 97.81 124 HIS B CA 1
ATOM 2940 C C . HIS B 1 124 ? 5.773 9.445 3.379 1 97.81 124 HIS B C 1
ATOM 2942 O O . HIS B 1 124 ? 5.27 8.984 2.352 1 97.81 124 HIS B O 1
ATOM 2948 N N . ILE B 1 125 ? 6.832 8.961 3.936 1 97.06 125 ILE B N 1
ATOM 2949 C CA . ILE B 1 125 ? 7.488 7.754 3.436 1 97.06 125 ILE B CA 1
ATOM 2950 C C . ILE B 1 125 ? 7.266 6.602 4.41 1 97.06 125 ILE B C 1
ATOM 2952 O O . ILE B 1 125 ? 7.363 6.781 5.625 1 97.06 125 ILE B O 1
ATOM 2956 N N . TYR B 1 126 ? 6.922 5.469 3.9 1 94.31 126 TYR B N 1
ATOM 2957 C CA . TYR B 1 126 ? 6.707 4.309 4.762 1 94.31 126 TYR B CA 1
ATOM 2958 C C . TYR B 1 126 ? 7.027 3.014 4.027 1 94.31 126 TYR B C 1
ATOM 2960 O O . TYR B 1 126 ? 7.145 3.004 2.799 1 94.31 126 TYR B O 1
ATOM 2968 N N . LYS B 1 127 ? 7.191 1.957 4.746 1 91.56 127 LYS B N 1
ATOM 2969 C CA . LYS B 1 127 ? 7.617 0.671 4.199 1 91.56 127 LYS B CA 1
ATOM 2970 C C . LYS B 1 127 ? 6.508 0.032 3.369 1 91.56 127 LYS B C 1
ATOM 2972 O O . LYS B 1 127 ? 5.332 0.131 3.717 1 91.56 127 LYS B O 1
ATOM 2977 N N . THR B 1 128 ? 6.898 -0.635 2.355 1 88.25 128 THR B N 1
ATOM 2978 C CA . THR B 1 128 ? 5.961 -1.312 1.465 1 88.25 128 THR B CA 1
ATOM 2979 C C . THR B 1 128 ? 5.492 -2.631 2.074 1 88.25 128 THR B C 1
ATOM 2981 O O . THR B 1 128 ? 6.273 -3.336 2.717 1 88.25 128 THR B O 1
ATOM 2984 N N . GLN B 1 129 ? 4.273 -2.881 1.841 1 86.81 129 GLN B N 1
ATOM 2985 C CA . GLN B 1 129 ? 3.697 -4.145 2.295 1 86.81 129 GLN B CA 1
ATOM 2986 C C . GLN B 1 129 ? 3.25 -5 1.115 1 86.81 129 GLN B C 1
ATOM 2988 O O . GLN B 1 129 ? 2.844 -4.477 0.078 1 86.81 129 GLN B O 1
ATOM 2993 N N . ASP B 1 130 ? 3.344 -6.316 1.328 1 87.31 130 ASP B N 1
ATOM 2994 C CA . ASP B 1 130 ? 2.854 -7.281 0.347 1 87.31 130 ASP B CA 1
ATOM 2995 C C . ASP B 1 130 ? 1.326 -7.332 0.345 1 87.31 130 ASP B C 1
ATOM 2997 O O . ASP B 1 130 ? 0.712 -7.703 1.348 1 87.31 130 ASP B O 1
ATOM 3001 N N . PHE B 1 131 ? 0.72 -6.793 -0.709 1 84.62 131 PHE B N 1
ATOM 3002 C CA . PHE B 1 131 ? -0.729 -6.875 -0.846 1 84.62 131 PHE B CA 1
ATOM 3003 C C . PHE B 1 131 ? -1.125 -7.066 -2.307 1 84.62 131 PHE B C 1
ATOM 3005 O O . PHE B 1 131 ? -0.86 -6.199 -3.143 1 84.62 131 PHE B O 1
ATOM 3012 N N . SER B 1 132 ? -1.77 -8.18 -2.477 1 83.06 132 SER B N 1
ATOM 3013 C CA . SER B 1 132 ? -2.16 -8.492 -3.848 1 83.06 132 SER B CA 1
ATOM 3014 C C . SER B 1 132 ? -3.533 -9.156 -3.893 1 83.06 132 SER B C 1
ATOM 3016 O O . SER B 1 132 ? -4.176 -9.328 -2.857 1 83.06 132 SER B O 1
ATOM 3018 N N . VAL B 1 133 ? -3.936 -9.391 -5.082 1 84.81 133 VAL B N 1
ATOM 3019 C CA . VAL B 1 133 ? -5.199 -10.062 -5.379 1 84.81 133 VAL B CA 1
ATOM 3020 C C . VAL B 1 133 ? -5.258 -11.398 -4.648 1 84.81 133 VAL B C 1
ATOM 3022 O O . VAL B 1 133 ? -6.332 -11.844 -4.234 1 84.81 133 VAL B O 1
ATOM 3025 N N . SER B 1 134 ? -4.059 -11.984 -4.449 1 81.75 134 SER B N 1
ATOM 3026 C CA . SER B 1 134 ? -4.004 -13.297 -3.809 1 81.75 134 SER B CA 1
ATOM 3027 C C . SER B 1 134 ? -4.566 -13.242 -2.393 1 81.75 134 SER B C 1
ATOM 3029 O O . SER B 1 134 ? -4.996 -14.266 -1.852 1 81.75 134 SER B O 1
ATOM 3031 N N . TYR B 1 135 ? -4.641 -12.102 -1.755 1 86.56 135 TYR B N 1
ATOM 3032 C CA . TYR B 1 135 ? -5.23 -11.914 -0.434 1 86.56 135 TYR B CA 1
ATOM 3033 C C . TYR B 1 135 ? -6.66 -12.438 -0.397 1 86.56 135 TYR B C 1
ATOM 3035 O O . TYR B 1 135 ? -7.086 -13.023 0.597 1 86.56 135 TYR B O 1
ATOM 3043 N N . TYR B 1 136 ? -7.348 -12.305 -1.401 1 90.12 136 TYR B N 1
ATOM 3044 C CA . TYR B 1 136 ? -8.781 -12.562 -1.405 1 90.12 136 TYR B CA 1
ATOM 3045 C C . TYR B 1 136 ? -9.07 -14.055 -1.527 1 90.12 136 TYR B C 1
ATOM 3047 O O . TYR B 1 136 ? -10.188 -14.5 -1.261 1 90.12 136 TYR B O 1
ATOM 3055 N N . TYR B 1 137 ? -8.055 -14.75 -1.975 1 88 137 TYR B N 1
ATOM 3056 C CA . TYR B 1 137 ? -8.203 -16.203 -2.02 1 88 137 TYR B CA 1
ATOM 3057 C C . TYR B 1 137 ? -7.465 -16.859 -0.863 1 88 137 TYR B C 1
ATOM 3059 O O . TYR B 1 137 ? -8.023 -17.719 -0.168 1 88 137 TYR B O 1
ATOM 3067 N N . GLU B 1 138 ? -6.219 -16.406 -0.601 1 84.38 138 GLU B N 1
ATOM 3068 C CA . GLU B 1 138 ? -5.344 -17.078 0.36 1 84.38 138 GLU B CA 1
ATOM 3069 C C . GLU B 1 138 ? -5.578 -16.562 1.774 1 84.38 138 GLU B C 1
ATOM 3071 O O . GLU B 1 138 ? -5.184 -17.188 2.752 1 84.38 138 GLU B O 1
ATOM 3076 N N . LYS B 1 139 ? -6.176 -15.367 1.898 1 83.12 139 LYS B N 1
ATOM 3077 C CA . LYS B 1 139 ? -6.5 -14.719 3.17 1 83.12 139 LYS B CA 1
ATOM 3078 C C . LYS B 1 139 ? -5.238 -14.477 3.996 1 83.12 139 LYS B C 1
ATOM 3080 O O . LYS B 1 139 ? -5.273 -14.555 5.227 1 83.12 139 LYS B O 1
ATOM 3085 N N . THR B 1 140 ? -4.16 -14.328 3.268 1 81.62 140 THR B N 1
ATOM 3086 C CA . THR B 1 140 ? -2.916 -13.969 3.938 1 81.62 140 THR B CA 1
ATOM 3087 C C . THR B 1 140 ? -2.832 -12.453 4.137 1 81.62 140 THR B C 1
ATOM 3089 O O . THR B 1 140 ? -2.939 -11.688 3.178 1 81.62 140 THR B O 1
ATOM 3092 N N . LEU B 1 141 ? -2.6 -12.086 5.336 1 83.38 141 LEU B N 1
ATOM 3093 C CA . LEU B 1 141 ? -2.559 -10.664 5.648 1 83.38 141 LEU B CA 1
ATOM 3094 C C . LEU B 1 141 ? -1.326 -10 5.035 1 83.38 141 LEU B C 1
ATOM 3096 O O . LEU B 1 141 ? -0.277 -10.641 4.906 1 83.38 141 LEU B O 1
ATOM 3100 N N . PRO B 1 142 ? -1.515 -8.703 4.633 1 85.19 142 PRO B N 1
ATOM 3101 C CA . PRO B 1 142 ? -0.354 -7.965 4.129 1 85.19 142 PRO B CA 1
ATOM 3102 C C . PRO B 1 142 ? 0.796 -7.918 5.133 1 85.19 142 PRO B C 1
ATOM 3104 O O . PRO B 1 142 ? 0.565 -7.781 6.336 1 85.19 142 PRO B O 1
ATOM 3107 N N . GLU B 1 143 ? 2 -8.141 4.641 1 87.62 143 GLU B N 1
ATOM 3108 C CA . GLU B 1 143 ? 3.205 -8.078 5.461 1 87.62 143 GLU B CA 1
ATOM 3109 C C . GLU B 1 143 ? 4.285 -7.23 4.797 1 87.62 143 GLU B C 1
ATOM 3111 O O . GLU B 1 143 ? 4.316 -7.102 3.57 1 87.62 143 GLU B O 1
ATOM 3116 N N . THR B 1 144 ? 5.109 -6.684 5.637 1 90.38 144 THR B N 1
ATOM 3117 C CA . THR B 1 144 ? 6.184 -5.832 5.133 1 90.38 144 THR B CA 1
ATOM 3118 C C . THR B 1 144 ? 7.207 -6.656 4.355 1 90.38 144 THR B C 1
ATOM 3120 O O . THR B 1 144 ? 7.59 -7.746 4.785 1 90.38 144 THR B O 1
ATOM 3123 N N . LEU B 1 145 ? 7.617 -6.184 3.254 1 92.62 145 LEU B N 1
ATOM 3124 C CA . LEU B 1 145 ? 8.664 -6.836 2.469 1 92.62 145 LEU B CA 1
ATOM 3125 C C . LEU B 1 145 ? 10.016 -6.715 3.158 1 92.62 145 LEU B C 1
ATOM 3127 O O . LEU B 1 145 ? 10.281 -5.73 3.855 1 92.62 145 LEU B O 1
ATOM 3131 N N . LYS B 1 146 ? 10.828 -7.691 2.963 1 93.56 146 LYS B N 1
ATOM 3132 C CA . LYS B 1 146 ? 12.148 -7.734 3.58 1 93.56 146 LYS B CA 1
ATOM 3133 C C . LYS B 1 146 ? 13.25 -7.641 2.527 1 93.56 146 LYS B C 1
ATOM 3135 O O . LYS B 1 146 ? 13.195 -8.32 1.501 1 93.56 146 LYS B O 1
ATOM 3140 N N . PHE B 1 147 ? 14.227 -6.816 2.84 1 93.81 147 PHE B N 1
ATOM 3141 C CA . PHE B 1 147 ? 15.273 -6.578 1.852 1 93.81 147 PHE B CA 1
ATOM 3142 C C . PHE B 1 147 ? 16.641 -7.008 2.385 1 93.81 147 PHE B C 1
ATOM 3144 O O . PHE B 1 147 ? 17.656 -6.789 1.736 1 93.81 147 PHE B O 1
ATOM 3151 N N . ILE B 1 148 ? 16.625 -7.5 3.572 1 92.19 148 ILE B N 1
ATOM 3152 C CA . ILE B 1 148 ? 17.781 -8.141 4.188 1 92.19 148 ILE B CA 1
ATOM 3153 C C . ILE B 1 148 ? 17.5 -9.633 4.379 1 92.19 148 ILE B C 1
ATOM 3155 O O . ILE B 1 148 ? 16.406 -10.016 4.777 1 92.19 148 ILE B O 1
ATOM 3159 N N . PRO B 1 149 ? 18.516 -10.438 4.02 1 93.81 149 PRO B N 1
ATOM 3160 C CA . PRO B 1 149 ? 18.266 -11.867 4.207 1 93.81 149 PRO B CA 1
ATOM 3161 C C . PRO B 1 149 ? 17.766 -12.203 5.609 1 93.81 149 PRO B C 1
ATOM 3163 O O . PRO B 1 149 ? 18.281 -11.672 6.598 1 93.81 149 PRO B O 1
ATOM 3166 N N . PRO B 1 150 ? 16.781 -13.055 5.641 1 93.31 150 PRO B N 1
ATOM 3167 C CA . PRO B 1 150 ? 16.188 -13.383 6.938 1 93.31 150 PRO B CA 1
ATOM 3168 C C . PRO B 1 150 ? 17.156 -14.094 7.875 1 93.31 150 PRO B C 1
ATOM 3170 O O . PRO B 1 150 ? 16.984 -14.055 9.094 1 93.31 150 PRO B O 1
ATOM 3173 N N . ASN B 1 151 ? 18 -14.836 7.316 1 91.81 151 ASN B N 1
ATOM 3174 C CA . ASN B 1 151 ? 19.047 -15.531 8.07 1 91.81 151 ASN B CA 1
ATOM 3175 C C . ASN B 1 151 ? 20.281 -15.789 7.219 1 91.81 151 ASN B C 1
ATOM 3177 O O . ASN B 1 151 ? 20.312 -15.438 6.039 1 91.81 151 ASN B O 1
ATOM 3181 N N . ASP B 1 152 ? 21.266 -16.359 7.906 1 93.5 152 ASP B N 1
ATOM 3182 C CA . ASP B 1 152 ? 22.516 -16.609 7.195 1 93.5 152 ASP B CA 1
ATOM 3183 C C . ASP B 1 152 ? 22.672 -18.094 6.852 1 93.5 152 ASP B C 1
ATOM 3185 O O . ASP B 1 152 ? 23.781 -18.578 6.645 1 93.5 152 ASP B O 1
ATOM 3189 N N . ILE B 1 153 ? 21.656 -18.719 6.805 1 96.38 153 ILE B N 1
ATOM 3190 C CA . ILE B 1 153 ? 21.672 -20.156 6.547 1 96.38 153 ILE B CA 1
ATOM 3191 C C . ILE B 1 153 ? 21.922 -20.406 5.062 1 96.38 153 ILE B C 1
ATOM 3193 O O . ILE B 1 153 ? 22.781 -21.219 4.703 1 96.38 153 ILE B O 1
ATOM 3197 N N . LEU B 1 154 ? 21.172 -19.719 4.234 1 97.06 154 LEU B N 1
ATOM 3198 C CA . LEU B 1 154 ? 21.328 -19.875 2.791 1 97.06 154 LEU B CA 1
ATOM 3199 C C . LEU B 1 154 ? 22.344 -18.891 2.234 1 97.06 154 LEU B C 1
ATOM 3201 O O . LEU B 1 154 ? 22.5 -17.781 2.771 1 97.06 154 LEU B O 1
ATOM 3205 N N . THR B 1 155 ? 23.031 -19.297 1.202 1 96.25 155 THR B N 1
ATOM 3206 C CA . THR B 1 155 ? 23.906 -18.391 0.461 1 96.25 155 THR B CA 1
ATOM 3207 C C . THR B 1 155 ? 23.078 -17.422 -0.39 1 96.25 155 THR B C 1
ATOM 3209 O O . THR B 1 155 ? 21.875 -17.609 -0.546 1 96.25 155 THR B O 1
ATOM 3212 N N . GLN B 1 156 ? 23.766 -16.469 -0.916 1 95.44 156 GLN B N 1
ATOM 3213 C CA . GLN B 1 156 ? 23.109 -15.492 -1.77 1 95.44 156 GLN B CA 1
ATOM 3214 C C . GLN B 1 156 ? 22.422 -16.172 -2.953 1 95.44 156 GLN B C 1
ATOM 3216 O O . GLN B 1 156 ? 21.25 -15.891 -3.236 1 95.44 156 GLN B O 1
ATOM 3221 N N . THR B 1 157 ? 23.125 -17.047 -3.594 1 96.56 157 THR B N 1
ATOM 3222 C CA . THR B 1 157 ? 22.594 -17.719 -4.77 1 96.56 157 THR B CA 1
ATOM 3223 C C . THR B 1 157 ? 21.406 -18.594 -4.398 1 96.56 157 THR B C 1
ATOM 3225 O O . THR B 1 157 ? 20.422 -18.672 -5.137 1 96.56 157 THR B O 1
ATOM 3228 N N . GLU B 1 158 ? 21.484 -19.234 -3.297 1 97.25 158 GLU B N 1
ATOM 3229 C CA . GLU B 1 158 ? 20.391 -20.078 -2.836 1 97.25 158 GLU B CA 1
ATOM 3230 C C . GLU B 1 158 ? 19.141 -19.266 -2.561 1 97.25 158 GLU B C 1
ATOM 3232 O O . GLU B 1 158 ? 18.016 -19.703 -2.863 1 97.25 158 GLU B O 1
ATOM 3237 N N . TRP B 1 159 ? 19.312 -18.078 -2.02 1 97.06 159 TRP B N 1
ATOM 3238 C CA . TRP B 1 159 ? 18.156 -17.188 -1.813 1 97.06 159 TRP B CA 1
ATOM 3239 C C . TRP B 1 159 ? 17.547 -16.781 -3.146 1 97.06 159 TRP B C 1
ATOM 3241 O O . TRP B 1 159 ? 16.328 -16.672 -3.268 1 97.06 159 TRP B O 1
ATOM 3251 N N . GLU B 1 160 ? 18.391 -16.531 -4.086 1 97.19 160 GLU B N 1
ATOM 3252 C CA . GLU B 1 160 ? 17.922 -16.141 -5.41 1 97.19 160 GLU B CA 1
ATOM 3253 C C . GLU B 1 160 ? 17.172 -17.281 -6.086 1 97.19 160 GLU B C 1
ATOM 3255 O O . GLU B 1 160 ? 16.109 -17.062 -6.68 1 97.19 160 GLU B O 1
ATOM 3260 N N . VAL B 1 161 ? 17.703 -18.484 -5.961 1 97.44 161 VAL B N 1
ATOM 3261 C CA . VAL B 1 161 ? 17.031 -19.672 -6.496 1 97.44 161 VAL B CA 1
ATOM 3262 C C . VAL B 1 161 ? 15.688 -19.859 -5.797 1 97.44 161 VAL B C 1
ATOM 3264 O O . VAL B 1 161 ? 14.672 -20.109 -6.449 1 97.44 161 VAL B O 1
ATOM 3267 N N . LEU B 1 162 ? 15.695 -19.766 -4.492 1 96.38 162 LEU B N 1
ATOM 3268 C CA . LEU B 1 162 ? 14.477 -19.922 -3.705 1 96.38 162 LEU B CA 1
ATOM 3269 C C . LEU B 1 162 ? 13.438 -18.875 -4.105 1 96.38 162 LEU B C 1
ATOM 3271 O O . LEU B 1 162 ? 12.258 -19.219 -4.273 1 96.38 162 LEU B O 1
ATOM 3275 N N . PHE B 1 163 ? 13.859 -17.625 -4.238 1 96.62 163 PHE B N 1
ATOM 3276 C CA . PHE B 1 163 ? 12.992 -16.531 -4.645 1 96.62 163 PHE B CA 1
ATOM 3277 C C . PHE B 1 163 ? 12.258 -16.859 -5.941 1 96.62 163 PHE B C 1
ATOM 3279 O O . PHE B 1 163 ? 11.039 -16.719 -6.027 1 96.62 163 PHE B O 1
ATOM 3286 N N . LEU B 1 164 ? 12.953 -17.375 -6.922 1 95.62 164 LEU B N 1
ATOM 3287 C CA . LEU B 1 164 ? 12.383 -17.703 -8.227 1 95.62 164 LEU B CA 1
ATOM 3288 C C . LEU B 1 164 ? 11.516 -18.953 -8.141 1 95.62 164 LEU B C 1
ATOM 3290 O O . LEU B 1 164 ? 10.438 -19 -8.742 1 95.62 164 LEU B O 1
ATOM 3294 N N . THR B 1 165 ? 11.961 -19.906 -7.363 1 94.06 165 THR B N 1
ATOM 3295 C CA . THR B 1 165 ? 11.211 -21.141 -7.188 1 94.06 165 THR B CA 1
ATOM 3296 C C . THR B 1 165 ? 9.844 -20.859 -6.574 1 94.06 165 THR B C 1
ATOM 3298 O O . THR B 1 165 ? 8.836 -21.438 -7 1 94.06 165 THR B O 1
ATOM 3301 N N . LEU B 1 166 ? 9.805 -19.969 -5.629 1 91.88 166 LEU B N 1
ATOM 3302 C CA . LEU B 1 166 ? 8.562 -19.641 -4.93 1 91.88 166 LEU B CA 1
ATOM 3303 C C . LEU B 1 166 ? 7.59 -18.922 -5.859 1 91.88 166 LEU B C 1
ATOM 3305 O O . LEU B 1 166 ? 6.402 -18.812 -5.551 1 91.88 166 LEU B O 1
ATOM 3309 N N . ARG B 1 167 ? 8.031 -18.484 -6.961 1 87.75 167 ARG B N 1
ATOM 3310 C CA . ARG B 1 167 ? 7.195 -17.812 -7.961 1 87.75 167 ARG B CA 1
ATOM 3311 C C . ARG B 1 167 ? 6.906 -18.734 -9.133 1 87.75 167 ARG B C 1
ATOM 3313 O O . ARG B 1 167 ? 6.551 -18.281 -10.219 1 87.75 167 ARG B O 1
ATOM 3320 N N . SER B 1 168 ? 7.203 -20 -8.984 1 86.5 168 SER B N 1
ATOM 3321 C CA . SER B 1 168 ? 6.883 -21.078 -9.914 1 86.5 168 SER B CA 1
ATOM 3322 C C . SER B 1 168 ? 7.664 -20.938 -11.219 1 86.5 168 SER B C 1
ATOM 3324 O O . SER B 1 168 ? 7.168 -21.297 -12.289 1 86.5 168 SER B O 1
ATOM 3326 N N . VAL B 1 169 ? 8.773 -20.312 -11.133 1 89.94 169 VAL B N 1
ATOM 3327 C CA . VAL B 1 169 ? 9.656 -20.297 -12.289 1 89.94 169 VAL B CA 1
ATOM 3328 C C . VAL B 1 169 ? 10.297 -21.672 -12.469 1 89.94 169 VAL B C 1
ATOM 3330 O O . VAL B 1 169 ? 10.773 -22.266 -11.5 1 89.94 169 VAL B O 1
ATOM 3333 N N . ASP B 1 170 ? 10.258 -22.156 -13.664 1 93.19 170 ASP B N 1
ATOM 3334 C CA . ASP B 1 170 ? 10.797 -23.5 -13.859 1 93.19 170 ASP B CA 1
ATOM 3335 C C . ASP B 1 170 ? 12.328 -23.469 -13.867 1 93.19 170 ASP B C 1
ATOM 3337 O O . ASP B 1 170 ? 12.938 -22.406 -14 1 93.19 170 ASP B O 1
ATOM 3341 N N . LYS B 1 171 ? 12.898 -24.719 -13.734 1 95.12 171 LYS B N 1
ATOM 3342 C CA . LYS B 1 171 ? 14.336 -24.844 -13.547 1 95.12 171 LYS B CA 1
ATOM 3343 C C . LYS B 1 171 ? 15.102 -24.312 -14.758 1 95.12 171 LYS B C 1
ATOM 3345 O O . LYS B 1 171 ? 16.188 -23.75 -14.617 1 95.12 171 LYS B O 1
ATOM 3350 N N . GLU B 1 172 ? 14.555 -24.469 -15.906 1 95.81 172 GLU B N 1
ATOM 3351 C CA . GLU B 1 172 ? 15.203 -23.969 -17.125 1 95.81 172 GLU B CA 1
ATOM 3352 C C . GLU B 1 172 ? 15.297 -22.453 -17.125 1 95.81 172 GLU B C 1
ATOM 3354 O O . GLU B 1 172 ? 16.359 -21.891 -17.406 1 95.81 172 GLU B O 1
ATOM 3359 N N . HIS B 1 173 ? 14.258 -21.812 -16.797 1 95.44 173 HIS B N 1
ATOM 3360 C CA . HIS B 1 173 ? 14.234 -20.359 -16.766 1 95.44 173 HIS B CA 1
ATOM 3361 C C . HIS B 1 173 ? 15.07 -19.812 -15.617 1 95.44 173 HIS B C 1
ATOM 3363 O O . HIS B 1 173 ? 15.688 -18.75 -15.742 1 95.44 173 HIS B O 1
ATOM 3369 N N . ILE B 1 174 ? 15.055 -20.484 -14.5 1 97.12 174 ILE B N 1
ATOM 3370 C CA . ILE B 1 174 ? 15.898 -20.062 -13.383 1 97.12 174 ILE B CA 1
ATOM 3371 C C . ILE B 1 174 ? 17.359 -20.078 -13.82 1 97.12 174 ILE B C 1
ATOM 3373 O O . ILE B 1 174 ? 18.109 -19.141 -13.539 1 97.12 174 ILE B O 1
ATOM 3377 N N . SER B 1 175 ? 17.75 -21.219 -14.461 1 97.5 175 SER B N 1
ATOM 3378 C CA . SER B 1 175 ? 19.125 -21.344 -14.93 1 97.5 175 SER B CA 1
ATOM 3379 C C . SER B 1 175 ? 19.5 -20.188 -15.844 1 97.5 175 SER B C 1
ATOM 3381 O O . SER B 1 175 ? 20.625 -19.672 -15.766 1 97.5 175 SER B O 1
ATOM 3383 N N . GLU B 1 176 ? 18.609 -19.75 -16.703 1 96.62 176 GLU B N 1
ATOM 3384 C CA . GLU B 1 176 ? 18.844 -18.625 -17.609 1 96.62 176 GLU B CA 1
ATOM 3385 C C . GLU B 1 176 ? 18.938 -17.312 -16.844 1 96.62 176 GLU B C 1
ATOM 3387 O O . GLU B 1 176 ? 19.859 -16.531 -17.078 1 96.62 176 GLU B O 1
ATOM 3392 N N . GLU B 1 177 ? 18.047 -17.094 -15.922 1 94.81 177 GLU B N 1
ATOM 3393 C CA . GLU B 1 177 ? 17.984 -15.859 -15.148 1 94.81 177 GLU B CA 1
ATOM 3394 C C . GLU B 1 177 ? 19.234 -15.656 -14.32 1 94.81 177 GLU B C 1
ATOM 3396 O O . GLU B 1 177 ? 19.734 -14.531 -14.18 1 94.81 177 GLU B O 1
ATOM 3401 N N . LEU B 1 178 ? 19.734 -16.766 -13.797 1 96.94 178 LEU B N 1
ATOM 3402 C CA . LEU B 1 178 ? 20.875 -16.672 -12.891 1 96.94 178 LEU B CA 1
ATOM 3403 C C . LEU B 1 178 ? 22.172 -17.016 -13.609 1 96.94 178 LEU B C 1
ATOM 3405 O O . LEU B 1 178 ? 23.25 -16.969 -13.008 1 96.94 178 LEU B O 1
ATOM 3409 N N . MET B 1 179 ? 22.062 -17.422 -14.867 1 96.44 179 MET B N 1
ATOM 3410 C CA . MET B 1 179 ? 23.219 -17.75 -15.688 1 96.44 179 MET B CA 1
ATOM 3411 C C . MET B 1 179 ? 24.016 -18.891 -15.078 1 96.44 179 MET B C 1
ATOM 3413 O O . MET B 1 179 ? 25.234 -18.797 -14.898 1 96.44 179 MET B O 1
ATOM 3417 N N . ILE B 1 180 ? 23.328 -19.906 -14.68 1 96.94 180 ILE B N 1
ATOM 3418 C CA . ILE B 1 180 ? 23.891 -21.172 -14.203 1 96.94 180 ILE B CA 1
ATOM 3419 C C . ILE B 1 180 ? 23.234 -22.344 -14.938 1 96.94 180 ILE B C 1
ATOM 3421 O O . ILE B 1 180 ? 22.281 -22.141 -15.703 1 96.94 180 ILE B O 1
ATOM 3425 N N . SER B 1 181 ? 23.75 -23.562 -14.742 1 96.56 181 SER B N 1
ATOM 3426 C CA . SER B 1 181 ? 23.172 -24.719 -15.414 1 96.56 181 SER B CA 1
ATOM 3427 C C . SER B 1 181 ? 21.922 -25.219 -14.695 1 96.56 181 SER B C 1
ATOM 3429 O O . SER B 1 181 ? 21.734 -24.938 -13.508 1 96.56 181 SER B O 1
ATOM 3431 N N . THR B 1 182 ? 21.109 -25.938 -15.438 1 97.12 182 THR B N 1
ATOM 3432 C CA . THR B 1 182 ? 19.938 -26.531 -14.828 1 97.12 182 THR B CA 1
ATOM 3433 C C . THR B 1 182 ? 20.328 -27.516 -13.719 1 97.12 182 THR B C 1
ATOM 3435 O O . THR B 1 182 ? 19.625 -27.656 -12.727 1 97.12 182 THR B O 1
ATOM 3438 N N . GLU B 1 183 ? 21.438 -28.125 -13.945 1 97.25 183 GLU B N 1
ATOM 3439 C CA . GLU B 1 183 ? 21.953 -29.031 -12.922 1 97.25 183 GLU B CA 1
ATOM 3440 C C . GLU B 1 183 ? 22.297 -28.266 -11.648 1 97.25 183 GLU B C 1
ATOM 3442 O O . GLU B 1 183 ? 22.031 -28.75 -10.539 1 97.25 183 GLU B O 1
ATOM 3447 N N . ASP B 1 184 ? 22.891 -27.156 -11.766 1 97.75 184 ASP B N 1
ATOM 3448 C CA . ASP B 1 184 ? 23.219 -26.312 -10.625 1 97.75 184 ASP B CA 1
ATOM 3449 C C . ASP B 1 184 ? 21.953 -25.891 -9.867 1 97.75 184 ASP B C 1
ATOM 3451 O O . ASP B 1 184 ? 21.953 -25.844 -8.633 1 97.75 184 ASP B O 1
ATOM 3455 N N . VAL B 1 185 ? 20.922 -25.578 -10.594 1 97.88 185 VAL B N 1
ATOM 3456 C CA . VAL B 1 185 ? 19.656 -25.203 -9.953 1 97.88 185 VAL B CA 1
ATOM 3457 C C . VAL B 1 185 ? 19.172 -26.344 -9.062 1 97.88 185 VAL B C 1
ATOM 3459 O O . VAL B 1 185 ? 18.797 -26.109 -7.91 1 97.88 185 VAL B O 1
ATOM 3462 N N . VAL B 1 186 ? 19.203 -27.547 -9.625 1 96.69 186 VAL B N 1
ATOM 3463 C CA . VAL B 1 186 ? 18.766 -28.734 -8.891 1 96.69 186 VAL B CA 1
ATOM 3464 C C . VAL B 1 186 ? 19.609 -28.906 -7.633 1 96.69 186 VAL B C 1
ATOM 3466 O O . VAL B 1 186 ? 19.078 -29.172 -6.551 1 96.69 186 VAL B O 1
ATOM 3469 N N . ASN B 1 187 ? 20.844 -28.719 -7.793 1 97.31 187 ASN B N 1
ATOM 3470 C CA . ASN B 1 187 ? 21.766 -28.859 -6.668 1 97.31 187 ASN B CA 1
ATOM 3471 C C . ASN B 1 187 ? 21.484 -27.844 -5.574 1 97.31 187 ASN B C 1
ATOM 3473 O O . ASN B 1 187 ? 21.516 -28.156 -4.387 1 97.31 187 ASN B O 1
ATOM 3477 N N . HIS B 1 188 ? 21.172 -26.625 -5.973 1 97.56 188 HIS B N 1
ATOM 3478 C CA . HIS B 1 188 ? 20.859 -25.578 -4.996 1 97.56 188 HIS B CA 1
ATOM 3479 C C . HIS B 1 188 ? 19.562 -25.891 -4.262 1 97.56 188 HIS B C 1
ATOM 3481 O O . HIS B 1 188 ? 19.453 -25.656 -3.053 1 97.56 188 HIS B O 1
ATOM 3487 N N . ILE B 1 189 ? 18.625 -26.375 -4.965 1 96.44 189 ILE B N 1
ATOM 3488 C CA . ILE B 1 189 ? 17.344 -26.734 -4.34 1 96.44 189 ILE B CA 1
ATOM 3489 C C . ILE B 1 189 ? 17.562 -27.828 -3.309 1 96.44 189 ILE B C 1
ATOM 3491 O O . ILE B 1 189 ? 17.031 -27.766 -2.199 1 96.44 189 ILE B O 1
ATOM 3495 N N . GLN B 1 190 ? 18.375 -28.781 -3.676 1 96.06 190 GLN B N 1
ATOM 3496 C CA . GLN B 1 190 ? 18.703 -29.859 -2.738 1 96.06 190 GLN B CA 1
ATOM 3497 C C . GLN B 1 190 ? 19.422 -29.312 -1.513 1 96.06 190 GLN B C 1
ATOM 3499 O O . GLN B 1 190 ? 19.156 -29.734 -0.385 1 96.06 190 GLN B O 1
ATOM 3504 N N . SER B 1 191 ? 20.359 -28.4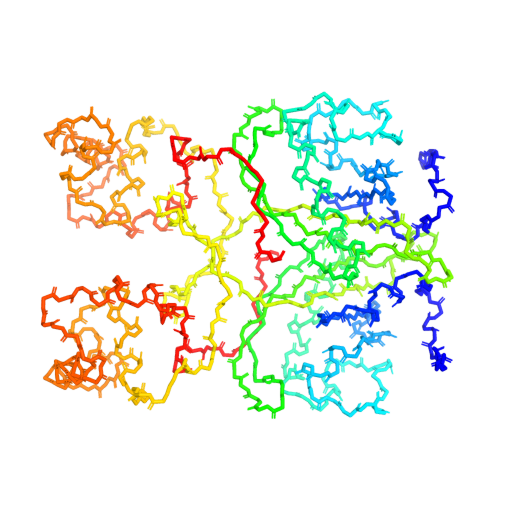69 -1.767 1 96.94 191 SER B N 1
ATOM 3505 C CA . SER B 1 191 ? 21.094 -27.828 -0.68 1 96.94 191 SER B CA 1
ATOM 3506 C C . SER B 1 191 ? 20.156 -27.094 0.268 1 96.94 191 SER B C 1
ATOM 3508 O O . SER B 1 191 ? 20.344 -27.141 1.486 1 96.94 191 SER B O 1
ATOM 3510 N N . ILE B 1 192 ? 19.141 -26.359 -0.277 1 96.88 192 ILE B N 1
ATOM 3511 C CA . ILE B 1 192 ? 18.156 -25.609 0.508 1 96.88 192 ILE B CA 1
ATOM 3512 C C . ILE B 1 192 ? 17.391 -26.562 1.425 1 96.88 192 ILE B C 1
ATOM 3514 O O . ILE B 1 192 ? 17.25 -26.312 2.621 1 96.88 192 ILE B O 1
ATOM 3518 N N . TYR B 1 193 ? 16.984 -27.688 0.853 1 96.69 193 TYR B N 1
ATOM 3519 C CA . TYR B 1 193 ? 16.281 -28.688 1.652 1 96.69 193 TYR B CA 1
ATOM 3520 C C . TYR B 1 193 ? 17.156 -29.188 2.797 1 96.69 193 TYR B C 1
ATOM 3522 O O . TYR B 1 193 ? 16.688 -29.297 3.936 1 96.69 193 TYR B O 1
ATOM 3530 N N . GLN B 1 194 ? 18.344 -29.438 2.521 1 96.44 194 GLN B N 1
ATOM 3531 C CA . GLN B 1 194 ? 19.281 -29.953 3.518 1 96.44 194 GLN B CA 1
ATOM 3532 C C . GLN B 1 194 ? 19.547 -28.922 4.613 1 96.44 194 GLN B C 1
ATOM 3534 O O . GLN B 1 194 ? 19.469 -29.25 5.801 1 96.44 194 GLN B O 1
ATOM 3539 N N . LYS B 1 195 ? 19.797 -27.766 4.195 1 96.62 195 LYS B N 1
ATOM 3540 C CA . LYS B 1 195 ? 20.156 -26.719 5.145 1 96.62 195 LYS B CA 1
ATOM 3541 C C . LYS B 1 195 ? 19 -26.359 6.055 1 96.62 195 LYS B C 1
ATOM 3543 O O . LYS B 1 195 ? 19.188 -26.016 7.223 1 96.62 195 LYS B O 1
ATOM 3548 N N . PHE B 1 196 ? 17.766 -26.406 5.555 1 95.62 196 PHE B N 1
ATOM 3549 C CA . PHE B 1 196 ? 16.594 -26.125 6.371 1 95.62 196 PHE B CA 1
ATOM 3550 C C . PHE B 1 196 ? 16.094 -27.406 7.043 1 95.62 196 PHE B C 1
ATOM 3552 O O . PHE B 1 196 ? 15.07 -27.391 7.734 1 95.62 196 PHE B O 1
ATOM 3559 N N . ASN B 1 197 ? 16.766 -28.469 6.812 1 95.38 197 ASN B N 1
ATOM 3560 C CA . ASN B 1 197 ? 16.406 -29.766 7.371 1 95.38 197 ASN B CA 1
ATOM 3561 C C . ASN B 1 197 ? 14.969 -30.156 7.02 1 95.38 197 ASN B C 1
ATOM 3563 O O . ASN B 1 197 ? 14.188 -30.5 7.898 1 95.38 197 ASN B O 1
ATOM 3567 N N . LEU B 1 198 ? 14.656 -30.031 5.785 1 95 198 LEU B N 1
ATOM 3568 C CA . LEU B 1 198 ? 13.32 -30.344 5.305 1 95 198 LEU B CA 1
ATOM 3569 C C . LEU B 1 198 ? 13.297 -31.719 4.641 1 95 198 LEU B C 1
ATOM 3571 O O . LEU B 1 198 ? 14.227 -32.094 3.924 1 95 198 LEU B O 1
ATOM 3575 N N . PRO B 1 199 ? 12.289 -32.5 4.895 1 92.56 199 PRO B N 1
ATOM 3576 C CA . PRO B 1 199 ? 12.125 -33.719 4.102 1 92.56 199 PRO B CA 1
ATOM 3577 C C . PRO B 1 199 ? 11.859 -33.438 2.623 1 92.56 199 PRO B C 1
ATOM 3579 O O . PRO B 1 199 ? 11.289 -32.406 2.285 1 92.56 199 PRO B O 1
ATOM 3582 N N . LYS B 1 200 ? 12.203 -34.312 1.756 1 84.56 200 LYS B N 1
ATOM 3583 C CA . LYS B 1 200 ? 12.141 -34.125 0.31 1 84.56 200 LYS B CA 1
ATOM 3584 C C . LYS B 1 200 ? 10.711 -33.875 -0.153 1 84.56 200 LYS B C 1
ATOM 3586 O O . LYS B 1 200 ? 10.484 -33.188 -1.152 1 84.56 200 LYS B O 1
ATOM 3591 N N . HIS B 1 201 ? 9.734 -34.375 0.553 1 83.56 201 HIS B N 1
ATOM 3592 C CA . HIS B 1 201 ? 8.352 -34.25 0.101 1 83.56 201 HIS B CA 1
ATOM 3593 C C . HIS B 1 201 ? 7.695 -32.969 0.601 1 83.56 201 HIS B C 1
ATOM 3595 O O . HIS B 1 201 ? 6.598 -32.625 0.166 1 83.56 201 HIS B O 1
ATOM 3601 N N . LYS B 1 202 ? 8.406 -32.312 1.469 1 85.88 202 LYS B N 1
ATOM 3602 C CA . LYS B 1 202 ? 7.84 -31.062 1.994 1 85.88 202 LYS B CA 1
ATOM 3603 C C . LYS B 1 202 ? 7.742 -30 0.906 1 85.88 202 LYS B C 1
ATOM 3605 O O . LYS B 1 202 ? 8.672 -29.812 0.118 1 85.88 202 LYS B O 1
ATOM 3610 N N . GLU B 1 203 ? 6.637 -29.312 0.894 1 88.62 203 GLU B N 1
ATOM 3611 C CA . GLU B 1 203 ? 6.488 -28.234 -0.066 1 88.62 203 GLU B CA 1
ATOM 3612 C C . GLU B 1 203 ? 7.234 -26.984 0.394 1 88.62 203 GLU B C 1
ATOM 3614 O O . GLU B 1 203 ? 6.941 -26.438 1.457 1 88.62 203 GLU B O 1
ATOM 3619 N N . LEU B 1 204 ? 8.133 -26.531 -0.359 1 91.12 204 LEU B N 1
ATOM 3620 C CA . LEU B 1 204 ? 8.969 -25.375 -0.044 1 91.12 204 LEU B CA 1
ATOM 3621 C C . LEU B 1 204 ? 8.117 -24.125 0.164 1 91.12 204 LEU B C 1
ATOM 3623 O O . LEU B 1 204 ? 8.406 -23.312 1.047 1 91.12 204 LEU B O 1
ATOM 3627 N N . THR B 1 205 ? 7.094 -23.953 -0.598 1 88.75 205 THR B N 1
ATOM 3628 C CA . THR B 1 205 ? 6.234 -22.781 -0.541 1 88.75 205 THR B CA 1
ATOM 3629 C C . THR B 1 205 ? 5.59 -22.656 0.835 1 88.75 205 THR B C 1
ATOM 3631 O O . THR B 1 205 ? 5.617 -21.578 1.439 1 88.75 205 THR B O 1
ATOM 3634 N N . ASP B 1 206 ? 5.035 -23.719 1.31 1 88.06 206 ASP B N 1
ATOM 3635 C CA . ASP B 1 206 ? 4.379 -23.688 2.611 1 88.06 206 ASP B CA 1
ATOM 3636 C C . ASP B 1 206 ? 5.371 -23.359 3.725 1 88.06 206 ASP B C 1
ATOM 3638 O O . ASP B 1 206 ? 5.074 -22.547 4.602 1 88.06 206 ASP B O 1
ATOM 3642 N N . PHE B 1 207 ? 6.465 -24.047 3.668 1 92.75 207 PHE B N 1
ATOM 3643 C CA . PHE B 1 207 ? 7.512 -23.812 4.656 1 92.75 207 PHE B CA 1
ATOM 3644 C C . PHE B 1 207 ? 7.934 -22.344 4.664 1 92.75 207 PHE B C 1
ATOM 3646 O O . PHE B 1 207 ? 8.078 -21.734 5.73 1 92.75 207 PHE B O 1
ATOM 3653 N N . CYS B 1 208 ? 8.109 -21.75 3.496 1 93.19 208 CYS B N 1
ATOM 3654 C CA . CYS B 1 208 ? 8.602 -20.375 3.383 1 93.19 208 CYS B CA 1
ATOM 3655 C C . CYS B 1 208 ? 7.543 -19.391 3.842 1 93.19 208 CYS B C 1
ATOM 3657 O O . CYS B 1 208 ? 7.871 -18.344 4.422 1 93.19 208 CYS B O 1
ATOM 3659 N N . LYS B 1 209 ? 6.344 -19.672 3.574 1 89.06 209 LYS B N 1
ATOM 3660 C CA . LYS B 1 209 ? 5.262 -18.812 4.043 1 89.06 209 LYS B CA 1
ATOM 3661 C C . LYS B 1 209 ? 5.184 -18.812 5.57 1 89.06 209 LYS B C 1
ATOM 3663 O O . LYS B 1 209 ? 5.043 -17.75 6.184 1 89.06 209 LYS B O 1
ATOM 3668 N N . GLU B 1 210 ? 5.305 -19.953 6.156 1 89.25 210 GLU B N 1
ATOM 3669 C CA . GLU B 1 210 ? 5.254 -20.109 7.605 1 89.25 210 GLU B CA 1
ATOM 3670 C C . GLU B 1 210 ? 6.379 -19.328 8.281 1 89.25 210 GLU B C 1
ATOM 3672 O O . GLU B 1 210 ? 6.203 -18.812 9.383 1 89.25 210 GLU B O 1
ATOM 3677 N N . ASN B 1 211 ? 7.469 -19.266 7.602 1 92.31 211 ASN B N 1
ATOM 3678 C CA . ASN B 1 211 ? 8.641 -18.609 8.172 1 92.31 211 ASN B CA 1
ATOM 3679 C C . ASN B 1 211 ? 8.844 -17.219 7.586 1 92.31 211 ASN B C 1
ATOM 3681 O O . ASN B 1 211 ? 9.844 -16.562 7.875 1 92.31 211 ASN B O 1
ATOM 3685 N N . LYS B 1 212 ?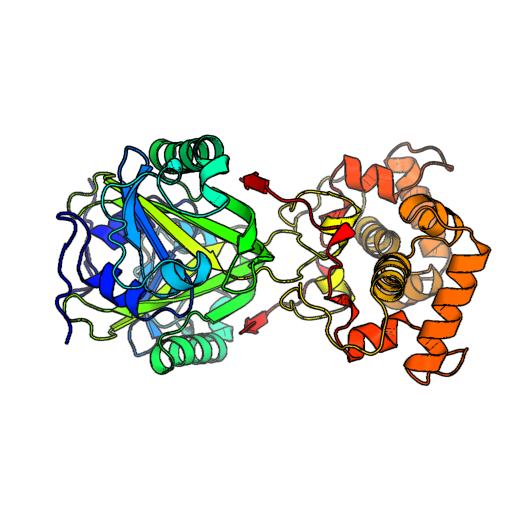 7.984 -16.781 6.688 1 90.94 212 LYS B N 1
ATOM 3686 C CA . LYS B 1 212 ? 7.969 -15.469 6.043 1 90.94 212 LYS B CA 1
ATOM 3687 C C . LYS B 1 212 ? 9.188 -15.281 5.145 1 90.94 212 LYS B C 1
ATOM 3689 O O . LYS B 1 212 ? 9.695 -14.172 5.004 1 90.94 212 LYS B O 1
ATOM 3694 N N . PHE B 1 213 ? 9.75 -16.391 4.672 1 93.88 213 PHE B N 1
ATOM 3695 C CA . PHE B 1 213 ? 10.875 -16.312 3.748 1 93.88 213 PHE B CA 1
ATOM 3696 C C . PHE B 1 213 ? 10.414 -15.859 2.369 1 93.88 213 PHE B C 1
ATOM 3698 O O . PHE B 1 213 ? 11.227 -15.406 1.558 1 93.88 213 PHE B O 1
ATOM 3705 N N . ASP B 1 214 ? 9.109 -16.016 2.143 1 91.75 214 ASP B N 1
ATOM 3706 C CA . ASP B 1 214 ? 8.555 -15.656 0.843 1 91.75 214 ASP B CA 1
ATOM 3707 C C . ASP B 1 214 ? 8.492 -14.141 0.671 1 91.75 214 ASP B C 1
ATOM 3709 O O . ASP B 1 214 ? 8.281 -13.641 -0.436 1 91.75 214 ASP B O 1
ATOM 3713 N N . LEU B 1 215 ? 8.789 -13.367 1.729 1 92.62 215 LEU B N 1
ATOM 3714 C CA . LEU B 1 215 ? 8.695 -11.914 1.707 1 92.62 215 LEU B CA 1
ATOM 3715 C C . LEU B 1 215 ? 10.055 -11.281 1.445 1 92.62 215 LEU B C 1
ATOM 3717 O O . LEU B 1 215 ? 10.156 -10.062 1.268 1 92.62 215 LEU B O 1
ATOM 3721 N N . TYR B 1 216 ? 11.117 -12.094 1.391 1 95.06 216 TYR B N 1
ATOM 3722 C CA . TYR B 1 216 ? 12.461 -11.578 1.163 1 95.06 216 TYR B CA 1
ATOM 3723 C C . TYR B 1 216 ? 12.719 -11.375 -0.324 1 95.06 216 TYR B C 1
ATOM 3725 O O . TYR B 1 216 ? 12.406 -12.242 -1.143 1 95.06 216 TYR B O 1
ATOM 3733 N N . ILE B 1 217 ? 13.297 -10.242 -0.644 1 94.81 217 ILE B N 1
ATOM 3734 C CA . ILE B 1 217 ? 13.672 -9.906 -2.012 1 94.81 217 ILE B CA 1
ATOM 3735 C C . ILE B 1 217 ? 15.195 -9.844 -2.129 1 94.81 217 ILE B C 1
ATOM 3737 O O . ILE B 1 217 ? 15.836 -8.945 -1.575 1 94.81 217 ILE B O 1
ATOM 3741 N N . PRO B 1 218 ? 15.781 -10.766 -2.887 1 95.06 218 PRO B N 1
ATOM 3742 C CA . PRO B 1 218 ? 17.234 -10.695 -3.094 1 95.06 218 PRO B CA 1
ATOM 3743 C C . PRO B 1 218 ? 17.656 -9.453 -3.885 1 95.06 218 PRO B C 1
ATOM 3745 O O . PRO B 1 218 ? 16.953 -9.039 -4.812 1 95.06 218 PRO B O 1
ATOM 3748 N N . GLU B 1 219 ? 18.797 -8.969 -3.594 1 93 219 GLU B N 1
ATOM 3749 C CA . GLU B 1 219 ? 19.312 -7.715 -4.141 1 93 219 GLU B CA 1
ATOM 3750 C C . GLU B 1 219 ? 19.359 -7.758 -5.664 1 93 219 GLU B C 1
ATOM 3752 O O . GLU B 1 219 ? 19.125 -6.742 -6.328 1 93 219 GLU B O 1
ATOM 3757 N N . ARG B 1 220 ? 19.625 -8.883 -6.207 1 92.94 220 ARG B N 1
ATOM 3758 C CA . ARG B 1 220 ? 19.75 -9.047 -7.652 1 92.94 220 ARG B CA 1
ATOM 3759 C C . ARG B 1 220 ? 18.5 -8.578 -8.375 1 92.94 220 ARG B C 1
ATOM 3761 O O . ARG B 1 220 ? 18.562 -8.117 -9.516 1 92.94 220 ARG B O 1
ATOM 3768 N N . PHE B 1 221 ? 17.406 -8.711 -7.742 1 94.31 221 PHE B N 1
ATOM 3769 C CA . PHE B 1 221 ? 16.141 -8.445 -8.414 1 94.31 221 PHE B CA 1
ATOM 3770 C C . PHE B 1 221 ? 15.641 -7.035 -8.109 1 94.31 221 PHE B C 1
ATOM 3772 O O . PHE B 1 221 ? 14.555 -6.645 -8.539 1 94.31 221 PHE B O 1
ATOM 3779 N N . ILE B 1 222 ? 16.375 -6.293 -7.371 1 93 222 ILE B N 1
ATOM 3780 C CA . ILE B 1 222 ? 15.984 -4.949 -6.945 1 93 222 ILE B CA 1
ATOM 3781 C C . ILE B 1 222 ? 16.547 -3.92 -7.922 1 93 222 ILE B C 1
ATOM 3783 O O . ILE B 1 222 ? 17.766 -3.875 -8.156 1 93 222 ILE B O 1
ATOM 3787 N N . THR B 1 223 ? 15.727 -3.137 -8.523 1 89.38 223 THR B N 1
ATOM 3788 C CA . THR B 1 223 ? 16.125 -2.059 -9.422 1 89.38 223 THR B CA 1
ATOM 3789 C C . THR B 1 223 ? 15.93 -0.699 -8.75 1 89.38 223 THR B C 1
ATOM 3791 O O . THR B 1 223 ? 14.836 -0.38 -8.281 1 89.38 223 THR B O 1
ATOM 3794 N N . ILE B 1 224 ? 17 0.051 -8.727 1 91 224 ILE B N 1
ATOM 3795 C CA . ILE B 1 224 ? 16.969 1.365 -8.094 1 91 224 ILE B CA 1
ATOM 3796 C C . ILE B 1 224 ? 16.203 2.348 -8.977 1 91 224 ILE B C 1
ATOM 3798 O O . ILE B 1 224 ? 16.344 2.326 -10.203 1 91 224 ILE B O 1
ATOM 3802 N N . GLY B 1 225 ? 15.438 3.215 -8.32 1 90.56 225 GLY B N 1
ATOM 3803 C CA . GLY B 1 225 ? 14.742 4.238 -9.078 1 90.56 225 GLY B CA 1
ATOM 3804 C C . GLY B 1 225 ? 13.547 4.82 -8.336 1 90.56 225 GLY B C 1
ATOM 3805 O O . GLY B 1 225 ? 13.312 4.492 -7.176 1 90.56 225 GLY B O 1
ATOM 3806 N N . SER B 1 226 ? 12.938 5.82 -8.93 1 90.31 226 SER B N 1
ATOM 3807 C CA . SER B 1 226 ? 11.695 6.453 -8.492 1 90.31 226 SER B CA 1
ATOM 3808 C C . SER B 1 226 ? 10.594 6.277 -9.531 1 90.31 226 SER B C 1
ATOM 3810 O O . SER B 1 226 ? 10.711 6.773 -10.656 1 90.31 226 SER B O 1
ATOM 3812 N N . ILE B 1 227 ? 9.578 5.59 -9.156 1 89.19 227 ILE B N 1
ATOM 3813 C CA . ILE B 1 227 ? 8.484 5.309 -10.078 1 89.19 227 ILE B CA 1
ATOM 3814 C C . ILE B 1 227 ? 7.191 5.934 -9.555 1 89.19 227 ILE B C 1
ATOM 3816 O O . ILE B 1 227 ? 6.719 5.586 -8.469 1 89.19 227 ILE B O 1
ATOM 3820 N N . GLU B 1 228 ? 6.625 6.824 -10.305 1 91.44 228 GLU B N 1
ATOM 3821 C CA . GLU B 1 228 ? 5.344 7.438 -9.969 1 91.44 228 GLU B CA 1
ATOM 3822 C C . GLU B 1 228 ? 4.184 6.484 -10.25 1 91.44 228 GLU B C 1
ATOM 3824 O O . GLU B 1 228 ? 4.105 5.895 -11.328 1 91.44 228 GLU B O 1
ATOM 3829 N N . LEU B 1 229 ? 3.277 6.312 -9.32 1 88.31 229 LEU B N 1
ATOM 3830 C CA . LEU B 1 229 ? 2.232 5.301 -9.445 1 88.31 229 LEU B CA 1
ATOM 3831 C C . LEU B 1 229 ? 0.907 5.938 -9.852 1 88.31 229 LEU B C 1
ATOM 3833 O O . LEU B 1 229 ? -0.026 5.234 -10.25 1 88.31 229 LEU B O 1
ATOM 3837 N N . ASN B 1 230 ? 0.696 7.191 -9.68 1 85.44 230 ASN B N 1
ATOM 3838 C CA . ASN B 1 230 ? -0.521 7.891 -10.078 1 85.44 230 ASN B CA 1
ATOM 3839 C C . ASN B 1 230 ? -0.234 9.336 -10.469 1 85.44 230 ASN B C 1
ATOM 3841 O O . ASN B 1 230 ? 0.793 9.898 -10.086 1 85.44 230 ASN B O 1
#

Foldseek 3Di:
DDPPPCPLPFDDVVVVVVQQPDCWKKFWAFLQQATQDIYVNVCQFQVHDPPDDRGRDQLLPDPGPCVVCRVVSRVQFNVCLVVQDKWKKWAWWQTGPVRFTFIKIKIKGFDAGPVGHTGTIMMTIDFDWDDDPCCVVVVDDIDGAAADQPDDLADLLLLLLLQCVLVVNDLVVSCVVVVHDSVVSVVSVVSVCVSVVHDPPDDSNVVCVVVVSNRYDRPVVGDGDMGIDD/DDPPPCPLVFDDVVVVVVQQPDCWKKFWAFLQQQTQDIYVNNCQFQVHDPPDDRGRDQLLPDPGPCVVCRVVSRVQFNVCLVVQDKWKKWAWWQTGPVRFTFIKIKIKGFDAGPVGHTGTIMMTIDFDWDDDPCCVVVVDDIDGAAADQPDDLADLLLLLLLQCVLVVNDLVVSCVVVVHDSVVSVVSVVSVCVSVVHDPPDDSNVVCVVVVSNRYDRPVVGDGDMGIDD

Sequence (460 aa):
MKNIRNKPNNITPQLIYTWERSDEPWGAKDLQSRFIYANPAFYRLLNLPEDFDITGLSVSELPSPVAEYEREFRRQDQKVIQTMQRVTSLETHPLGENRVKQTYLCNKYPLCDENGDCIGITFHIYKTQDFSVSYYYEKTLPETLKFIPPNDILTQTEWEVLFLTLRSVDKEHISEELMISTEDVVNHIQSIYQKFNLPKHKELTDFCKENKFDLYIPERFITIGSIELNMKNIRNKPNNITPQLIYTWERSDEPWGAKDLQSRFIYANPAFYRLLNLPEDFDITGLSVSELPSPVAEYEREFRRQDQKVIQTMQRVTSLETHPLGENRVKQTYLCNKYPLCDENGDCIGITFHIYKTQDFSVSYYYEKTLPETLKFIPPNDILTQTEWEVLFLTLRSVDKEHISEELMISTEDVVNHIQSIYQKFNLPKHKELTDFCKENKFDLYIPERFITIGSIELN